Protein 4MKI (pdb70)

Organism: Caldanaerobacter subterraneus subsp. tengcongensis (strain DSM 15242 / JCM 11007 / NBRC 100824 / MB4) (NCBI:txid273068)

Sequence (568 aa):
MPIKVENVSFIYNEGTPYATVALKDINFSIDDEEFVGIIGHTGSGKSTLIQQLNGLLKPSKGKIYINGIDITDKKVSLKDIRKQVGLVFQYPEYQLFEETVFKDIAFGPSNLGLSEEEVKERVYEAMEIVGISKELADKSPFELSGGQKRRVAIAGILAMRPKILILDEPTAGLDPKGKQEILNKIKEIHDKYKMITILVSHNMEDIARIADKIIVMNRGKIELIGTPREVFREAERLEKIGLSVPQITSLARELRKRGVPIPPDVLTIEEAKEHILRYLRGTRPMPIKVENVSFIYNEGTPYATVALKDINFSIDDEEFVGIIGHTGSGKSTLIQQLNGLLKPSKGKIYINGIDITDKKVSLKDIRKQVGLVFQYPEYQLFEETVFKDIAFGPSNLGLSEEEVKERVYEAMEIVGISKELADKSPFELSGGQKRRVAIAGILAMRPKILILDEPTAGLDPKGKQEILNKIKEIHDKYKMITILVSHNMEDIARIADKIIVMNRGKIELIGTPREVFREAERLEKIGLSVPQITSLARELRKRGVPIPPDVLTIEEAKEHILRYLRGT

Secondary structure (DSSP, 8-state):
---SEEEEEEEEEETSSSTT-EEEEEEEEEEE-TT-EEEEEE-TTSSHHHHHHHHTTSS--SEEEEEETTEETTSTTS-HHHHHTTEEEE-SSGGGG--SSSHHHHHHHHHHHT---HHHHHHHHHHHHHHTT--GGGTTS-GGGS-HHHHHHHHHHHHHTT--SEEEEESTTTT--HHHHHHHHHHHHHHHHHHT-EEEEE-S-HHHHHHH-SEEEEEETTEEEEEE-HHHHHT-HHHHHHTT----HHHHHHHHHHHTT----TT--SHHHHHHHHHHHHHT-/--EEEEEEEEEET-SSTT-EEEEEEEEEEE-TT-EEEEEE-TTSSHHHHHHHHTTSS--SEEEEEETTEETTSTTS-HHHHHTTEEEE-SSGGGS---SSHHHHHHHHHHHT---HHHHHHHHHHHHHHTT--GGGTTS-GGGS-HHHHHHHHHHHHHTT--SEEEEESTTTT--HHHHHHHHHHHHHHHHHHT-EEEEE-S-HHHHHHH-SEEEEEETTEEEEEE-HHHHHT-HHHHHHTT----HHHHHHHHHHHTT----TT--SHHHHHHHHHHHHHH-

B-factor: mean 36.72, std 14.41, range [10.78, 104.77]

Foldseek 3Di:
DQKWWFQFWAWDPPPHPVIDTQAGGETDGDDFLFAEEEEFADSLRPVVVVCCQLVVDATPDTFMHGHRRTCNPPPHDSLNSLLAEFEAEPLLLPPDADFALLCRLLVSVVVVVDDVVLSNVLLVVLCVLLPHDPVRGGPGSVVDDSSVSLSSSVSSSCSSVHQEYEYEASCPPHDVVSNVVVLVSVQVCSVVSRHYYYYYDQQQLSNQVRGQKYFYGASNYGPDIDGQLVVVVPAVVQVVRRHHHDPVLVVQLVVVVVPQPGDSRDRDPVSVVVSVVCSVVVD/DPFQKWWAQFWAWPPPPDPNTHTQAGGATDGHHWLFAEEEEFADSLRPVVVVCCQLVVDATPDTFMAGVNRGCNDPVHDSLNSLLAEFEAEPLLLVVQDDQALLCSLLVNVVVSPDDPVLSNVLSVVLCVLLPHDPVRRGPGLVPDDSLVSLSSSVSSSCSSVHQEYEYEASCPPHDPVSNVVVLVSVLVCSVVSRGHYYYYDQPQLSNLVRGQKYFYGARNYGPDIDGQLVVVVPQVVQVVRRHHHDPLLVVQVVVVVVPQPGRSRDRDPVNSVVSVVVSVVVD

InterPro domains:
  IPR003439 ABC transporter-like, ATP-binding domain [PF00005] (23-172)
  IPR003439 ABC transporter-like, ATP-binding domain [PS50893] (3-244)
  IPR003593 AAA+ ATPase domain [SM00382] (32-221)
  IPR015856 ABC transporter, CbiO/EcfA subunit [cd03225] (4-221)
  IPR017871 ABC transporter-like, conserved site [PS00211] (144-158)
  IPR027417 P-loop containing nucleoside triphosphate hydrolase [G3DSA:3.40.50.300] (1-286)
  IPR027417 P-loop containing nucleoside triphosphate hydrolase [SSF52540] (3-235)
  IPR030946 Energy-coupling factor transporter ATP-binding protein EcfA2 [TIGR04521] (3-277)
  IPR030947 Energy-coupling factor transporter EcfA1 [TIGR04520] (3-276)
  IPR050095 Energy-coupling factor transporter ATP-binding [PTHR43553] (5-274)

Radius of gyration: 25.52 Å; Cα contacts (8 Å, |Δi|>4): 1125; chains: 2; bounding box: 70×67×59 Å

Solvent-accessible surface area: 25972 Å² total; per-residue (Å²): 119,10,0,81,1,57,59,0,14,24,41,87,86,104,75,64,134,176,50,75,82,18,0,87,71,0,80,19,28,1,58,92,98,36,4,0,0,1,0,0,34,92,69,0,9,21,52,8,0,0,33,1,1,10,15,81,41,114,24,41,124,26,100,0,63,4,75,57,98,27,10,32,43,103,100,25,56,87,41,75,8,94,91,65,2,6,17,6,72,76,48,9,21,176,104,166,44,73,120,25,0,36,107,24,0,8,113,9,0,57,101,48,52,58,52,115,138,54,5,89,82,32,0,74,76,3,3,128,25,13,43,8,63,134,140,32,10,107,84,20,8,161,95,13,62,43,35,60,48,9,63,0,18,18,0,15,51,23,2,17,111,5,106,3,6,0,2,14,28,8,6,12,44,31,14,9,124,16,52,99,64,24,23,96,48,14,94,88,14,10,82,127,79,118,5,6,1,0,2,5,4,26,48,6,42,27,0,3,122,18,12,75,34,0,0,0,0,21,197,4,109,41,56,34,69,9,59,9,90,86,1,0,110,79,2,102,92,0,82,155,12,6,6,38,8,0,23,0,0,32,0,0,70,56,0,117,169,135,58,7,74,0,40,38,16,1,13,20,31,83,40,0,19,73,44,5,10,146,65,43,177,64,138,134,85,52,9,0,69,2,70,59,0,20,19,37,80,99,109,73,69,152,39,48,87,74,20,0,93,78,0,80,16,26,1,68,88,94,38,0,0,0,1,0,0,28,92,70,0,11,23,53,10,0,0,35,1,0,13,3,75,34,98,20,38,121,24,97,0,62,1,58,39,92,30,11,42,41,115,99,23,55,82,40,66,3,60,84,64,1,5,13,5,70,66,50,10,29,181,112,17,171,41,122,26,0,43,96,18,0,8,114,4,0,61,94,15,41,68,65,137,124,68,10,90,95,22,0,66,74,2,2,115,21,7,44,10,73,138,145,38,9,103,83,38,0,122,150,20,62,50,36,57,49,10,64,0,14,18,0,12,36,16,2,5,117,4,106,2,9,0,1,21,27,8,6,12,45,31,15,13,124,17,49,89,80,23,10,91,54,13,60,90,16,8,91,133,75,123,7,6,2,0,1,5,4,24,47,6,43,16,0,3,102,21,11,73,40,0,0,0,0,24,182,4,102,40,57,52,56,8,61,8,81,82,0,0,99,74,5,113,91,0,99,147,12,5,3,23,8,0,20,0,0,26,1,1,71,49,0,130,156,118,62,10,93,4,38,16,14,0,14,13,15,85,51,2,54,102,47,6,9,117,61,35,152,67,112

CATH classification: 3.40.50.300

Nearest PDB structures (foldseek):
  4mki-assembly1_B  TM=1.004E+00  e=1.232E-58  Caldanaerobacter subterraneus subsp. tengcongensis MB4
  4rfs-assembly1_A  TM=9.596E-01  e=3.141E-36  Levilactobacillus brevis
  7ahd-assembly1_D  TM=8.572E-01  e=6.549E-23  Lactococcus lactis subsp. lactis
  6xgz-assembly3_E  TM=8.104E-01  e=1.650E-19  Escherichia coli LAU-EC10
  8fee-assembly1_H  TM=7.498E-01  e=2.161E-20  Mycolicibacterium smegmatis MC2 155

Structure (mmCIF, N/CA/C/O backbone):
data_4MKI
#
_entry.id   4MKI
#
_cell.length_a   110.229
_cell.length_b   115.163
_cell.length_c   54.416
_cell.angle_alpha   90.00
_cell.angle_beta   90.00
_cell.angle_gamma   90.00
#
_symmetry.space_group_name_H-M   'P 21 21 2'
#
loop_
_entity.id
_entity.type
_entity.pdbx_description
1 polymer 'Energy-coupling factor transporter ATP-binding protein EcfA2'
2 non-polymer 'SULFATE ION'
3 non-polymer DODECYL-BETA-D-MALTOSIDE
4 water water
#
loop_
_atom_site.group_PDB
_atom_site.id
_atom_site.type_symbol
_atom_site.label_atom_id
_atom_site.label_alt_id
_atom_site.label_comp_id
_atom_site.label_asym_id
_atom_site.label_entity_id
_atom_site.label_seq_id
_atom_site.pdbx_PDB_ins_code
_atom_site.Cartn_x
_atom_site.Cartn_y
_atom_site.Cartn_z
_atom_site.occupancy
_atom_site.B_iso_or_equiv
_atom_site.auth_seq_id
_atom_site.auth_comp_id
_atom_site.auth_asym_id
_atom_site.auth_atom_id
_atom_site.pdbx_PDB_model_num
ATOM 1 N N . MET A 1 5 ? 120.197 167.030 -39.665 1.00 51.21 1 MET B N 1
ATOM 2 C CA . MET A 1 5 ? 120.708 165.939 -38.763 1.00 49.46 1 MET B CA 1
ATOM 3 C C . MET A 1 5 ? 119.544 165.002 -38.270 1.00 38.92 1 MET B C 1
ATOM 4 O O . MET A 1 5 ? 118.685 165.399 -37.519 1.00 40.95 1 MET B O 1
ATOM 9 N N . PRO A 1 6 ? 119.492 163.754 -38.747 1.00 33.78 2 PRO B N 1
ATOM 10 C CA . PRO A 1 6 ? 118.303 162.946 -38.485 1.00 32.17 2 PRO B CA 1
ATOM 11 C C . PRO A 1 6 ? 118.101 162.620 -37.014 1.00 30.54 2 PRO B C 1
ATOM 12 O O . PRO A 1 6 ? 116.993 162.393 -36.609 1.00 28.04 2 PRO B O 1
ATOM 16 N N . ILE A 1 7 ? 119.179 162.528 -36.236 1.00 28.93 3 ILE B N 1
ATOM 17 C CA . ILE A 1 7 ? 119.051 162.239 -34.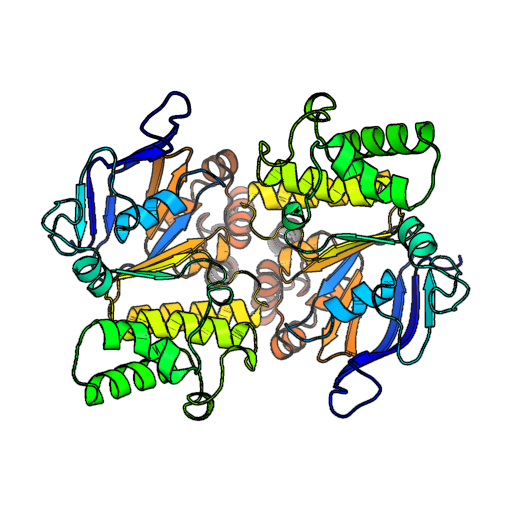824 1.00 26.55 3 ILE B CA 1
ATOM 18 C C . ILE A 1 7 ? 119.880 163.208 -34.014 1.00 26.35 3 ILE B C 1
ATOM 19 O O . ILE A 1 7 ? 121.067 163.354 -34.221 1.00 24.43 3 ILE B O 1
ATOM 24 N N . LYS A 1 8 ? 119.230 163.849 -33.060 1.00 30.61 4 LYS B N 1
ATOM 25 C CA . LYS A 1 8 ? 119.881 164.795 -32.175 1.00 33.62 4 LYS B CA 1
ATOM 26 C C . LYS A 1 8 ? 119.333 164.550 -30.784 1.00 29.51 4 LYS B C 1
ATOM 27 O O . LYS A 1 8 ? 118.128 164.629 -30.562 1.00 26.19 4 LYS B O 1
ATOM 33 N N . VAL A 1 9 ? 120.213 164.289 -29.825 1.00 27.07 5 VAL B N 1
ATOM 34 C CA . VAL A 1 9 ? 119.796 164.017 -28.469 1.00 26.59 5 VAL B CA 1
ATOM 35 C C . VAL A 1 9 ? 120.398 165.145 -27.661 1.00 29.31 5 VAL B C 1
ATOM 36 O O . VAL A 1 9 ? 121.619 165.302 -27.659 1.00 26.26 5 VAL B O 1
ATOM 40 N N . GLU A 1 10 ? 119.564 165.903 -26.943 1.00 33.26 6 GLU B N 1
ATOM 41 C CA . GLU A 1 10 ? 120.095 167.044 -26.150 1.00 32.96 6 GLU B CA 1
ATOM 42 C C . GLU A 1 10 ? 119.845 166.951 -24.684 1.00 31.46 6 GLU B C 1
ATOM 43 O O . GLU A 1 10 ? 118.709 166.885 -24.202 1.00 27.22 6 GLU B O 1
ATOM 49 N N . ASN A 1 11 ? 120.943 166.920 -23.977 1.00 29.87 7 ASN B N 1
ATOM 50 C CA . ASN A 1 11 ? 120.910 166.908 -22.541 1.00 33.11 7 ASN B CA 1
ATOM 51 C C . ASN A 1 11 ? 119.923 165.959 -21.904 1.00 31.38 7 ASN B C 1
ATOM 52 O O . ASN A 1 11 ? 119.148 166.337 -21.005 1.00 30.85 7 ASN B O 1
ATOM 57 N N . VAL A 1 12 ? 119.962 164.700 -22.326 1.00 30.76 8 VAL B N 1
ATOM 58 C CA . VAL A 1 12 ? 118.956 163.757 -21.864 1.00 27.15 8 VAL B CA 1
ATOM 59 C C . VAL A 1 12 ? 119.392 163.040 -20.621 1.00 27.22 8 VAL B C 1
ATOM 60 O O . VAL A 1 12 ? 120.531 162.608 -20.512 1.00 28.95 8 VAL B O 1
ATOM 64 N N . SER A 1 13 ? 118.482 162.925 -19.662 1.00 28.25 9 SER B N 1
ATOM 65 C CA . SER A 1 13 ? 118.674 162.070 -18.524 1.00 29.42 9 SER B CA 1
ATOM 66 C C . SER A 1 13 ? 117.446 161.188 -18.406 1.00 31.83 9 SER B C 1
ATOM 67 O O . SER A 1 13 ? 116.399 161.517 -18.954 1.00 33.06 9 SER B O 1
ATOM 70 N N . PHE A 1 14 ? 117.568 160.079 -17.680 1.00 29.95 10 PHE B N 1
ATOM 71 C CA . PHE A 1 14 ? 116.417 159.231 -17.399 1.00 25.96 10 PHE B CA 1
ATOM 72 C C . PHE A 1 14 ? 116.554 158.616 -16.031 1.00 26.03 10 PHE B C 1
ATOM 73 O O . PHE A 1 14 ? 117.659 158.280 -15.632 1.00 25.44 10 PHE B O 1
ATOM 81 N N . ILE A 1 15 ? 115.425 158.491 -15.306 1.00 30.99 11 ILE B N 1
ATOM 82 C CA . ILE A 1 15 ? 115.404 157.950 -13.946 1.00 29.25 11 ILE B CA 1
ATOM 83 C C . ILE A 1 15 ? 114.398 156.824 -13.849 1.00 31.40 11 ILE B C 1
ATOM 84 O O . ILE A 1 15 ? 113.211 157.002 -14.147 1.00 33.01 11 ILE B O 1
ATOM 89 N N . TYR A 1 16 ? 114.855 155.658 -13.412 1.00 33.08 12 TYR B N 1
ATOM 90 C CA . TYR A 1 16 ? 113.957 154.540 -13.144 1.00 31.70 12 TYR B CA 1
ATOM 91 C C . TYR A 1 16 ? 113.275 154.800 -11.787 1.00 33.84 12 TYR B C 1
ATOM 92 O O . TYR A 1 16 ? 113.847 155.401 -10.884 1.00 32.57 12 TYR B O 1
ATOM 101 N N . ASN A 1 17 ? 112.047 154.339 -11.654 1.00 37.77 13 ASN B N 1
ATOM 102 C CA . ASN A 1 17 ? 111.226 154.621 -10.483 1.00 39.02 13 ASN B CA 1
ATOM 103 C C . ASN A 1 17 ? 111.343 156.091 -10.085 1.00 37.67 13 ASN B C 1
ATOM 104 O O . ASN A 1 17 ? 111.630 156.368 -8.948 1.00 38.67 13 ASN B O 1
ATOM 109 N N . GLU A 1 18 ? 111.116 157.026 -11.017 1.00 38.69 14 GLU B N 1
ATOM 110 C CA . GLU A 1 18 ? 111.177 158.466 -10.712 1.00 44.47 14 GLU B CA 1
ATOM 111 C C . GLU A 1 18 ? 110.296 158.951 -9.510 1.00 45.71 14 GLU B C 1
ATOM 112 O O . GLU A 1 18 ? 110.615 159.956 -8.882 1.00 46.77 14 GLU B O 1
ATOM 118 N N . GLY A 1 19 ? 109.245 158.227 -9.162 1.00 42.14 15 GLY B N 1
ATOM 119 C CA . GLY A 1 19 ? 108.586 158.417 -7.829 1.00 58.77 15 GLY B CA 1
ATOM 120 C C . GLY A 1 19 ? 109.308 159.225 -6.719 1.00 56.05 15 GLY B C 1
ATOM 121 O O . GLY A 1 19 ? 109.206 160.437 -6.752 1.00 58.39 15 GLY B O 1
ATOM 122 N N . THR A 1 20 ? 110.007 158.671 -5.724 1.00 54.77 16 THR B N 1
ATOM 123 C CA . THR A 1 20 ? 110.069 157.283 -5.258 1.00 53.84 16 THR B CA 1
ATOM 124 C C . THR A 1 20 ? 111.469 157.192 -4.662 1.00 59.58 16 THR B C 1
ATOM 125 O O . THR A 1 20 ? 112.423 157.699 -5.246 1.00 53.87 16 THR B O 1
ATOM 129 N N . PRO A 1 21 ? 111.599 156.582 -3.472 1.00 63.58 17 PRO B N 1
ATOM 130 C CA . PRO A 1 21 ? 112.910 156.464 -2.829 1.00 60.95 17 PRO B CA 1
ATOM 131 C C . PRO A 1 21 ? 113.794 155.367 -3.426 1.00 57.29 17 PRO B C 1
ATOM 132 O O . PRO A 1 21 ? 114.960 155.263 -3.069 1.00 55.22 17 PRO B O 1
ATOM 136 N N . TYR A 1 22 ? 113.227 154.533 -4.296 1.00 59.96 18 TYR B N 1
ATOM 137 C CA . TYR A 1 22 ? 114.003 153.570 -5.086 1.00 59.45 18 TYR B CA 1
ATOM 138 C C . TYR A 1 22 ? 114.551 154.184 -6.416 1.00 54.23 18 TYR B C 1
ATOM 139 O O . TYR A 1 22 ? 115.094 153.464 -7.260 1.00 50.53 18 TYR B O 1
ATOM 148 N N . ALA A 1 23 ? 114.403 155.501 -6.595 1.00 47.52 19 ALA B N 1
ATOM 149 C CA . ALA A 1 23 ? 114.764 156.176 -7.849 1.00 46.63 19 ALA B CA 1
ATOM 150 C C . ALA A 1 23 ? 116.206 155.931 -8.256 1.00 46.44 19 ALA B C 1
ATOM 151 O O . ALA A 1 23 ? 117.080 155.914 -7.404 1.00 47.84 19 ALA B O 1
ATOM 153 N N . THR A 1 24 ? 116.453 155.736 -9.551 1.00 44.87 20 THR B N 1
ATOM 154 C CA . THR A 1 24 ? 117.812 155.444 -10.032 1.00 43.36 20 THR B CA 1
ATOM 155 C C . THR A 1 24 ? 118.048 156.120 -11.335 1.00 37.13 20 THR B C 1
ATOM 156 O O . THR A 1 24 ? 117.324 155.865 -12.311 1.00 36.19 20 THR B O 1
ATOM 160 N N . VAL A 1 25 ? 119.060 156.970 -11.358 1.00 31.93 21 VAL B N 1
ATOM 161 C CA . VAL A 1 25 ? 119.486 157.599 -12.581 1.00 32.32 21 VAL B CA 1
ATOM 162 C C . VAL A 1 25 ? 120.232 156.611 -13.518 1.00 32.87 21 VAL B C 1
ATOM 163 O O . VAL A 1 25 ? 121.305 156.108 -13.186 1.00 38.73 21 VAL B O 1
ATOM 167 N N . ALA A 1 26 ? 119.679 156.382 -14.702 1.00 28.07 22 ALA B N 1
ATOM 168 C CA . ALA A 1 26 ? 120.230 155.427 -15.651 1.00 29.06 22 ALA B CA 1
ATOM 169 C C . ALA A 1 26 ? 120.957 156.124 -16.793 1.00 28.39 22 ALA B C 1
ATOM 170 O O . ALA A 1 26 ? 121.800 155.521 -17.425 1.00 26.63 22 ALA B O 1
ATOM 172 N N . LEU A 1 27 ? 120.526 157.342 -17.101 1.00 28.23 23 LEU B N 1
ATOM 173 C CA . LEU A 1 27 ? 121.102 158.166 -18.147 1.00 28.19 23 LEU B CA 1
ATOM 174 C C . LEU A 1 27 ? 121.319 159.564 -17.562 1.00 31.36 23 LEU B C 1
ATOM 175 O O . LEU A 1 27 ? 120.463 160.087 -16.828 1.00 28.43 23 LEU B O 1
ATOM 180 N N . LYS A 1 28 ? 122.481 160.138 -17.835 1.00 31.71 24 LYS B N 1
ATOM 181 C CA . LYS A 1 28 ? 122.854 161.402 -17.242 1.00 35.31 24 LYS B CA 1
ATOM 182 C C . LYS A 1 28 ? 123.467 162.290 -18.321 1.00 32.54 24 LYS B C 1
ATOM 183 O O . LYS A 1 28 ? 124.538 161.979 -18.831 1.00 28.86 24 LYS B O 1
ATOM 189 N N . ASP A 1 29 ? 122.747 163.341 -18.704 1.00 31.20 25 ASP B N 1
ATOM 190 C CA . ASP A 1 29 ? 123.292 164.379 -19.579 1.00 33.62 25 ASP B CA 1
ATOM 191 C C . ASP A 1 29 ? 123.865 163.843 -20.908 1.00 30.55 25 ASP B C 1
ATOM 192 O O . ASP A 1 29 ? 124.980 164.134 -21.293 1.00 27.13 25 ASP B O 1
ATOM 197 N N . ILE A 1 30 ? 123.051 163.094 -21.626 1.00 28.38 26 ILE B N 1
ATOM 198 C CA . ILE A 1 30 ? 123.447 162.503 -22.894 1.00 24.64 26 ILE B CA 1
ATOM 199 C C . ILE A 1 30 ? 123.356 163.542 -23.972 1.00 23.83 26 ILE B C 1
ATOM 200 O O . ILE A 1 30 ? 122.333 164.176 -24.127 1.00 23.47 26 ILE B O 1
ATOM 205 N N . ASN A 1 31 ? 124.433 163.724 -24.720 1.00 25.60 27 ASN B N 1
ATOM 206 C CA . ASN A 1 31 ? 124.435 164.601 -25.896 1.00 26.36 27 ASN B CA 1
ATOM 207 C C . ASN A 1 31 ? 125.149 163.900 -27.071 1.00 27.59 27 ASN B C 1
ATOM 208 O O . ASN A 1 31 ? 126.229 163.377 -26.906 1.00 27.67 27 ASN B O 1
ATOM 213 N N . PHE A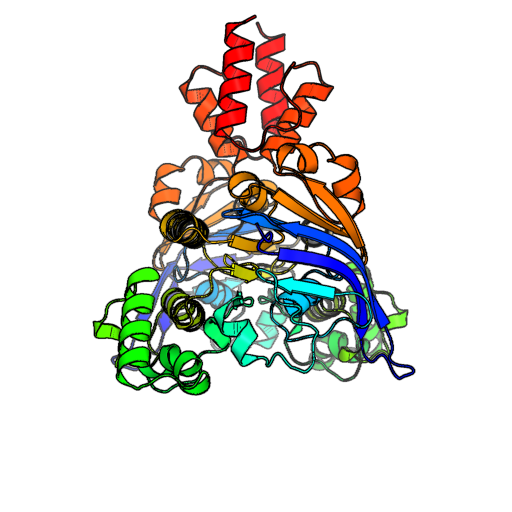 1 32 ? 124.513 163.809 -28.232 1.00 28.03 28 PHE B N 1
ATOM 214 C CA . PHE A 1 32 ? 125.200 163.350 -29.459 1.00 24.21 28 PHE B CA 1
ATOM 215 C C . PHE A 1 32 ? 124.279 163.583 -30.608 1.00 23.96 28 PHE B C 1
ATOM 216 O O . PHE A 1 32 ? 123.075 163.911 -30.423 1.00 28.59 28 PHE B O 1
ATOM 224 N N . SER A 1 33 ? 124.776 163.342 -31.795 1.00 23.51 29 SER B N 1
ATOM 225 C CA . SER A 1 33 ? 123.925 163.397 -32.959 1.00 27.79 29 SER B CA 1
ATOM 226 C C . SER A 1 33 ? 124.385 162.344 -33.928 1.00 25.98 29 SER B C 1
ATOM 227 O O . SER A 1 33 ? 125.520 161.891 -33.842 1.00 23.53 29 SER B O 1
ATOM 230 N N . ILE A 1 34 ? 123.496 161.917 -34.818 1.00 24.34 30 ILE B N 1
ATOM 231 C CA . ILE A 1 34 ? 123.852 160.946 -35.798 1.00 26.95 30 ILE B CA 1
ATOM 232 C C . ILE A 1 34 ? 123.460 161.451 -37.162 1.00 28.58 30 ILE B C 1
ATOM 233 O O . ILE A 1 34 ? 122.353 161.880 -37.349 1.00 28.96 30 ILE B O 1
ATOM 238 N N . ASP A 1 35 ? 124.379 161.376 -38.113 1.00 33.50 31 ASP B N 1
ATOM 239 C CA . ASP A 1 35 ? 124.159 161.949 -39.404 1.00 37.68 31 ASP B CA 1
ATOM 240 C C . ASP A 1 35 ? 123.469 160.950 -40.328 1.00 35.40 31 ASP B C 1
ATOM 241 O O . ASP A 1 35 ? 123.354 159.758 -40.021 1.00 31.33 31 ASP B O 1
ATOM 246 N N . ASP A 1 36 ? 123.017 161.474 -41.455 1.00 34.89 32 ASP B N 1
ATOM 247 C CA . ASP A 1 36 ? 122.460 160.662 -42.539 1.00 37.17 32 ASP B CA 1
ATOM 248 C C . ASP A 1 36 ? 123.375 159.503 -42.876 1.00 33.92 32 ASP B C 1
ATOM 249 O O . ASP A 1 36 ? 124.617 159.664 -42.946 1.00 27.47 32 ASP B O 1
ATOM 254 N N . GLU A 1 37 ? 122.765 158.328 -43.054 1.00 31.38 33 GLU B N 1
ATOM 255 C CA . GLU A 1 37 ? 123.475 157.161 -43.608 1.00 32.30 33 GLU B CA 1
ATOM 256 C C . GLU A 1 37 ? 124.605 156.581 -42.724 1.00 30.11 33 GLU B C 1
ATOM 257 O O . GLU A 1 37 ? 125.463 155.817 -43.210 1.00 26.64 33 GLU B O 1
ATOM 263 N N . GLU A 1 38 ? 124.613 156.936 -41.441 1.00 26.85 34 GLU B N 1
ATOM 264 C CA . GLU A 1 38 ? 125.683 156.443 -40.556 1.00 25.90 34 GLU B CA 1
ATOM 265 C C . GLU A 1 38 ? 125.328 155.108 -39.943 1.00 24.42 34 GLU B C 1
ATOM 266 O O . GLU A 1 38 ? 124.193 154.901 -39.505 1.00 21.32 34 GLU B O 1
ATOM 272 N N . PHE A 1 39 ? 126.303 154.205 -39.894 1.00 25.28 35 PHE B N 1
ATOM 273 C CA . PHE A 1 39 ? 126.153 152.973 -39.165 1.00 22.63 35 PHE B CA 1
ATOM 274 C C . PHE A 1 39 ? 126.778 153.234 -37.797 1.00 23.16 35 PHE B C 1
ATOM 275 O O . PHE A 1 39 ? 127.999 153.461 -37.684 1.00 21.18 35 PHE B O 1
ATOM 283 N N . VAL A 1 40 ? 125.956 153.171 -36.758 1.00 20.59 36 VAL B N 1
ATOM 284 C CA . VAL A 1 40 ? 126.430 153.428 -35.407 1.00 19.93 36 VAL B CA 1
ATOM 285 C C . VAL A 1 40 ? 126.412 152.209 -34.508 1.00 19.52 36 VAL B C 1
ATOM 286 O O . VAL A 1 40 ? 125.462 151.445 -34.465 1.00 20.74 36 VAL B O 1
ATOM 290 N N . GLY A 1 41 ? 127.498 152.034 -33.777 1.00 22.59 37 GLY B N 1
ATOM 291 C CA . GLY A 1 41 ? 127.634 150.953 -32.750 1.00 21.80 37 GLY B CA 1
ATOM 292 C C . GLY A 1 41 ? 127.545 151.569 -31.366 1.00 23.16 37 GLY B C 1
ATOM 293 O O . GLY A 1 41 ? 128.051 152.697 -31.116 1.00 24.45 37 GLY B O 1
ATOM 294 N N . ILE A 1 42 ? 126.812 150.911 -30.485 1.00 22.42 38 ILE B N 1
ATOM 295 C CA . ILE A 1 42 ? 126.712 151.358 -29.099 1.00 20.88 38 ILE B CA 1
ATOM 296 C C . ILE A 1 42 ? 127.242 150.200 -28.255 1.00 19.99 38 ILE B C 1
ATOM 297 O O . ILE A 1 42 ? 126.761 149.077 -28.387 1.00 19.23 38 ILE B O 1
ATOM 302 N N . ILE A 1 43 ? 128.283 150.486 -27.461 1.00 17.85 39 ILE B N 1
ATOM 303 C CA . ILE A 1 43 ? 128.912 149.521 -26.600 1.00 18.60 39 ILE B CA 1
ATOM 304 C C . ILE A 1 43 ? 128.998 150.072 -25.179 1.00 18.55 39 ILE B C 1
ATOM 305 O O . ILE A 1 43 ? 128.847 151.261 -24.954 1.00 20.69 39 ILE B O 1
ATOM 310 N N . GLY A 1 44 ? 129.115 149.178 -24.219 1.00 18.77 40 GLY B N 1
ATOM 311 C CA . GLY A 1 44 ? 129.252 149.589 -22.836 1.00 19.34 40 GLY B CA 1
ATOM 312 C C . GLY A 1 44 ? 128.884 148.467 -21.924 1.00 19.19 40 GLY B C 1
ATOM 313 O O . GLY A 1 44 ? 128.173 147.535 -22.317 1.00 20.12 40 GLY B O 1
ATOM 314 N N . HIS A 1 45 ? 129.380 148.532 -20.688 1.00 19.32 41 HIS B N 1
ATOM 315 C CA . HIS A 1 45 ? 129.207 147.452 -19.742 1.00 18.49 41 HIS B CA 1
ATOM 316 C C . HIS A 1 45 ? 127.767 147.216 -19.433 1.00 18.67 41 HIS B C 1
ATOM 317 O O . HIS A 1 45 ? 126.913 148.073 -19.679 1.00 19.40 41 HIS B O 1
ATOM 324 N N . THR A 1 46 ? 127.494 146.053 -18.867 1.00 18.49 42 THR B N 1
ATOM 325 C CA . THR A 1 46 ? 126.152 145.714 -18.402 1.00 20.89 42 THR B CA 1
ATOM 326 C C . THR A 1 46 ? 125.720 146.765 -17.411 1.00 21.29 42 THR B C 1
ATOM 327 O O . THR A 1 46 ? 126.465 147.049 -16.463 1.00 22.18 42 THR B O 1
ATOM 331 N N . GLY A 1 47 ? 124.549 147.373 -17.651 1.00 21.78 43 GLY B N 1
ATOM 332 C CA . GLY A 1 47 ? 124.010 148.458 -16.798 1.00 21.15 43 GLY B CA 1
ATOM 333 C C . GLY A 1 47 ? 124.535 149.870 -17.091 1.00 21.79 43 GLY B C 1
ATOM 334 O O . GLY A 1 47 ? 124.341 150.759 -16.322 1.00 24.10 43 GLY B O 1
ATOM 335 N N . SER A 1 48 ? 125.234 150.070 -18.192 1.00 20.38 44 SER B N 1
ATOM 336 C CA . SER A 1 48 ? 125.772 151.357 -18.533 1.00 18.79 44 SER B CA 1
ATOM 337 C C . SER A 1 48 ? 124.701 152.228 -19.194 1.00 19.03 44 SER B C 1
ATOM 338 O O . SER A 1 48 ? 124.952 153.395 -19.482 1.00 18.74 44 SER B O 1
ATOM 341 N N . GLY A 1 49 ? 123.534 151.661 -19.484 1.00 18.58 45 GLY B N 1
ATOM 342 C CA . GLY A 1 49 ? 122.438 152.448 -20.010 1.00 19.26 45 GLY B CA 1
ATOM 343 C C . GLY A 1 49 ? 122.138 152.351 -21.472 1.00 19.35 45 GLY B C 1
ATOM 344 O O . GLY A 1 49 ? 121.326 153.088 -22.001 1.00 18.73 45 GLY B O 1
ATOM 345 N N . LYS A 1 50 ? 122.662 151.327 -22.109 1.00 20.43 46 LYS B N 1
ATOM 346 C CA . LYS A 1 50 ? 122.417 151.143 -23.546 1.00 22.15 46 LYS B CA 1
ATOM 347 C C . LYS A 1 50 ? 120.949 150.907 -23.908 1.00 22.56 46 LYS B C 1
ATOM 348 O O . LYS A 1 50 ? 120.385 151.535 -24.804 1.00 21.82 46 LYS B O 1
ATOM 354 N N . SER A 1 51 ? 120.337 149.979 -23.203 1.00 22.56 47 SER B N 1
ATOM 355 C CA . SER A 1 51 ? 118.957 149.666 -23.444 1.00 24.77 47 SER B CA 1
ATOM 356 C C . SER A 1 51 ? 118.042 150.859 -23.117 1.00 24.69 47 SER B C 1
ATOM 357 O O . SER A 1 51 ? 117.070 151.170 -23.822 1.00 21.97 47 SER B O 1
ATOM 360 N N . THR A 1 52 ? 118.362 151.532 -22.033 1.00 23.09 48 THR B N 1
ATOM 361 C CA . THR A 1 52 ? 117.575 152.657 -21.655 1.00 24.82 48 THR B CA 1
ATOM 362 C C . THR A 1 52 ? 117.634 153.744 -22.734 1.00 25.50 48 THR B C 1
ATOM 363 O O . THR A 1 52 ? 116.625 154.291 -23.104 1.00 23.51 48 THR B O 1
ATOM 367 N N . LEU A 1 53 ? 118.836 153.994 -23.260 1.00 28.86 49 LEU B N 1
ATOM 368 C CA . LEU A 1 53 ? 119.033 154.935 -24.353 1.00 28.81 49 LEU B CA 1
ATOM 369 C C . LEU A 1 53 ? 118.204 154.625 -25.592 1.00 27.71 49 LEU B C 1
ATOM 370 O O . LEU A 1 53 ? 117.493 155.482 -26.092 1.00 28.23 49 LEU B O 1
ATOM 375 N N . ILE A 1 54 ? 118.286 153.401 -26.090 1.00 24.92 50 ILE B N 1
ATOM 376 C CA . ILE A 1 54 ? 117.594 153.118 -27.310 1.00 22.66 50 ILE B CA 1
ATOM 377 C C . ILE A 1 54 ? 116.107 153.230 -27.141 1.00 22.71 50 ILE B C 1
ATOM 378 O O . ILE A 1 54 ? 115.418 153.500 -28.077 1.00 22.40 50 ILE B O 1
ATOM 383 N N . GLN A 1 55 ? 115.595 152.952 -25.957 1.00 24.06 51 GLN B N 1
ATOM 384 C CA . GLN A 1 55 ? 114.192 153.096 -25.760 1.00 24.20 51 GLN B CA 1
ATOM 385 C C . GLN A 1 55 ? 113.780 154.567 -25.741 1.00 28.32 51 GLN B C 1
ATOM 386 O O . GLN A 1 55 ? 112.600 154.890 -26.001 1.00 24.08 51 GLN B O 1
ATOM 392 N N . GLN A 1 56 ? 114.723 155.482 -25.461 1.00 26.37 52 GLN B N 1
ATOM 393 C CA . GLN A 1 56 ? 114.381 156.894 -25.621 1.00 26.31 52 GLN B CA 1
ATOM 394 C C . GLN A 1 56 ? 114.159 157.241 -27.085 1.00 26.50 52 GLN B C 1
ATOM 395 O O . GLN A 1 56 ? 113.289 158.094 -27.440 1.00 23.36 52 GLN B O 1
ATOM 401 N N . LEU A 1 57 ? 114.982 156.631 -27.951 1.00 26.08 53 LEU B N 1
ATOM 402 C CA . LEU A 1 57 ? 114.983 156.987 -29.360 1.00 24.42 53 LEU B CA 1
ATOM 403 C C . LEU A 1 57 ? 113.700 156.577 -30.075 1.00 26.66 53 LEU B C 1
ATOM 404 O O . LEU A 1 57 ? 113.404 157.081 -31.167 1.00 25.37 53 LEU B O 1
ATOM 409 N N . ASN A 1 58 ? 112.958 155.607 -29.562 1.00 27.87 54 ASN B N 1
ATOM 410 C CA . ASN A 1 58 ? 111.708 155.225 -30.298 1.00 29.92 54 ASN B CA 1
ATOM 411 C C . ASN A 1 58 ? 110.491 155.507 -29.471 1.00 29.94 54 ASN B C 1
ATOM 412 O O . ASN A 1 58 ? 109.389 155.040 -29.768 1.00 34.72 54 ASN B O 1
ATOM 417 N N . GLY A 1 59 ? 110.708 156.240 -28.400 1.00 28.88 55 GLY B N 1
ATOM 418 C CA . GLY A 1 59 ? 109.628 156.710 -27.593 1.00 27.80 55 GLY B CA 1
ATOM 419 C C . GLY A 1 59 ? 109.050 155.708 -26.623 1.00 27.00 55 GLY B C 1
ATOM 420 O O . GLY A 1 59 ? 107.995 155.990 -26.082 1.00 27.95 55 GLY B O 1
ATOM 421 N N . LEU A 1 60 ? 109.673 154.552 -26.412 1.00 22.66 56 LEU B N 1
ATOM 422 C CA . LEU A 1 60 ? 109.154 153.608 -25.392 1.00 23.48 56 LEU B CA 1
ATOM 423 C C . LEU A 1 60 ? 109.424 154.116 -23.999 1.00 22.80 56 LEU B C 1
ATOM 424 O O . LEU A 1 60 ? 108.743 153.745 -23.032 1.00 25.88 56 LEU B O 1
ATOM 429 N N . LEU A 1 61 ? 110.412 154.969 -23.870 1.00 23.05 57 LEU B N 1
ATOM 430 C CA . LEU A 1 61 ? 110.618 155.686 -22.617 1.00 26.15 57 LEU B CA 1
ATOM 431 C C . LEU A 1 61 ? 110.639 157.147 -23.003 1.00 27.20 57 LEU B C 1
ATOM 432 O O . LEU A 1 61 ? 111.039 157.493 -24.124 1.00 33.16 57 LEU B O 1
ATOM 437 N N . LYS A 1 62 ? 110.238 158.013 -22.081 1.00 32.08 58 LYS B N 1
ATOM 438 C CA . LYS A 1 62 ? 110.376 159.460 -22.237 1.00 29.92 58 LYS B CA 1
ATOM 439 C C . LYS A 1 62 ? 111.506 159.927 -21.284 1.00 28.65 58 LYS B C 1
ATOM 440 O O . LYS A 1 62 ? 111.635 159.402 -20.202 1.00 28.66 58 LYS B O 1
ATOM 446 N N . PRO A 1 63 ? 112.381 160.850 -21.726 1.00 26.29 59 PRO B N 1
ATOM 447 C CA . PRO A 1 63 ? 113.434 161.423 -20.903 1.00 29.29 59 PRO B CA 1
ATOM 448 C C . PRO A 1 63 ? 112.887 162.155 -19.671 1.00 32.18 59 PRO B C 1
ATOM 449 O O . PRO A 1 63 ? 111.809 162.738 -19.780 1.00 32.03 59 PRO B O 1
ATOM 453 N N . SER A 1 64 ? 113.603 162.062 -18.535 1.00 31.71 60 SER B N 1
ATOM 454 C CA . SER A 1 64 ? 113.344 162.796 -17.303 1.00 33.15 60 SER B CA 1
ATOM 455 C C . SER A 1 64 ? 113.585 164.264 -17.534 1.00 37.33 60 SER B C 1
ATOM 456 O O . SER A 1 64 ? 112.955 165.114 -16.917 1.00 33.08 60 SER B O 1
ATOM 459 N N . LYS A 1 65 ? 114.529 164.522 -18.436 1.00 37.94 61 LYS B N 1
ATOM 460 C CA . LYS A 1 65 ? 114.936 165.836 -18.850 1.00 40.21 61 LYS B CA 1
ATOM 461 C C . LYS A 1 65 ? 115.581 165.718 -20.226 1.00 36.91 61 LYS B C 1
ATOM 462 O O . LYS A 1 65 ? 116.189 164.692 -20.575 1.00 32.77 61 LYS B O 1
ATOM 468 N N . GLY A 1 66 ? 115.430 166.771 -21.011 1.00 35.07 62 GLY B N 1
ATOM 469 C CA . GLY A 1 66 ? 116.184 166.917 -22.233 1.00 32.07 62 GLY B CA 1
ATOM 470 C C . GLY A 1 66 ? 115.282 166.608 -23.391 1.00 32.81 62 GLY B C 1
ATOM 471 O O . GLY A 1 66 ? 114.120 166.303 -23.216 1.00 34.12 62 GLY B O 1
ATOM 472 N N . LYS A 1 67 ? 115.839 166.642 -24.579 1.00 33.73 63 LYS B N 1
ATOM 473 C CA . LYS A 1 67 ? 115.066 166.516 -25.785 1.00 37.50 63 LYS B CA 1
ATOM 474 C C . LYS A 1 67 ? 115.748 165.561 -26.751 1.00 36.53 63 LYS B C 1
ATOM 475 O O . LYS A 1 67 ? 116.964 165.408 -26.721 1.00 38.96 63 LYS B O 1
ATOM 481 N N . ILE A 1 68 ? 114.938 164.963 -27.626 1.00 34.35 64 ILE B N 1
ATOM 482 C CA . ILE A 1 68 ? 115.372 164.106 -28.715 1.00 31.65 64 ILE B CA 1
ATOM 483 C C . ILE A 1 68 ? 114.668 164.483 -30.016 1.00 29.24 64 ILE B C 1
ATOM 484 O O . ILE A 1 68 ? 113.478 164.439 -30.061 1.00 29.79 64 ILE B O 1
ATOM 489 N N . TYR A 1 69 ? 115.432 164.848 -31.044 1.00 28.92 65 TYR B N 1
ATOM 490 C CA . TYR A 1 69 ? 114.915 165.275 -32.304 1.00 36.01 65 TYR B CA 1
ATOM 491 C C . TYR A 1 69 ? 115.140 164.188 -33.318 1.00 40.37 65 TYR B C 1
ATOM 492 O O . TYR A 1 69 ? 116.278 163.782 -33.531 1.00 40.78 65 TYR B O 1
ATOM 501 N N . ILE A 1 70 ? 114.055 163.728 -33.933 1.00 39.15 66 ILE B N 1
ATOM 502 C CA . ILE A 1 70 ? 114.130 162.799 -35.021 1.00 37.80 66 ILE B CA 1
ATOM 503 C C . ILE A 1 70 ? 113.688 163.522 -36.262 1.00 39.09 66 ILE B C 1
ATOM 504 O O . ILE A 1 70 ? 112.578 164.017 -36.305 1.00 34.67 66 ILE B O 1
ATOM 509 N N . ASN A 1 71 ? 114.575 163.577 -37.256 1.00 40.46 67 ASN B N 1
ATOM 510 C CA . ASN A 1 71 ? 114.338 164.308 -38.481 1.00 41.67 67 ASN B CA 1
ATOM 511 C C . ASN A 1 71 ? 113.747 165.660 -38.150 1.00 44.00 67 ASN B C 1
ATOM 512 O O . ASN A 1 71 ? 112.754 166.024 -38.751 1.00 37.26 67 ASN B O 1
ATOM 517 N N . GLY A 1 72 ? 114.344 166.371 -37.173 1.00 43.10 68 GLY B N 1
ATOM 518 C CA . GLY A 1 72 ? 113.935 167.720 -36.783 1.00 39.43 68 GLY B CA 1
ATOM 519 C C . GLY A 1 72 ? 112.771 167.833 -35.811 1.00 44.68 68 GLY B C 1
ATOM 520 O O . GLY A 1 72 ? 112.485 168.921 -35.336 1.00 46.49 68 GLY B O 1
ATOM 521 N N . ILE A 1 73 ? 112.085 166.724 -35.522 1.00 44.85 69 ILE B N 1
ATOM 522 C CA . ILE A 1 73 ? 110.866 166.726 -34.676 1.00 41.96 69 ILE B CA 1
ATOM 523 C C . ILE A 1 73 ? 111.194 166.299 -33.261 1.00 44.26 69 ILE B C 1
ATOM 524 O O . ILE A 1 73 ? 111.750 165.208 -33.025 1.00 48.76 69 ILE B O 1
ATOM 529 N N . ASP A 1 74 ? 110.878 167.148 -32.299 1.00 43.17 70 ASP B N 1
ATOM 530 C CA . ASP A 1 74 ? 111.071 166.800 -30.899 1.00 41.73 70 ASP B CA 1
ATOM 531 C C . ASP A 1 74 ? 110.073 165.710 -30.497 1.00 41.53 70 ASP B C 1
ATOM 532 O O . ASP A 1 74 ? 108.894 165.992 -30.222 1.00 36.33 70 ASP B O 1
ATOM 537 N N . ILE A 1 75 ? 110.541 164.452 -30.457 1.00 38.39 71 ILE B N 1
ATOM 538 C CA . ILE A 1 75 ? 109.620 163.341 -30.170 1.00 38.04 71 ILE B CA 1
ATOM 539 C C . ILE A 1 75 ? 109.200 163.311 -28.731 1.00 37.57 71 ILE B C 1
ATOM 540 O O . ILE A 1 75 ? 108.315 162.583 -28.384 1.00 41.53 71 ILE B O 1
ATOM 545 N N . THR A 1 76 ? 109.851 164.095 -27.887 1.00 42.84 72 THR B N 1
ATOM 546 C CA . THR A 1 76 ? 109.441 164.198 -26.481 1.00 50.06 72 THR B CA 1
ATOM 547 C C . THR A 1 76 ? 108.264 165.175 -26.262 1.00 51.76 72 THR B C 1
ATOM 548 O O . THR A 1 76 ? 107.758 165.252 -25.152 1.00 53.53 72 THR B O 1
ATOM 552 N N . ASP A 1 77 ? 107.828 165.908 -27.295 1.00 55.12 73 ASP B N 1
ATOM 553 C CA . ASP A 1 77 ? 106.650 166.775 -27.156 1.00 55.00 73 ASP B CA 1
ATOM 554 C C . ASP A 1 77 ? 105.429 165.892 -27.077 1.00 57.42 73 ASP B C 1
ATOM 555 O O . ASP A 1 77 ? 105.259 164.949 -27.875 1.00 55.57 73 ASP B O 1
ATOM 557 N N . LYS A 1 78 ? 104.568 166.206 -26.113 1.00 63.03 74 LYS B N 1
ATOM 558 C CA . LYS A 1 78 ? 103.288 165.518 -25.953 1.00 58.94 74 LYS B CA 1
ATOM 559 C C . LYS A 1 78 ? 102.488 165.476 -27.260 1.00 53.16 74 LYS B C 1
ATOM 560 O O . LYS A 1 78 ? 101.718 164.548 -27.464 1.00 52.57 74 LYS B O 1
ATOM 562 N N . LYS A 1 79 ? 102.681 166.452 -28.148 1.00 59.62 75 LYS B N 1
ATOM 563 C CA . LYS A 1 79 ? 101.993 166.464 -29.467 1.00 67.43 75 LYS B CA 1
ATOM 564 C C . LYS A 1 79 ? 102.378 165.314 -30.438 1.00 65.81 75 LYS B C 1
ATOM 565 O O . LYS A 1 79 ? 101.728 165.146 -31.472 1.00 71.66 75 LYS B O 1
ATOM 567 N N . VAL A 1 80 ? 103.430 164.554 -30.126 1.00 58.51 76 VAL B N 1
ATOM 568 C CA . VAL A 1 80 ? 103.926 163.489 -31.026 1.00 54.72 76 VAL B CA 1
ATOM 569 C C . VAL A 1 80 ? 103.604 162.105 -30.463 1.00 56.47 76 VAL B C 1
ATOM 570 O O . VAL A 1 80 ? 104.072 161.768 -29.376 1.00 60.15 76 VAL B O 1
ATOM 574 N N . SER A 1 81 ? 102.834 161.305 -31.218 1.00 59.57 77 SER B N 1
ATOM 575 C CA . SER A 1 81 ? 102.341 159.993 -30.762 1.00 56.51 77 SER B CA 1
ATOM 576 C C . SER A 1 81 ? 103.394 158.916 -30.908 1.00 53.99 77 SER B C 1
ATOM 577 O O . SER A 1 81 ? 104.403 159.146 -31.536 1.00 59.30 77 SER B O 1
ATOM 580 N N . LEU A 1 82 ? 103.152 157.728 -30.355 1.00 53.97 78 LEU B N 1
ATOM 581 C CA . LEU A 1 82 ? 104.020 156.572 -30.646 1.00 54.66 78 LEU B CA 1
ATOM 582 C C . LEU A 1 82 ? 103.966 156.150 -32.110 1.00 55.20 78 LEU B C 1
ATOM 583 O O . LEU A 1 82 ? 104.953 155.667 -32.679 1.00 59.15 78 LEU B O 1
ATOM 588 N N . LYS A 1 83 ? 102.820 156.351 -32.740 1.00 56.11 79 LYS B N 1
ATOM 589 C CA . LYS A 1 83 ? 102.668 155.877 -34.098 1.00 59.35 79 LYS B CA 1
ATOM 590 C C . LYS A 1 83 ? 103.588 156.722 -34.952 1.00 56.52 79 LYS B C 1
ATOM 591 O O . LYS A 1 83 ? 104.352 156.192 -35.728 1.00 52.07 79 LYS B O 1
ATOM 593 N N . ASP A 1 84 ? 103.523 158.040 -34.782 1.00 55.77 80 ASP B N 1
ATOM 594 C CA . ASP A 1 84 ? 104.386 158.934 -35.539 1.00 54.39 80 ASP B CA 1
ATOM 595 C C . ASP A 1 84 ? 105.829 158.443 -35.420 1.00 56.11 80 ASP B C 1
ATOM 596 O O . ASP A 1 84 ? 106.537 158.382 -36.424 1.00 60.96 80 ASP B O 1
ATOM 601 N N . ILE A 1 85 ? 106.252 158.077 -34.204 1.00 47.80 81 ILE B N 1
ATOM 602 C CA . ILE A 1 85 ? 107.629 157.688 -33.977 1.00 43.68 81 ILE B CA 1
ATOM 603 C C . ILE A 1 85 ? 107.972 156.372 -34.684 1.00 44.90 81 ILE B C 1
ATOM 604 O O . ILE A 1 85 ? 109.051 156.272 -35.307 1.00 45.60 81 ILE B O 1
ATOM 609 N N . ARG A 1 86 ? 107.035 155.420 -34.683 1.00 45.98 82 ARG B N 1
ATOM 610 C CA . ARG A 1 86 ? 107.255 154.097 -35.306 1.00 46.63 82 ARG B CA 1
ATOM 611 C C . ARG A 1 86 ? 107.387 154.108 -36.816 1.00 49.59 82 ARG B C 1
ATOM 612 O O . ARG A 1 86 ? 107.863 153.125 -37.422 1.00 47.29 82 ARG B O 1
ATOM 620 N N . LYS A 1 87 ? 106.967 155.210 -37.435 1.00 51.50 83 LYS B N 1
ATOM 621 C CA . LYS A 1 87 ? 107.174 155.404 -38.882 1.00 49.78 83 LYS B CA 1
ATOM 622 C C . LYS A 1 87 ? 108.601 155.789 -39.210 1.00 42.76 83 LYS B C 1
ATOM 623 O O . LYS A 1 87 ? 109.020 155.642 -40.337 1.00 38.59 83 LYS B O 1
ATOM 629 N N . GLN A 1 88 ? 109.311 156.339 -38.232 1.00 39.55 84 GLN B N 1
ATOM 630 C CA . GLN A 1 88 ? 110.674 156.807 -38.423 1.00 37.63 84 GLN B CA 1
ATOM 631 C C . GLN A 1 88 ? 111.709 155.838 -37.822 1.00 33.99 84 GLN B C 1
ATOM 632 O O . GLN A 1 88 ? 112.795 155.686 -38.371 1.00 35.09 84 GLN B O 1
ATOM 638 N N . VAL A 1 89 ? 111.399 155.238 -36.675 1.00 28.27 85 VAL B N 1
ATOM 639 C CA . VAL A 1 89 ? 112.368 154.403 -35.942 1.00 25.92 85 VAL B CA 1
ATOM 640 C C . VAL A 1 89 ? 111.827 152.984 -35.770 1.00 23.48 85 VAL B C 1
ATOM 641 O O . VAL A 1 89 ? 110.805 152.781 -35.151 1.00 25.61 85 VAL B O 1
ATOM 645 N N . GLY A 1 90 ? 112.514 151.987 -36.295 1.00 22.38 86 GLY B N 1
ATOM 646 C CA . GLY A 1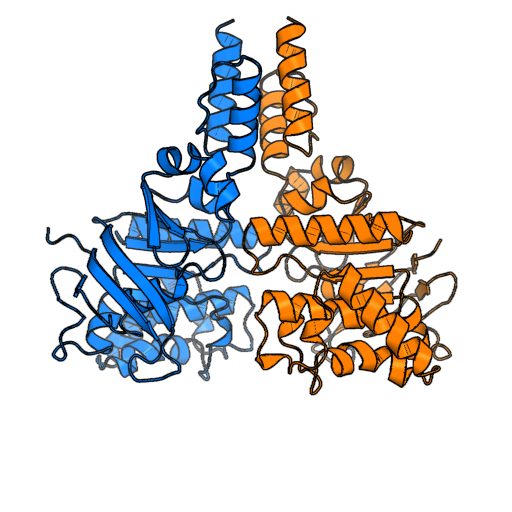 90 ? 112.230 150.613 -35.901 1.00 23.05 86 GLY B CA 1
ATOM 647 C C . GLY A 1 90 ? 113.200 150.108 -34.830 1.00 23.97 86 GLY B C 1
ATOM 648 O O . GLY A 1 90 ? 114.393 150.425 -34.859 1.00 25.74 86 GLY B O 1
ATOM 649 N N . LEU A 1 91 ? 112.726 149.286 -33.900 1.00 24.50 87 LEU B N 1
ATOM 650 C CA . LEU A 1 91 ? 113.598 148.791 -32.833 1.00 25.59 87 LEU B CA 1
ATOM 651 C C . LEU A 1 91 ? 113.420 147.298 -32.765 1.00 26.17 87 LEU B C 1
ATOM 652 O O . LEU A 1 91 ? 112.301 146.821 -32.556 1.00 25.40 87 LEU B O 1
ATOM 657 N N . VAL A 1 92 ? 114.524 146.566 -32.981 1.00 27.45 88 VAL B N 1
ATOM 658 C CA . VAL A 1 92 ? 114.542 145.113 -32.866 1.00 26.30 88 VAL B CA 1
ATOM 659 C C . VAL A 1 92 ? 115.269 144.701 -31.601 1.00 25.55 88 VAL B C 1
ATOM 660 O O . VAL A 1 92 ? 116.475 144.902 -31.472 1.00 24.74 88 VAL B O 1
ATOM 664 N N . PHE A 1 93 ? 114.530 144.142 -30.662 1.00 25.65 89 PHE B N 1
ATOM 665 C CA . PHE A 1 93 ? 115.084 143.674 -29.380 1.00 27.44 89 PHE B CA 1
ATOM 666 C C . PHE A 1 93 ? 115.779 142.355 -29.534 1.00 25.89 89 PHE B C 1
ATOM 667 O O . PHE A 1 93 ? 115.618 141.681 -30.535 1.00 27.82 89 PHE B O 1
ATOM 675 N N . GLN A 1 94 ? 116.530 141.981 -28.516 1.00 23.53 90 GLN B N 1
ATOM 676 C CA . GLN A 1 94 ? 117.173 140.696 -28.455 1.00 24.93 90 GLN B CA 1
ATOM 677 C C . GLN A 1 94 ? 116.205 139.567 -28.525 1.00 21.50 90 GLN B C 1
ATOM 678 O O . GLN A 1 94 ? 115.193 139.589 -27.864 1.00 19.00 90 GLN B O 1
ATOM 684 N N . TYR A 1 95 ? 116.596 138.522 -29.222 1.00 20.91 91 TYR B N 1
ATOM 685 C CA . TYR A 1 95 ? 115.751 137.324 -29.313 1.00 21.06 91 TYR B CA 1
ATOM 686 C C . TYR A 1 95 ? 114.296 137.697 -29.648 1.00 22.55 91 TYR B C 1
ATOM 687 O O . TYR A 1 95 ? 113.376 137.340 -28.906 1.00 26.48 91 TYR B O 1
ATOM 696 N N . PRO A 1 96 ? 114.084 138.406 -30.765 1.00 22.51 92 PRO B N 1
ATOM 697 C CA . PRO A 1 96 ? 112.753 138.911 -31.083 1.00 23.63 92 PRO B CA 1
ATOM 698 C C . PRO A 1 96 ? 111.829 137.787 -31.459 1.00 27.24 92 PRO B C 1
ATOM 699 O O . PRO A 1 96 ? 110.625 137.958 -31.437 1.00 31.27 92 PRO B O 1
ATOM 703 N N . GLU A 1 97 ? 112.385 136.619 -31.758 1.00 28.37 93 GLU B N 1
ATOM 704 C CA . GLU A 1 97 ? 111.576 135.453 -31.990 1.00 29.76 93 GLU B CA 1
ATOM 705 C C . GLU A 1 97 ? 110.687 135.010 -30.796 1.00 38.63 93 GLU B C 1
ATOM 706 O O . GLU A 1 97 ? 109.621 134.413 -31.036 1.00 37.02 93 GLU B O 1
ATOM 712 N N . TYR A 1 98 ? 111.090 135.297 -29.546 1.00 39.51 94 TYR B N 1
ATOM 713 C CA . TYR A 1 98 ? 110.263 134.935 -28.367 1.00 41.22 94 TYR B CA 1
ATOM 714 C C . TYR A 1 98 ? 109.129 135.921 -28.124 1.00 42.93 94 TYR B C 1
ATOM 715 O O . TYR A 1 98 ? 108.356 135.786 -27.203 1.00 51.91 94 TYR B O 1
ATOM 724 N N . GLN A 1 99 ? 108.975 136.914 -28.964 1.00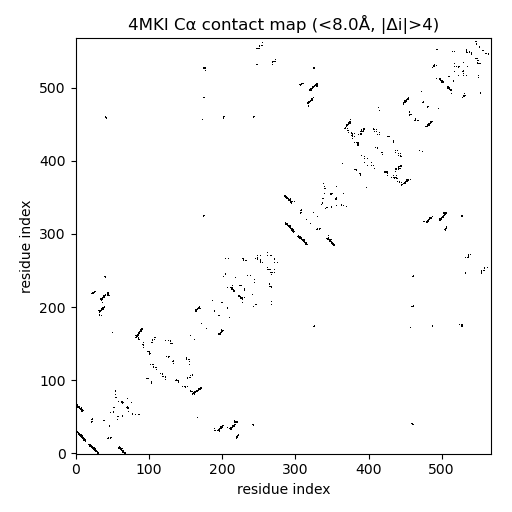 52.64 95 GLN B N 1
ATOM 725 C CA . GLN A 1 99 ? 107.730 137.639 -28.899 1.00 52.04 95 GLN B CA 1
ATOM 726 C C . GLN A 1 99 ? 106.626 136.662 -29.343 1.00 53.33 95 GLN B C 1
ATOM 727 O O . GLN A 1 99 ? 106.902 135.621 -29.950 1.00 48.08 95 GLN B O 1
ATOM 733 N N . LEU A 1 100 ? 105.387 136.944 -28.956 1.00 59.05 96 LEU B N 1
ATOM 734 C CA . LEU A 1 100 ? 104.244 136.233 -29.544 1.00 65.49 96 LEU B CA 1
ATOM 735 C C . LEU A 1 100 ? 104.028 136.670 -31.005 1.00 53.47 96 LEU B C 1
ATOM 736 O O . LEU A 1 100 ? 104.495 137.711 -31.468 1.00 55.70 96 LEU B O 1
ATOM 741 N N . PHE A 1 101 ? 103.335 135.821 -31.712 1.00 47.54 97 PHE B N 1
ATOM 742 C CA . PHE A 1 101 ? 103.156 135.964 -33.113 1.00 49.55 97 PHE B CA 1
ATOM 743 C C . PHE A 1 101 ? 101.664 135.848 -33.401 1.00 45.55 97 PHE B C 1
ATOM 744 O O . PHE A 1 101 ? 100.888 135.354 -32.579 1.00 47.16 97 PHE B O 1
ATOM 752 N N . GLU A 1 102 ? 101.283 136.370 -34.558 1.00 40.45 98 GLU B N 1
ATOM 753 C CA . GLU A 1 102 ? 99.955 136.215 -35.108 1.00 37.11 98 GLU B CA 1
ATOM 754 C C . GLU A 1 102 ? 99.894 134.818 -35.686 1.00 34.74 98 GLU B C 1
ATOM 755 O O . GLU A 1 102 ? 100.854 134.040 -35.620 1.00 34.77 98 GLU B O 1
ATOM 761 N N . GLU A 1 103 ? 98.770 134.520 -36.315 1.00 35.71 99 GLU B N 1
ATOM 762 C CA . GLU A 1 103 ? 98.382 133.165 -36.679 1.00 35.53 99 GLU B CA 1
ATOM 763 C C . GLU A 1 103 ? 99.235 132.616 -37.812 1.00 32.14 99 GLU B C 1
ATOM 764 O O . GLU A 1 103 ? 99.464 131.393 -37.896 1.00 26.92 99 GLU B O 1
ATOM 770 N N . THR A 1 104 ? 99.632 133.502 -38.735 1.00 29.84 100 THR B N 1
ATOM 771 C CA . THR A 1 104 ? 100.429 133.118 -39.913 1.00 29.49 100 THR B CA 1
ATOM 772 C C . THR A 1 104 ? 101.582 134.100 -40.060 1.00 28.76 100 THR B C 1
ATOM 773 O O . THR A 1 104 ? 101.531 135.213 -39.537 1.00 26.11 100 THR B O 1
ATOM 777 N N . VAL A 1 105 ? 102.594 133.695 -40.820 1.00 27.87 101 VAL B N 1
ATOM 778 C CA . VAL A 1 105 ? 103.714 134.562 -41.127 1.00 24.92 101 VAL B CA 1
ATOM 779 C C . VAL A 1 105 ? 103.208 135.832 -41.788 1.00 25.75 101 VAL B C 1
ATOM 780 O O . VAL A 1 105 ? 103.602 136.953 -41.388 1.00 26.73 101 VAL B O 1
ATOM 784 N N . PHE A 1 106 ? 102.329 135.694 -42.791 1.00 29.11 102 PHE B N 1
ATOM 785 C CA . PHE A 1 106 ? 101.803 136.888 -43.518 1.00 28.41 102 PHE B CA 1
ATOM 786 C C . PHE A 1 106 ? 101.096 137.812 -42.550 1.00 28.98 102 PHE B C 1
ATOM 787 O O . PHE A 1 106 ? 101.377 139.022 -42.525 1.00 30.31 102 PHE B O 1
ATOM 795 N N . LYS A 1 107 ? 100.238 137.252 -41.694 1.00 27.64 103 LYS B N 1
ATOM 796 C CA . LYS A 1 107 ? 99.536 138.109 -40.738 1.00 30.15 103 LYS B CA 1
ATOM 797 C C . LYS A 1 107 ? 100.447 138.787 -39.751 1.00 30.09 103 LYS B C 1
ATOM 798 O O . LYS A 1 107 ? 100.259 139.963 -39.447 1.00 30.09 103 LYS B O 1
ATOM 804 N N . ASP A 1 108 ? 101.470 138.073 -39.260 1.00 31.06 104 ASP B N 1
ATOM 805 C CA . ASP A 1 108 ? 102.368 138.688 -38.333 1.00 26.58 104 ASP B CA 1
ATOM 806 C C . ASP A 1 108 ? 103.124 139.851 -38.962 1.00 26.51 104 ASP B C 1
ATOM 807 O O . ASP A 1 108 ? 103.135 140.949 -38.405 1.00 28.62 104 ASP B O 1
ATOM 812 N N . ILE A 1 109 ? 103.686 139.655 -40.156 1.00 24.67 105 ILE B N 1
ATOM 813 C CA . ILE A 1 109 ? 104.385 140.760 -40.886 1.00 24.92 105 ILE B CA 1
ATOM 814 C C . ILE A 1 109 ? 103.431 141.899 -41.246 1.00 28.59 105 ILE B C 1
ATOM 815 O O . ILE A 1 109 ? 103.809 143.066 -41.179 1.00 28.76 105 ILE B O 1
ATOM 820 N N . ALA A 1 110 ? 102.159 141.572 -41.471 1.00 36.67 106 ALA B N 1
ATOM 821 C CA . ALA A 1 110 ? 101.158 142.557 -41.909 1.00 40.38 106 ALA B CA 1
ATOM 822 C C . ALA A 1 110 ? 100.613 143.392 -40.775 1.00 43.95 106 ALA B C 1
ATOM 823 O O . ALA A 1 110 ? 99.988 144.437 -41.007 1.00 40.19 106 ALA B O 1
ATOM 825 N N . PHE A 1 111 ? 100.853 142.947 -39.546 1.00 45.27 107 PHE B N 1
ATOM 826 C CA . PHE A 1 111 ? 100.231 143.577 -38.393 1.00 44.12 107 PHE B CA 1
ATOM 827 C C . PHE A 1 111 ? 100.475 145.054 -38.361 1.00 43.27 107 PHE B C 1
ATOM 828 O O . PHE A 1 111 ? 99.550 145.837 -38.344 1.00 54.19 107 PHE B O 1
ATOM 836 N N . GLY A 1 112 ? 101.730 145.433 -38.358 1.00 42.48 108 GLY B N 1
ATOM 837 C CA . GLY A 1 112 ? 102.100 146.826 -38.260 1.00 44.62 108 GLY B CA 1
ATOM 838 C C . GLY A 1 112 ? 101.518 147.667 -39.372 1.00 44.48 108 GLY B C 1
ATOM 839 O O . GLY A 1 112 ? 100.862 148.642 -39.119 1.00 43.31 108 GLY B O 1
ATOM 840 N N . PRO A 1 113 ? 101.779 147.297 -40.622 1.00 52.24 109 PRO B N 1
ATOM 841 C CA . PRO A 1 113 ? 101.213 148.103 -41.718 1.00 57.82 109 PRO B CA 1
ATOM 842 C C . PRO A 1 113 ? 99.663 148.123 -41.786 1.00 58.51 109 PRO B C 1
ATOM 843 O O . PRO A 1 113 ? 99.106 149.098 -42.240 1.00 62.72 109 PRO B O 1
ATOM 847 N N . SER A 1 114 ? 98.988 147.084 -41.320 1.00 60.43 110 SER B N 1
ATOM 848 C CA . SER A 1 114 ? 97.524 147.107 -41.249 1.00 64.08 110 SER B CA 1
ATOM 849 C C . SER A 1 114 ? 97.011 148.038 -40.163 1.00 71.01 110 SER B C 1
ATOM 850 O O . SER A 1 114 ? 95.984 148.692 -40.338 1.00 69.74 110 SER B O 1
ATOM 853 N N . ASN A 1 115 ? 97.704 148.064 -39.029 1.00 77.51 111 ASN B N 1
ATOM 854 C CA . ASN A 1 115 ? 97.403 149.024 -37.979 1.00 83.12 111 ASN B CA 1
ATOM 855 C C . ASN A 1 115 ? 97.557 150.445 -38.502 1.00 79.95 111 ASN B C 1
ATOM 856 O O . ASN A 1 115 ? 96.959 151.370 -37.966 1.00 86.81 111 ASN B O 1
ATOM 861 N N . LEU A 1 116 ? 98.349 150.612 -39.556 1.00 80.03 112 LEU B N 1
ATOM 862 C CA . LEU A 1 116 ? 98.478 151.899 -40.252 1.00 77.50 112 LEU B CA 1
ATOM 863 C C . LEU A 1 116 ? 97.316 152.187 -41.220 1.00 76.42 112 LEU B C 1
ATOM 864 O O . LEU A 1 116 ? 97.427 153.058 -42.087 1.00 75.71 112 LEU B O 1
ATOM 869 N N . GLY A 1 117 ? 96.189 151.493 -41.053 1.00 85.03 113 GLY B N 1
ATOM 870 C CA . GLY A 1 117 ? 95.056 151.644 -41.972 1.00 86.05 113 GLY B CA 1
ATOM 871 C C . GLY A 1 117 ? 95.508 151.061 -43.296 1.00 91.10 113 GLY B C 1
ATOM 872 O O . GLY A 1 117 ? 95.593 149.839 -43.449 1.00 86.87 113 GLY B O 1
ATOM 873 N N . LEU A 1 118 ? 95.788 151.948 -44.252 1.00 91.00 114 LEU B N 1
ATOM 874 C CA . LEU A 1 118 ? 96.657 151.660 -45.404 1.00 86.72 114 LEU B CA 1
ATOM 875 C C . LEU A 1 118 ? 96.082 150.614 -46.354 1.00 80.23 114 LEU B C 1
ATOM 876 O O . LEU A 1 118 ? 95.656 149.535 -45.934 1.00 73.79 114 LEU B O 1
ATOM 881 N N . SER A 1 119 ? 96.086 150.939 -47.640 1.00 75.10 115 SER B N 1
ATOM 882 C CA . SER A 1 119 ? 95.518 150.052 -48.643 1.00 76.46 115 SER B CA 1
ATOM 883 C C . SER A 1 119 ? 96.067 148.664 -48.463 1.00 73.89 115 SER B C 1
ATOM 884 O O . SER A 1 119 ? 97.281 148.470 -48.376 1.00 71.05 115 SER B O 1
ATOM 887 N N . GLU A 1 120 ? 95.159 147.709 -48.371 1.00 71.73 116 GLU B N 1
ATOM 888 C CA . GLU A 1 120 ? 95.530 146.337 -48.088 1.00 71.16 116 GLU B CA 1
ATOM 889 C C . GLU A 1 120 ? 96.238 145.672 -49.281 1.00 68.10 116 GLU B C 1
ATOM 890 O O . GLU A 1 120 ? 97.006 144.735 -49.113 1.00 63.87 116 GLU B O 1
ATOM 896 N N . GLU A 1 121 ? 95.994 146.169 -50.482 1.00 71.53 117 GLU B N 1
ATOM 897 C CA . GLU A 1 121 ? 96.882 145.899 -51.622 1.00 71.25 117 GLU B CA 1
ATOM 898 C C . GLU A 1 121 ? 98.348 146.316 -51.297 1.00 61.72 117 GLU B C 1
ATOM 899 O O . GLU A 1 121 ? 99.299 145.595 -51.606 1.00 57.52 117 GLU B O 1
ATOM 905 N N . GLU A 1 122 ? 98.531 147.455 -50.635 1.00 60.31 118 GLU B N 1
ATOM 906 C CA . GLU A 1 122 ? 99.883 147.916 -50.269 1.00 64.31 118 GLU B CA 1
ATOM 907 C C . GLU A 1 122 ? 100.487 147.234 -49.041 1.00 59.59 118 GLU B C 1
ATOM 908 O O . GLU A 1 122 ? 101.696 147.121 -48.950 1.00 58.79 118 GLU B O 1
ATOM 914 N N . VAL A 1 123 ? 99.663 146.798 -48.095 1.00 58.09 119 VAL B N 1
ATOM 915 C CA . VAL A 1 123 ? 100.120 145.906 -47.040 1.00 58.77 119 VAL B CA 1
ATOM 916 C C . VAL A 1 123 ? 100.786 144.686 -47.684 1.00 55.93 119 VAL B C 1
ATOM 917 O O . VAL A 1 123 ? 101.928 144.354 -47.361 1.00 58.50 119 VAL B O 1
ATOM 921 N N . LYS A 1 124 ? 100.100 144.075 -48.640 1.00 54.87 120 LYS B N 1
ATOM 922 C CA . LYS A 1 124 ? 100.631 142.879 -49.296 1.00 55.72 120 LYS B CA 1
ATOM 923 C C . LYS A 1 124 ? 101.987 143.119 -49.933 1.00 54.16 120 LYS B C 1
ATOM 924 O O . LYS A 1 124 ? 102.833 142.254 -49.865 1.00 48.41 120 LYS B O 1
ATOM 930 N N . GLU A 1 125 ? 102.179 144.290 -50.538 1.00 54.13 121 GLU B N 1
ATOM 931 C CA . GLU A 1 125 ? 103.458 144.623 -51.157 1.00 52.33 121 GLU B CA 1
ATOM 932 C C . GLU A 1 125 ? 104.524 144.768 -50.090 1.00 46.63 121 GLU B C 1
ATOM 933 O O . GLU A 1 125 ? 105.641 144.303 -50.280 1.00 45.01 121 GLU B O 1
ATOM 939 N N . ARG A 1 126 ? 104.193 145.458 -49.001 1.00 40.53 122 ARG B N 1
ATOM 940 C CA . ARG A 1 126 ? 105.142 145.673 -47.912 1.00 39.90 122 ARG B CA 1
ATOM 941 C C . ARG A 1 126 ? 105.558 144.332 -47.273 1.00 36.45 122 ARG B C 1
ATOM 942 O O . ARG A 1 126 ? 106.709 144.126 -46.977 1.00 36.44 122 ARG B O 1
ATOM 950 N N . VAL A 1 127 ? 104.607 143.424 -47.121 1.00 33.83 123 VAL B N 1
ATOM 951 C CA . VAL A 1 127 ? 104.841 142.115 -46.535 1.00 34.52 123 VAL B CA 1
ATOM 952 C C . VAL A 1 127 ? 105.779 141.304 -47.402 1.00 34.08 123 VAL B C 1
ATOM 953 O O . VAL A 1 127 ? 106.763 140.790 -46.903 1.00 33.67 123 VAL B O 1
ATOM 957 N N . TYR A 1 128 ? 105.474 141.213 -48.692 1.00 34.36 124 TYR B N 1
ATOM 958 C CA . TYR A 1 128 ? 106.265 140.406 -49.611 1.00 36.36 124 TYR B CA 1
ATOM 959 C C . TYR A 1 128 ? 107.632 141.016 -49.884 1.00 33.84 124 TYR B C 1
ATOM 960 O O . TYR A 1 128 ? 108.630 140.292 -50.009 1.00 30.21 124 TYR B O 1
ATOM 969 N N . GLU A 1 129 ? 107.705 142.338 -49.902 1.00 35.21 125 GLU B N 1
ATOM 970 C CA . GLU A 1 129 ? 109.014 142.986 -49.986 1.00 40.64 125 GLU B CA 1
ATOM 971 C C . GLU A 1 129 ? 109.864 142.622 -48.750 1.00 39.96 125 GLU B C 1
ATOM 972 O O . GLU A 1 129 ? 111.054 142.289 -48.894 1.00 34.62 125 GLU B O 1
ATOM 978 N N . ALA A 1 130 ? 109.246 142.709 -47.557 1.00 30.64 126 ALA B N 1
ATOM 979 C CA . ALA A 1 130 ? 109.950 142.468 -46.319 1.00 28.25 126 ALA B CA 1
ATOM 980 C C . ALA A 1 130 ? 110.415 141.021 -46.281 1.00 26.53 126 ALA B C 1
ATOM 981 O O . ALA A 1 130 ? 111.577 140.765 -45.949 1.00 25.06 126 ALA B O 1
ATOM 983 N N . MET A 1 131 ? 109.548 140.098 -46.692 1.00 25.13 127 MET B N 1
ATOM 984 C CA . MET A 1 131 ? 109.919 138.702 -46.719 1.00 29.39 127 MET B CA 1
ATOM 985 C C . MET A 1 131 ? 111.148 138.446 -47.580 1.00 28.64 127 MET B C 1
ATOM 986 O O . MET A 1 131 ? 112.037 137.677 -47.189 1.00 28.58 127 MET B O 1
ATOM 991 N N . GLU A 1 132 ? 111.203 139.084 -48.744 1.00 29.74 128 GLU B N 1
ATOM 992 C CA . GLU A 1 132 ? 112.323 138.895 -49.668 1.00 33.17 128 GLU B CA 1
ATOM 993 C C . GLU A 1 132 ? 113.598 139.405 -49.009 1.00 33.71 128 GLU B C 1
ATOM 994 O O . GLU A 1 132 ? 114.636 138.745 -48.999 1.00 32.11 128 GLU B O 1
ATOM 1000 N N . ILE A 1 133 ? 113.516 140.594 -48.440 1.00 32.29 129 ILE B N 1
ATOM 1001 C CA . ILE A 1 133 ? 114.685 141.198 -47.850 1.00 31.64 129 ILE B CA 1
ATOM 1002 C C . ILE A 1 133 ? 115.321 140.336 -46.769 1.00 27.61 129 ILE B C 1
ATOM 1003 O O . ILE A 1 133 ? 116.526 140.206 -46.729 1.00 29.51 129 ILE B O 1
ATOM 1008 N N . VAL A 1 134 ? 114.518 139.770 -45.871 1.00 29.29 130 VAL B N 1
ATOM 1009 C CA . VAL A 1 134 ? 115.050 138.957 -44.770 1.00 26.09 130 VAL B CA 1
ATOM 1010 C C . VAL A 1 134 ? 115.260 137.505 -45.167 1.00 27.18 130 VAL B C 1
ATOM 1011 O O . VAL A 1 134 ? 115.666 136.706 -44.355 1.00 30.20 130 VAL B O 1
ATOM 1015 N N . GLY A 1 135 ? 114.995 137.162 -46.414 1.00 28.63 131 GLY B N 1
ATOM 1016 C CA . GLY A 1 135 ? 115.303 135.853 -46.925 1.00 29.38 131 GLY B CA 1
ATOM 1017 C C . GLY A 1 135 ? 114.356 134.754 -46.454 1.00 32.34 131 GLY B C 1
ATOM 1018 O O . GLY A 1 135 ? 114.806 133.686 -46.101 1.00 33.59 131 GLY B O 1
ATOM 1019 N N . ILE A 1 136 ? 113.054 134.998 -46.458 1.00 33.59 132 ILE B N 1
ATOM 1020 C CA . ILE A 1 136 ? 112.127 133.910 -46.263 1.00 38.40 132 ILE B CA 1
ATOM 1021 C C . ILE A 1 136 ? 111.193 133.760 -47.440 1.00 33.56 132 ILE B C 1
ATOM 1022 O O . ILE A 1 136 ? 110.558 134.711 -47.852 1.00 29.59 132 ILE B O 1
ATOM 1027 N N . SER A 1 137 ? 111.090 132.532 -47.915 1.00 31.06 133 SER B N 1
ATOM 1028 C CA . SER A 1 137 ? 110.256 132.193 -49.051 1.00 33.28 133 SER B CA 1
ATOM 1029 C C . SER A 1 137 ? 108.817 132.626 -48.909 1.00 34.59 133 SER B C 1
ATOM 1030 O O . SER A 1 137 ? 108.188 132.532 -47.846 1.00 33.50 133 SER B O 1
ATOM 1033 N N . LYS A 1 138 ? 108.298 133.083 -50.033 1.00 37.30 134 LYS B N 1
ATOM 1034 C CA . LYS A 1 138 ? 106.891 133.439 -50.180 1.00 43.20 134 LYS B CA 1
ATOM 1035 C C . LYS A 1 138 ? 105.925 132.282 -49.818 1.00 40.06 134 LYS B C 1
ATOM 1036 O O . LYS A 1 138 ? 104.803 132.519 -49.426 1.00 40.39 134 LYS B O 1
ATOM 1042 N N . GLU A 1 139 ? 106.409 131.057 -49.901 1.00 38.83 135 GLU B N 1
ATOM 1043 C CA . GLU A 1 139 ? 105.655 129.874 -49.577 1.00 43.37 135 GLU B CA 1
ATOM 1044 C C . GLU A 1 139 ? 105.488 129.624 -48.075 1.00 42.47 135 GLU B C 1
ATOM 1045 O O . GLU A 1 139 ? 104.780 128.708 -47.676 1.00 38.75 135 GLU B O 1
ATOM 1051 N N . LEU A 1 140 ? 106.163 130.400 -47.245 1.00 40.63 136 LEU B N 1
ATOM 1052 C CA . LEU A 1 140 ? 105.964 130.318 -45.803 1.00 37.13 136 LEU B CA 1
ATOM 1053 C C . LEU A 1 140 ? 104.860 131.266 -45.323 1.00 33.17 136 LEU B C 1
ATOM 1054 O O . LEU A 1 140 ? 104.483 131.229 -44.164 1.00 35.11 136 LEU B O 1
ATOM 1059 N N . ALA A 1 141 ? 104.283 132.053 -46.222 1.00 30.21 137 ALA B N 1
ATOM 1060 C CA . ALA A 1 141 ? 103.364 133.120 -45.832 1.00 33.01 137 ALA B CA 1
ATOM 1061 C C . ALA A 1 141 ? 102.117 132.627 -45.045 1.00 35.69 137 ALA B C 1
ATOM 1062 O O . ALA A 1 141 ? 101.618 133.314 -44.175 1.00 32.03 137 ALA B O 1
ATOM 1064 N N . ASP A 1 142 ? 101.655 131.431 -45.369 1.00 36.65 138 ASP B N 1
ATOM 1065 C CA . ASP A 1 142 ? 100.487 130.856 -44.756 1.00 43.19 138 ASP B CA 1
ATOM 1066 C C . ASP A 1 142 ? 100.821 130.006 -43.542 1.00 42.47 138 ASP B C 1
ATOM 1067 O O . ASP A 1 142 ? 99.911 129.545 -42.846 1.00 44.16 138 ASP B O 1
ATOM 1072 N N . LYS A 1 143 ? 102.107 129.777 -43.281 1.00 38.11 139 LYS B N 1
ATOM 1073 C CA . LYS A 1 143 ? 102.481 128.929 -42.183 1.00 36.67 139 LYS B CA 1
ATOM 1074 C C . LYS A 1 143 ? 102.272 129.649 -40.857 1.00 32.73 139 LYS B C 1
ATOM 1075 O O . LYS A 1 143 ? 102.336 130.867 -40.771 1.00 32.00 139 LYS B O 1
ATOM 1081 N N . SER A 1 144 ? 101.989 128.870 -39.826 1.00 32.01 140 SER B N 1
ATOM 1082 C CA . SER A 1 144 ? 101.955 129.384 -38.494 1.00 34.90 140 SER B CA 1
ATOM 1083 C C . SER A 1 144 ? 103.402 129.459 -38.012 1.00 33.03 140 SER B C 1
ATOM 1084 O O . SER A 1 144 ? 104.188 128.589 -38.299 1.00 34.78 140 SER B O 1
ATOM 1087 N N . PRO A 1 145 ? 103.775 130.549 -37.347 1.00 33.57 141 PRO B N 1
ATOM 1088 C CA . PRO A 1 145 ? 105.140 130.752 -36.886 1.00 34.59 141 PRO B CA 1
ATOM 1089 C C . PRO A 1 145 ? 105.768 129.651 -35.998 1.00 36.01 141 PRO B C 1
ATOM 1090 O O . PRO A 1 145 ? 106.991 129.537 -35.935 1.00 30.81 141 PRO B O 1
ATOM 1094 N N . PHE A 1 146 ? 104.937 128.850 -35.334 1.00 34.57 142 PHE B N 1
ATOM 1095 C CA . PHE A 1 146 ? 105.410 127.826 -34.441 1.00 37.23 142 PHE B CA 1
ATOM 1096 C C . PHE A 1 146 ? 105.957 126.622 -35.201 1.00 34.79 142 PHE B C 1
ATOM 1097 O O . PHE A 1 146 ? 106.578 125.729 -34.645 1.00 38.18 142 PHE B O 1
ATOM 1105 N N . GLU A 1 147 ? 105.756 126.620 -36.486 1.00 33.39 143 GLU B N 1
ATOM 1106 C CA . GLU A 1 147 ? 106.209 125.537 -37.325 1.00 38.37 143 GLU B CA 1
ATOM 1107 C C . GLU A 1 147 ? 107.517 125.922 -37.932 1.00 39.55 143 GLU B C 1
ATOM 1108 O O . GLU A 1 147 ? 108.045 125.179 -38.724 1.00 47.03 143 GLU B O 1
ATOM 1114 N N . LEU A 1 148 ? 108.045 127.090 -37.572 1.00 39.58 144 LEU B N 1
ATOM 1115 C CA . LEU A 1 148 ? 109.302 127.592 -38.148 1.00 34.74 144 LEU B CA 1
ATOM 1116 C C . LEU A 1 148 ? 110.468 127.348 -37.201 1.00 32.35 144 LEU B C 1
ATOM 1117 O O . LEU A 1 148 ? 110.304 127.254 -35.998 1.00 30.58 144 LEU B O 1
ATOM 1122 N N . SER A 1 149 ? 111.668 127.286 -37.756 1.00 29.65 145 SER B N 1
ATOM 1123 C CA . SER A 1 149 ? 112.858 127.269 -36.966 1.00 29.78 145 SER B CA 1
ATOM 1124 C C . SER A 1 149 ? 113.069 128.612 -36.196 1.00 26.74 145 SER B C 1
ATOM 1125 O O . SER A 1 149 ? 112.502 129.667 -36.516 1.00 25.42 145 SER B O 1
ATOM 1128 N N . GLY A 1 150 ? 113.870 128.553 -35.147 1.00 24.28 146 GLY B N 1
ATOM 1129 C CA . GLY A 1 150 ? 114.236 129.762 -34.384 1.00 24.18 146 GLY B CA 1
ATOM 1130 C C . GLY A 1 150 ? 114.794 130.866 -35.249 1.00 22.38 146 GLY B C 1
ATOM 1131 O O . GLY A 1 150 ? 114.398 132.012 -35.130 1.00 21.69 146 GLY B O 1
ATOM 1132 N N . GLY A 1 151 ? 115.666 130.500 -36.189 1.00 21.79 147 GLY B N 1
ATOM 1133 C CA . GLY A 1 151 ? 116.225 131.449 -37.130 1.00 22.02 147 GLY B CA 1
ATOM 1134 C C . GLY A 1 151 ? 115.211 132.051 -38.107 1.00 22.62 147 GLY B C 1
ATOM 1135 O O . GLY A 1 151 ? 115.227 133.266 -38.427 1.00 20.91 147 GLY B O 1
ATOM 1136 N N . GLN A 1 152 ? 114.283 131.220 -38.517 1.00 22.45 148 GLN B N 1
ATOM 1137 C CA . GLN A 1 152 ? 113.192 131.669 -39.364 1.00 25.27 148 GLN B CA 1
ATOM 1138 C C . GLN A 1 152 ? 112.236 132.596 -38.616 1.00 24.84 148 GLN B C 1
ATOM 1139 O O . GLN A 1 152 ? 111.804 133.624 -39.172 1.00 23.62 148 GLN B O 1
ATOM 1145 N N . LYS A 1 153 ? 111.965 132.264 -37.364 1.00 22.59 149 LYS B N 1
ATOM 1146 C CA . LYS A 1 153 ? 111.158 133.121 -36.553 1.00 24.04 149 LYS B CA 1
ATOM 1147 C C . LYS A 1 153 ? 111.836 134.466 -36.399 1.00 22.85 149 LYS B C 1
ATOM 1148 O O . LYS A 1 153 ? 111.167 135.464 -36.344 1.00 18.75 149 LYS B O 1
ATOM 1154 N N . ARG A 1 154 ? 113.158 134.478 -36.252 1.00 23.36 150 ARG B N 1
ATOM 1155 C CA . ARG A 1 154 ? 113.877 135.753 -36.060 1.00 24.95 150 ARG B CA 1
ATOM 1156 C C . ARG A 1 154 ? 113.776 136.618 -37.314 1.00 22.89 150 ARG B C 1
ATOM 1157 O O . ARG A 1 154 ? 113.638 137.828 -37.224 1.00 22.84 150 ARG B O 1
ATOM 1165 N N . ARG A 1 155 ? 113.871 135.976 -38.467 1.00 26.02 151 ARG B N 1
ATOM 1166 C CA . ARG A 1 155 ? 113.639 136.643 -39.780 1.00 25.35 151 ARG B CA 1
ATOM 1167 C C . ARG A 1 155 ? 112.246 137.273 -39.890 1.00 24.63 151 ARG B C 1
ATOM 1168 O O . ARG A 1 155 ? 112.092 138.423 -40.309 1.00 22.31 151 ARG B O 1
ATOM 1176 N N . VAL A 1 156 ? 111.221 136.520 -39.486 1.00 22.17 152 VAL B N 1
ATOM 1177 C CA . VAL A 1 156 ? 109.879 137.022 -39.542 1.00 22.77 152 VAL B CA 1
ATOM 1178 C C . VAL A 1 156 ? 109.690 138.206 -38.626 1.00 22.59 152 VAL B C 1
ATOM 1179 O O . VAL A 1 156 ? 109.070 139.215 -39.046 1.00 20.96 152 VAL B O 1
ATOM 1183 N N . ALA A 1 157 ? 110.178 138.086 -37.379 1.00 21.20 153 ALA B N 1
ATOM 1184 C CA . ALA A 1 157 ? 110.085 139.177 -36.427 1.00 20.58 153 ALA B CA 1
ATOM 1185 C C . ALA A 1 157 ? 110.704 140.419 -37.019 1.00 22.62 153 ALA B C 1
ATOM 1186 O O . ALA A 1 157 ? 110.150 141.498 -36.916 1.00 24.35 153 ALA B O 1
ATOM 1188 N N . ILE A 1 158 ? 111.847 140.294 -37.676 1.00 24.58 154 ILE B N 1
ATOM 1189 C CA . ILE A 1 158 ? 112.521 141.478 -38.213 1.00 22.67 154 ILE B CA 1
ATOM 1190 C C . ILE A 1 158 ? 111.788 142.054 -39.439 1.00 21.63 154 ILE B C 1
ATOM 1191 O O . ILE A 1 158 ? 111.729 143.284 -39.633 1.00 20.86 154 ILE B O 1
ATOM 1196 N N . ALA A 1 159 ? 111.201 141.185 -40.234 1.00 20.11 155 ALA B N 1
ATOM 1197 C CA . ALA A 1 159 ? 110.413 141.622 -41.397 1.00 20.32 155 ALA B CA 1
ATOM 1198 C C . ALA A 1 159 ? 109.191 142.452 -40.966 1.00 22.71 155 ALA B C 1
ATOM 1199 O O . ALA A 1 159 ? 108.853 143.389 -41.626 1.00 22.22 155 ALA B O 1
ATOM 1201 N N . GLY A 1 160 ? 108.578 142.114 -39.834 1.00 24.19 156 GLY B N 1
ATOM 1202 C CA . GLY A 1 160 ? 107.513 142.900 -39.282 1.00 24.24 156 GLY B CA 1
ATOM 1203 C C . GLY A 1 160 ? 107.907 144.358 -39.042 1.00 28.03 156 GLY B C 1
ATOM 1204 O O . GLY A 1 160 ? 107.074 145.245 -39.183 1.00 31.04 156 GLY B O 1
ATOM 1205 N N . ILE A 1 161 ? 109.154 144.599 -38.643 1.00 27.54 157 ILE B N 1
ATOM 1206 C CA . ILE A 1 161 ? 109.640 145.920 -38.358 1.00 26.89 157 ILE B CA 1
ATOM 1207 C C . ILE A 1 161 ? 109.976 146.625 -39.656 1.00 28.67 157 ILE B C 1
ATOM 1208 O O . ILE A 1 161 ? 109.650 147.785 -39.809 1.00 31.99 157 ILE B O 1
ATOM 1213 N N . LEU A 1 162 ? 110.680 145.947 -40.566 1.00 27.38 158 LEU B N 1
ATOM 1214 C CA . LEU A 1 162 ? 111.020 146.511 -41.863 1.00 27.64 158 LEU B CA 1
ATOM 1215 C C . LEU A 1 162 ? 109.803 146.793 -42.767 1.00 29.75 158 LEU B C 1
ATOM 1216 O O . LEU A 1 162 ? 109.842 147.718 -43.597 1.00 30.26 158 LEU B O 1
ATOM 1221 N N . ALA A 1 163 ? 108.743 146.016 -42.626 1.00 29.85 159 ALA B N 1
ATOM 1222 C CA . ALA A 1 163 ? 107.513 146.256 -43.379 1.00 31.78 159 ALA B CA 1
ATOM 1223 C C . ALA A 1 163 ? 106.969 147.669 -43.128 1.00 32.93 159 ALA B C 1
ATOM 1224 O O . ALA A 1 163 ? 106.131 148.151 -43.884 1.00 34.74 159 ALA B O 1
ATOM 1226 N N . MET A 1 164 ? 107.438 148.329 -42.067 1.00 35.25 160 MET B N 1
ATOM 1227 C CA . MET A 1 164 ? 107.061 149.717 -41.771 1.00 34.19 160 MET B CA 1
ATOM 1228 C C . MET A 1 164 ? 107.983 150.691 -42.489 1.00 32.70 160 MET B C 1
ATOM 1229 O O . MET A 1 164 ? 107.755 151.880 -42.446 1.00 30.49 160 MET B O 1
ATOM 1234 N N . ARG A 1 165 ? 109.017 150.200 -43.161 1.00 32.80 161 ARG B N 1
ATOM 1235 C CA . ARG A 1 165 ? 109.944 151.072 -43.864 1.00 33.36 161 ARG B CA 1
ATOM 1236 C C . ARG A 1 165 ? 110.511 152.237 -43.016 1.00 33.84 161 ARG B C 1
ATOM 1237 O O . ARG A 1 165 ? 110.516 153.386 -43.446 1.00 33.19 161 ARG B O 1
ATOM 1245 N N . PRO A 1 166 ? 111.042 151.954 -41.828 1.00 32.64 162 PRO B N 1
ATOM 1246 C CA . PRO A 1 166 ? 111.642 153.035 -41.091 1.00 31.72 162 PRO B CA 1
ATOM 1247 C C . PRO A 1 166 ? 112.953 153.399 -41.725 1.00 31.08 162 PRO B C 1
ATOM 1248 O O . PRO A 1 166 ? 113.535 152.570 -42.401 1.00 31.58 162 PRO B O 1
ATOM 1252 N N . LYS A 1 167 ? 113.440 154.596 -41.462 1.00 30.30 163 LYS B N 1
ATOM 1253 C CA . LYS A 1 167 ? 114.705 155.037 -42.016 1.00 32.92 163 LYS B CA 1
ATOM 1254 C C . LYS A 1 167 ? 115.803 154.999 -40.939 1.00 29.18 163 LYS B C 1
ATOM 1255 O O . LYS A 1 167 ? 116.986 155.150 -41.244 1.00 27.45 163 LYS B O 1
ATOM 1261 N N . ILE A 1 168 ? 115.403 154.778 -39.688 1.00 25.79 164 ILE B N 1
ATOM 1262 C CA . ILE A 1 168 ? 116.323 154.537 -38.592 1.00 22.47 164 ILE B CA 1
ATOM 1263 C C . ILE A 1 168 ? 116.023 153.132 -38.078 1.00 25.18 164 ILE B C 1
ATOM 1264 O O . ILE A 1 168 ? 114.894 152.833 -37.692 1.00 34.00 164 ILE B O 1
ATOM 1269 N N . LEU A 1 169 ? 117.018 152.264 -38.006 1.00 23.22 165 LEU B N 1
ATOM 1270 C CA . LEU A 1 169 ? 116.776 150.934 -37.544 1.00 22.84 165 LEU B CA 1
ATOM 1271 C C . LEU A 1 169 ? 117.731 150.616 -36.405 1.00 22.46 165 LEU B C 1
ATOM 1272 O O . LEU A 1 169 ? 118.957 150.696 -36.547 1.00 23.85 165 LEU B O 1
ATOM 1277 N N . ILE A 1 170 ? 117.165 150.188 -35.282 1.00 21.80 166 ILE B N 1
ATOM 1278 C CA . ILE A 1 170 ? 117.952 149.923 -34.083 1.00 21.63 166 ILE B CA 1
ATOM 1279 C C . ILE A 1 170 ? 117.907 148.424 -33.783 1.00 20.78 166 ILE B C 1
ATOM 1280 O O . ILE A 1 170 ? 116.833 147.871 -33.766 1.00 18.74 166 ILE B O 1
ATOM 1285 N N . LEU A 1 171 ? 119.068 147.776 -33.647 1.00 21.26 167 LEU B N 1
ATOM 1286 C CA . LEU A 1 171 ? 119.088 146.353 -33.337 1.00 22.94 167 LEU B CA 1
ATOM 1287 C C . LEU A 1 171 ? 119.903 146.099 -32.082 1.00 24.56 167 LEU B C 1
ATOM 1288 O O . LEU A 1 171 ? 121.071 146.446 -32.023 1.00 22.98 167 LEU B O 1
ATOM 1293 N N . ASP A 1 172 ? 119.275 145.489 -31.097 1.00 22.84 168 ASP B N 1
ATOM 1294 C CA . ASP A 1 172 ? 119.950 145.024 -29.940 1.00 24.02 168 ASP B CA 1
ATOM 1295 C C . ASP A 1 172 ? 120.476 143.582 -30.090 1.00 22.13 168 ASP B C 1
ATOM 1296 O O . ASP A 1 172 ? 119.707 142.658 -30.185 1.00 21.62 168 ASP B O 1
ATOM 1301 N N . GLU A 1 173 ? 121.807 143.427 -30.073 1.00 22.55 169 GLU B N 1
ATOM 1302 C CA . GLU A 1 173 ? 122.510 142.156 -30.204 1.00 24.82 169 GLU B CA 1
ATOM 1303 C C . GLU A 1 173 ? 121.833 141.137 -31.156 1.00 23.25 169 GLU B C 1
ATOM 1304 O O . GLU A 1 173 ? 121.482 140.063 -30.740 1.00 21.48 169 GLU B O 1
ATOM 1310 N N . PRO A 1 174 ? 121.678 141.503 -32.430 1.00 21.31 170 PRO B N 1
ATOM 1311 C CA . PRO A 1 174 ? 121.033 140.653 -33.428 1.00 21.88 170 PRO B CA 1
ATOM 1312 C C . PRO A 1 174 ? 121.710 139.327 -33.713 1.00 21.17 170 PRO B C 1
ATOM 1313 O O . PRO A 1 174 ? 121.064 138.458 -34.282 1.00 20.85 170 PRO B O 1
ATOM 1317 N N . THR A 1 175 ? 122.985 139.161 -33.353 1.00 20.59 171 THR B N 1
ATOM 1318 C CA . THR A 1 175 ? 123.629 137.885 -33.598 1.00 22.67 171 THR B CA 1
ATOM 1319 C C . THR A 1 175 ? 123.470 136.921 -32.437 1.00 22.30 171 THR B C 1
ATOM 1320 O O . THR A 1 175 ? 123.947 135.785 -32.521 1.00 21.60 171 THR B O 1
ATOM 1324 N N . ALA A 1 176 ? 122.792 137.356 -31.374 1.00 20.49 172 ALA B N 1
ATOM 1325 C CA . ALA A 1 176 ? 122.683 136.547 -30.157 1.00 20.19 172 ALA B CA 1
ATOM 1326 C C . ALA A 1 176 ? 122.130 135.129 -30.411 1.00 19.39 172 ALA B C 1
ATOM 1327 O O . ALA A 1 176 ? 121.056 134.973 -30.949 1.00 17.94 172 ALA B O 1
ATOM 1329 N N . GLY A 1 177 ? 122.875 134.107 -30.010 1.00 18.67 173 GLY B N 1
ATOM 1330 C CA . GLY A 1 177 ? 122.378 132.748 -30.011 1.00 18.49 173 GLY B CA 1
ATOM 1331 C C . GLY A 1 177 ? 122.670 132.044 -31.315 1.00 20.29 173 GLY B C 1
ATOM 1332 O O . GLY A 1 177 ? 122.461 130.855 -31.462 1.00 23.57 173 GLY B O 1
ATOM 1333 N N . LEU A 1 178 ? 123.193 132.766 -32.278 1.00 19.55 174 LEU B N 1
ATOM 1334 C CA . LEU A 1 178 ? 123.406 132.194 -33.569 1.00 17.82 174 LEU B CA 1
ATOM 1335 C C . LEU A 1 178 ? 124.737 131.498 -33.724 1.00 17.01 174 LEU B C 1
ATOM 1336 O O . LEU A 1 178 ? 125.699 131.795 -33.025 1.00 17.17 174 LEU B O 1
ATOM 1341 N N . ASP A 1 179 ? 124.789 130.538 -34.640 1.00 18.13 175 ASP B N 1
ATOM 1342 C CA . ASP A 1 179 ? 126.044 129.856 -34.935 1.00 19.83 175 ASP B CA 1
ATOM 1343 C C . ASP A 1 179 ? 126.937 130.780 -35.737 1.00 19.09 175 ASP B C 1
ATOM 1344 O O . ASP A 1 179 ? 126.476 131.830 -36.182 1.00 20.00 175 ASP B O 1
ATOM 1349 N N . PRO A 1 180 ? 128.216 130.446 -35.874 1.00 19.54 176 PRO B N 1
ATOM 1350 C CA . PRO A 1 180 ? 129.071 131.404 -36.549 1.00 21.95 176 PRO B CA 1
ATOM 1351 C C . PRO A 1 180 ? 128.702 131.791 -37.949 1.00 23.33 176 PRO B C 1
ATOM 1352 O O . PRO A 1 180 ? 128.887 132.944 -38.349 1.00 26.38 176 PRO B O 1
ATOM 1356 N N . LYS A 1 181 ? 128.145 130.884 -38.717 1.00 27.08 177 LYS B N 1
ATOM 1357 C CA . LYS A 1 181 ? 127.670 131.267 -40.046 1.00 25.78 177 LYS B CA 1
ATOM 1358 C C . LYS A 1 181 ? 126.444 132.178 -39.906 1.00 21.65 177 LYS B C 1
ATOM 1359 O O . LYS A 1 181 ? 126.286 133.108 -40.667 1.00 20.56 177 LYS B O 1
ATOM 1365 N N . GLY A 1 182 ? 125.566 131.882 -38.949 1.00 19.18 178 GLY B N 1
ATOM 1366 C CA . GLY A 1 182 ? 124.405 132.662 -38.699 1.00 18.31 178 GLY B CA 1
ATOM 1367 C C . GLY A 1 182 ? 124.786 134.096 -38.394 1.00 20.70 178 GLY B C 1
ATOM 1368 O O . GLY A 1 182 ? 124.126 135.048 -38.844 1.00 19.85 178 GLY B O 1
ATOM 1369 N N . LYS A 1 183 ? 125.814 134.248 -37.579 1.00 21.88 179 LYS B N 1
ATOM 1370 C CA . LYS A 1 183 ? 126.206 135.552 -37.117 1.00 25.38 179 LYS B CA 1
ATOM 1371 C C . LYS A 1 183 ? 126.649 136.376 -38.308 1.00 24.06 179 LYS B C 1
ATOM 1372 O O . LYS A 1 183 ? 126.168 137.507 -38.469 1.00 21.37 179 LYS B O 1
ATOM 1378 N N . GLN A 1 184 ? 127.512 135.801 -39.152 1.00 25.03 180 GLN B N 1
ATOM 1379 C CA . GLN A 1 184 ? 128.002 136.534 -40.355 1.00 29.72 180 GLN B CA 1
ATOM 1380 C C . GLN A 1 184 ? 126.829 136.833 -41.297 1.00 25.83 180 GLN B C 1
ATOM 1381 O O . GLN A 1 184 ? 126.723 137.903 -41.849 1.00 23.65 180 GLN B O 1
ATOM 1387 N N . GLU A 1 185 ? 125.920 135.897 -41.447 1.00 25.05 181 GLU B N 1
ATOM 1388 C CA . GLU A 1 185 ? 124.814 136.144 -42.361 1.00 26.18 181 GLU B CA 1
ATOM 1389 C C . GLU A 1 185 ? 123.909 137.292 -41.884 1.00 23.52 181 GLU B C 1
ATOM 1390 O O . GLU A 1 185 ? 123.509 138.124 -42.689 1.00 21.82 181 GLU B O 1
ATOM 1396 N N . ILE A 1 186 ? 123.557 137.339 -40.598 1.00 20.39 182 ILE B N 1
ATOM 1397 C CA . ILE A 1 186 ? 122.685 138.417 -40.174 1.00 20.09 182 ILE B CA 1
ATOM 1398 C C . ILE A 1 186 ? 123.434 139.773 -40.304 1.00 20.11 182 ILE B C 1
ATOM 1399 O O . ILE A 1 186 ? 122.858 140.744 -40.741 1.00 18.78 182 ILE B O 1
ATOM 1404 N N . LEU A 1 187 ? 124.719 139.815 -39.990 1.00 19.64 183 LEU B N 1
ATOM 1405 C CA . LEU A 1 187 ? 125.460 141.063 -40.116 1.00 21.35 183 LEU B CA 1
ATOM 1406 C C . LEU A 1 187 ? 125.623 141.516 -41.544 1.00 21.29 183 LEU B C 1
ATOM 1407 O O . LEU A 1 187 ? 125.532 142.743 -41.830 1.00 21.45 183 LEU B O 1
ATOM 1412 N N . ASN A 1 188 ? 125.844 140.567 -42.450 1.00 19.73 184 ASN B N 1
ATOM 1413 C CA . ASN A 1 188 ? 125.908 140.915 -43.885 1.00 22.38 184 ASN B CA 1
ATOM 1414 C C . ASN A 1 188 ? 124.610 141.498 -44.371 1.00 22.72 184 ASN B C 1
ATOM 1415 O O . ASN A 1 188 ? 124.612 142.514 -45.051 1.00 25.12 184 ASN B O 1
ATOM 1420 N N . LYS A 1 189 ? 123.484 140.877 -44.028 1.00 23.94 185 LYS B N 1
ATOM 1421 C CA . LYS A 1 189 ? 122.186 141.400 -44.461 1.00 24.30 185 LYS B CA 1
ATOM 1422 C C . LYS A 1 189 ? 121.862 142.741 -43.833 1.00 24.55 185 LYS B C 1
ATOM 1423 O O . LYS A 1 189 ? 121.228 143.571 -44.447 1.00 24.03 185 LYS B O 1
ATOM 1429 N N . ILE A 1 190 ? 122.250 142.942 -42.576 1.00 22.86 186 ILE B N 1
ATOM 1430 C CA . ILE A 1 190 ? 122.004 144.224 -41.924 1.00 22.58 186 ILE B CA 1
ATOM 1431 C C . ILE A 1 190 ? 122.740 145.334 -42.666 1.00 22.86 186 ILE B C 1
ATOM 1432 O O . ILE A 1 190 ? 122.179 146.375 -42.943 1.00 24.18 186 ILE B O 1
ATOM 1437 N N . LYS A 1 191 ? 123.990 145.084 -43.008 1.00 25.21 187 LYS B N 1
ATOM 1438 C CA . LYS A 1 191 ? 124.776 146.042 -43.724 1.00 28.77 187 LYS B CA 1
ATOM 1439 C C . LYS A 1 191 ? 124.295 146.270 -45.123 1.00 27.38 187 LYS B C 1
ATOM 1440 O O . LYS A 1 191 ? 124.345 147.370 -45.653 1.00 29.98 187 LYS B O 1
ATOM 1446 N N . GLU A 1 192 ? 123.853 145.216 -45.746 1.00 27.36 188 GLU B N 1
ATOM 1447 C CA . GLU A 1 192 ? 123.346 145.304 -47.104 1.00 30.16 188 GLU B CA 1
ATOM 1448 C C . GLU A 1 192 ? 122.068 146.145 -47.165 1.00 27.92 188 GLU B C 1
ATOM 1449 O O . GLU A 1 192 ? 121.889 146.933 -48.078 1.00 28.04 188 GLU B O 1
ATOM 1455 N N . ILE A 1 193 ? 121.166 145.933 -46.233 1.00 28.44 189 ILE B N 1
ATOM 1456 C CA . ILE A 1 193 ? 119.931 146.726 -46.147 1.00 30.54 189 ILE B CA 1
ATOM 1457 C C . ILE A 1 193 ? 120.253 148.176 -45.796 1.00 31.05 189 ILE B C 1
ATOM 1458 O O . ILE A 1 193 ? 119.623 149.104 -46.321 1.00 29.46 189 ILE B O 1
ATOM 1463 N N . HIS A 1 194 ? 121.220 148.369 -44.891 1.00 28.59 190 HIS B N 1
ATOM 1464 C CA . HIS A 1 194 ? 121.683 149.717 -44.534 1.00 27.09 190 HIS B CA 1
ATOM 1465 C C . HIS A 1 194 ? 122.124 150.547 -45.776 1.00 29.66 190 HIS B C 1
ATOM 1466 O O . HIS A 1 194 ? 121.631 151.671 -46.009 1.00 26.80 190 HIS B O 1
ATOM 1473 N N . ASP A 1 195 ? 123.057 149.996 -46.553 1.00 30.07 191 ASP B N 1
ATOM 1474 C CA . ASP A 1 195 ? 123.598 150.685 -47.740 1.00 30.90 191 ASP B CA 1
ATOM 1475 C C . ASP A 1 195 ? 122.522 150.891 -48.799 1.00 31.45 191 ASP B C 1
ATOM 1476 O O . ASP A 1 195 ? 122.420 151.973 -49.370 1.00 34.77 191 ASP B O 1
ATOM 1481 N N . LYS A 1 196 ? 121.666 149.897 -48.987 1.00 28.73 192 LYS B N 1
ATOM 1482 C CA . LYS A 1 196 ? 120.699 149.943 -50.060 1.00 33.05 192 LYS B CA 1
ATOM 1483 C C . LYS A 1 196 ? 119.580 150.962 -49.833 1.00 37.08 192 LYS B C 1
ATOM 1484 O O . LYS A 1 196 ? 119.175 151.643 -50.761 1.00 38.18 192 LYS B O 1
ATOM 1490 N N . TYR A 1 197 ? 119.045 151.005 -48.619 1.00 37.97 193 TYR B N 1
ATOM 1491 C CA . TYR A 1 197 ? 117.938 151.882 -48.294 1.00 37.60 193 TYR B CA 1
ATOM 1492 C C . TYR A 1 197 ? 118.365 153.203 -47.641 1.00 37.01 193 TYR B C 1
ATOM 1493 O O . TYR A 1 197 ? 117.501 154.005 -47.326 1.00 40.37 193 TYR B O 1
ATOM 1502 N N . LYS A 1 198 ? 119.668 153.455 -47.535 1.00 35.93 194 LYS B N 1
ATOM 1503 C CA . LYS A 1 198 ? 120.189 154.752 -47.055 1.00 42.30 194 LYS B CA 1
ATOM 1504 C C . LYS A 1 198 ? 119.718 155.057 -45.637 1.00 35.76 194 LYS B C 1
ATOM 1505 O O . LYS A 1 198 ? 119.258 156.145 -45.305 1.00 34.66 194 LYS B O 1
ATOM 1511 N N . MET A 1 199 ? 119.856 154.050 -44.807 1.00 36.61 195 MET B N 1
ATOM 1512 C CA . MET A 1 199 ? 119.335 154.071 -43.468 1.00 33.27 195 MET B CA 1
ATOM 1513 C C . MET A 1 199 ? 120.339 154.696 -42.560 1.00 30.27 195 MET B C 1
ATOM 1514 O O . MET A 1 199 ? 121.521 154.799 -42.908 1.00 23.48 195 MET B O 1
ATOM 1519 N N . ILE A 1 200 ? 119.858 155.047 -41.363 1.00 27.72 196 ILE B N 1
ATOM 1520 C CA . ILE A 1 200 ? 120.702 154.988 -40.169 1.00 24.93 196 ILE B CA 1
ATOM 1521 C C . ILE A 1 200 ? 120.455 153.656 -39.490 1.00 22.93 196 ILE B C 1
ATOM 1522 O O . ILE A 1 200 ? 119.327 153.232 -39.332 1.00 22.82 196 ILE B O 1
ATOM 1527 N N . THR A 1 201 ? 121.504 152.974 -39.100 1.00 23.11 197 THR B N 1
ATOM 1528 C CA . THR A 1 201 ? 121.357 151.735 -38.350 1.00 23.72 197 THR B CA 1
ATOM 1529 C C . THR A 1 201 ? 122.135 151.915 -37.059 1.00 23.15 197 THR B C 1
ATOM 1530 O O . THR A 1 201 ? 123.239 152.481 -37.065 1.00 22.31 197 THR B O 1
ATOM 1534 N N . ILE A 1 202 ? 121.545 151.432 -35.972 1.00 20.36 198 ILE B N 1
ATOM 1535 C CA . ILE A 1 202 ? 122.155 151.483 -34.665 1.00 19.96 198 ILE B CA 1
ATOM 1536 C C . ILE A 1 202 ? 122.206 150.038 -34.128 1.00 20.58 198 ILE B C 1
ATOM 1537 O O . ILE A 1 202 ? 121.178 149.374 -33.982 1.00 23.00 198 ILE B O 1
ATOM 1542 N N . LEU A 1 203 ? 123.415 149.566 -33.811 1.00 20.57 199 LEU B N 1
ATOM 1543 C CA . LEU A 1 203 ? 123.643 148.173 -33.362 1.00 20.51 199 LEU B CA 1
ATOM 1544 C C . LEU A 1 203 ? 124.220 148.219 -31.969 1.00 17.63 199 LEU B C 1
ATOM 1545 O O . LEU A 1 203 ? 125.279 148.794 -31.766 1.00 19.91 199 LEU B O 1
ATOM 1550 N N . VAL A 1 204 ? 123.514 147.662 -31.017 1.00 16.13 200 VAL B N 1
ATOM 1551 C CA . VAL A 1 204 ? 123.986 147.531 -29.646 1.00 17.89 200 VAL B CA 1
ATOM 1552 C C . VAL A 1 204 ? 124.557 146.107 -29.509 1.00 18.40 200 VAL B C 1
ATOM 1553 O O . VAL A 1 204 ? 123.865 145.103 -29.833 1.00 16.14 200 VAL B O 1
ATOM 1557 N N . SER A 1 205 ? 125.783 146.022 -29.027 1.00 18.49 201 SER B N 1
ATOM 1558 C CA . SER A 1 205 ? 126.483 144.754 -28.998 1.00 19.56 201 SER B CA 1
ATOM 1559 C C . SER A 1 205 ? 127.664 144.714 -28.022 1.00 19.98 201 SER B C 1
ATOM 1560 O O . SER A 1 205 ? 128.400 145.682 -27.850 1.00 23.67 201 SER B O 1
ATOM 1563 N N . HIS A 1 206 ? 127.854 143.565 -27.426 1.00 20.22 202 HIS B N 1
ATOM 1564 C CA . HIS A 1 206 ? 129.046 143.226 -26.661 1.00 21.32 202 HIS B CA 1
ATOM 1565 C C . HIS A 1 206 ? 130.157 142.604 -27.535 1.00 21.08 202 HIS B C 1
ATOM 1566 O O . HIS A 1 206 ? 131.196 142.255 -27.041 1.00 20.01 202 HIS B O 1
ATOM 1573 N N . ASN A 1 207 ? 129.959 142.468 -28.821 1.00 21.01 203 ASN B N 1
ATOM 1574 C CA . ASN A 1 207 ? 131.017 141.833 -29.639 1.00 21.14 203 ASN B CA 1
ATOM 1575 C C . ASN A 1 207 ? 131.835 142.912 -30.319 1.00 21.79 203 ASN B C 1
ATOM 1576 O O . ASN A 1 207 ? 131.368 143.540 -31.247 1.00 18.79 203 ASN B O 1
ATOM 1581 N N . MET A 1 208 ? 133.062 143.103 -29.832 1.00 22.37 204 MET B N 1
ATOM 1582 C CA . MET A 1 208 ? 133.880 144.197 -30.194 1.00 23.54 204 MET B CA 1
ATOM 1583 C C . MET A 1 208 ? 134.355 144.030 -31.642 1.00 24.95 204 MET B C 1
ATOM 1584 O O . MET A 1 208 ? 134.416 144.999 -32.385 1.00 25.16 204 MET B O 1
ATOM 1589 N N . GLU A 1 209 ? 134.681 142.801 -32.022 1.00 26.54 205 GLU B N 1
ATOM 1590 C CA . GLU A 1 209 ? 135.123 142.433 -33.385 1.00 27.19 205 GLU B CA 1
ATOM 1591 C C . GLU A 1 209 ? 134.093 142.773 -34.427 1.00 28.33 205 GLU B C 1
ATOM 1592 O O . GLU A 1 209 ? 134.425 143.382 -35.432 1.00 30.23 205 GLU B O 1
ATOM 1598 N N . ASP A 1 210 ? 132.831 142.412 -34.200 1.00 27.22 206 ASP B N 1
ATOM 1599 C CA . ASP A 1 210 ? 131.779 142.779 -35.161 1.00 26.42 206 ASP B CA 1
ATOM 1600 C C . ASP A 1 210 ? 131.622 144.290 -35.235 1.00 25.03 206 ASP B C 1
ATOM 1601 O O . ASP A 1 210 ? 131.531 144.874 -36.304 1.00 25.14 206 ASP B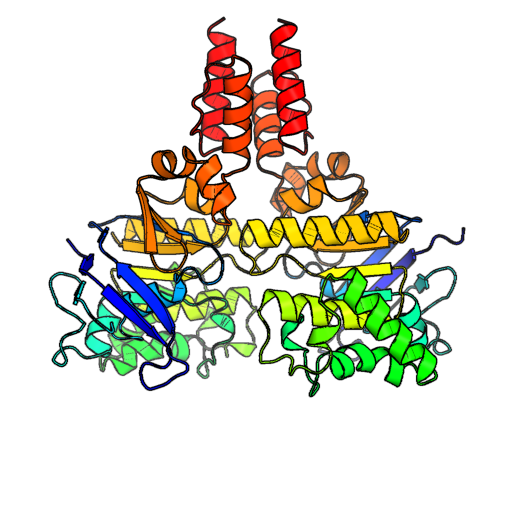 O 1
ATOM 1606 N N . ILE A 1 211 ? 131.552 144.930 -34.083 1.00 23.93 207 ILE B N 1
ATOM 1607 C CA . ILE A 1 211 ? 131.248 146.383 -34.039 1.00 25.56 207 ILE B CA 1
ATOM 1608 C C . ILE A 1 211 ? 132.321 147.133 -34.812 1.00 26.98 207 ILE B C 1
ATOM 1609 O O . ILE A 1 211 ? 132.032 148.031 -35.587 1.00 26.25 207 ILE B O 1
ATOM 1614 N N . ALA A 1 212 ? 133.557 146.689 -34.649 1.00 27.78 208 ALA B N 1
ATOM 1615 C CA . ALA A 1 212 ? 134.697 147.283 -35.330 1.00 30.49 208 ALA B CA 1
ATOM 1616 C C . ALA A 1 212 ? 134.708 147.202 -36.840 1.00 28.46 208 ALA B C 1
ATOM 1617 O O . ALA A 1 212 ? 135.213 148.105 -37.481 1.00 27.36 208 ALA B O 1
ATOM 1619 N N . ARG A 1 213 ? 134.226 146.101 -37.393 1.00 28.29 209 ARG B N 1
ATOM 1620 C CA . ARG A 1 213 ? 134.217 145.906 -38.850 1.00 32.83 209 ARG B CA 1
ATOM 1621 C C . ARG A 1 213 ? 133.121 146.737 -39.515 1.00 28.98 209 ARG B C 1
ATOM 1622 O O . ARG A 1 213 ? 133.304 147.216 -40.582 1.00 23.44 209 ARG B O 1
ATOM 1630 N N . ILE A 1 214 ? 131.978 146.868 -38.855 1.00 28.79 210 ILE B N 1
ATOM 1631 C CA . ILE A 1 214 ? 130.749 147.312 -39.483 1.00 28.35 210 ILE B CA 1
ATOM 1632 C C . ILE A 1 214 ? 130.382 148.777 -39.232 1.00 27.22 210 ILE B C 1
ATOM 1633 O O . ILE A 1 214 ? 129.615 149.326 -39.986 1.00 36.38 210 ILE B O 1
ATOM 1638 N N . ALA A 1 215 ? 130.901 149.396 -38.178 1.00 25.64 211 ALA B N 1
ATOM 1639 C CA . ALA A 1 215 ? 130.430 150.733 -37.749 1.00 25.19 211 ALA B CA 1
ATOM 1640 C C . ALA A 1 215 ? 131.243 151.841 -38.344 1.00 25.57 211 ALA B C 1
ATOM 1641 O O . ALA A 1 215 ? 132.418 151.686 -38.546 1.00 26.43 211 ALA B O 1
ATOM 1643 N N . ASP A 1 216 ? 130.584 152.942 -38.675 1.00 27.60 212 ASP B N 1
ATOM 1644 C CA . ASP A 1 216 ? 131.239 154.216 -39.012 1.00 28.29 212 ASP B CA 1
ATOM 1645 C C . ASP A 1 216 ? 131.567 154.960 -37.714 1.00 29.39 212 ASP B C 1
ATOM 1646 O O . ASP A 1 216 ? 132.537 155.666 -37.660 1.00 28.17 212 ASP B O 1
ATOM 1651 N N . LYS A 1 217 ? 130.707 154.832 -36.689 1.00 30.91 213 LYS B N 1
ATOM 1652 C CA . LYS A 1 217 ? 130.799 155.598 -35.439 1.00 29.35 213 LYS B CA 1
ATOM 1653 C C . LYS A 1 217 ? 130.367 154.756 -34.237 1.00 26.48 213 LYS B C 1
ATOM 1654 O O . LYS A 1 217 ? 129.453 153.951 -34.347 1.00 26.93 213 LYS B O 1
ATOM 1660 N N . ILE A 1 218 ? 131.033 154.931 -33.090 1.00 23.11 214 ILE B N 1
ATOM 1661 C CA . ILE A 1 218 ? 130.720 154.200 -31.937 1.00 23.18 214 ILE B CA 1
ATOM 1662 C C . ILE A 1 218 ? 130.472 155.119 -30.759 1.00 23.75 214 ILE B C 1
ATOM 1663 O O . ILE A 1 218 ? 131.218 156.063 -30.565 1.00 27.53 214 ILE B O 1
ATOM 1668 N N . ILE A 1 219 ? 129.406 154.827 -30.009 1.00 21.71 215 ILE B N 1
ATOM 1669 C CA . ILE A 1 219 ? 129.063 155.494 -28.778 1.00 21.54 215 ILE B CA 1
ATOM 1670 C C . ILE A 1 219 ? 129.371 154.547 -27.653 1.00 22.08 215 ILE B C 1
ATOM 1671 O O . ILE A 1 219 ? 128.835 153.444 -27.579 1.00 22.32 215 ILE B O 1
ATOM 1676 N N . VAL A 1 220 ? 130.272 154.975 -26.765 1.00 24.00 216 VAL B N 1
ATOM 1677 C CA . VAL A 1 220 ? 130.718 154.134 -25.660 1.00 23.56 216 VAL B CA 1
ATOM 1678 C C . VAL A 1 220 ? 130.073 154.688 -24.405 1.00 23.77 216 VAL B C 1
ATOM 1679 O O . VAL A 1 220 ? 130.213 155.862 -24.127 1.00 24.07 216 VAL B O 1
ATOM 1683 N N . MET A 1 221 ? 129.298 153.832 -23.708 1.00 24.92 217 MET B N 1
ATOM 1684 C CA . MET A 1 221 ? 128.566 154.204 -22.513 1.00 25.53 217 MET B CA 1
ATOM 1685 C C . MET A 1 221 ? 129.385 153.770 -21.297 1.00 25.69 217 MET B C 1
ATOM 1686 O O . MET A 1 221 ? 130.124 152.790 -21.349 1.00 23.57 217 MET B O 1
ATOM 1691 N N . ASN A 1 222 ? 129.187 154.455 -20.181 1.00 24.44 218 ASN B N 1
ATOM 1692 C CA . ASN A 1 222 ? 129.848 154.084 -18.927 1.00 24.74 218 ASN B CA 1
ATOM 1693 C C . ASN A 1 222 ? 129.046 154.709 -17.785 1.00 24.64 218 ASN B C 1
ATOM 1694 O O . ASN A 1 222 ? 128.861 155.927 -17.748 1.00 26.80 218 ASN B O 1
ATOM 1699 N N . ARG A 1 223 ? 128.478 153.849 -16.955 1.00 25.30 219 ARG B N 1
ATOM 1700 C CA . ARG A 1 223 ? 127.681 154.215 -15.806 1.00 28.41 219 ARG B CA 1
ATOM 1701 C C . ARG A 1 223 ? 126.671 155.293 -16.119 1.00 27.58 219 ARG B C 1
ATOM 1702 O O . ARG A 1 223 ? 126.587 156.282 -15.418 1.00 26.11 219 ARG B O 1
ATOM 1710 N N . GLY A 1 224 ? 125.946 155.138 -17.227 1.00 25.88 220 GLY B N 1
ATOM 1711 C CA . GLY A 1 224 ? 124.912 156.090 -17.572 1.00 24.81 220 GLY B CA 1
ATOM 1712 C C . GLY A 1 224 ? 125.388 157.333 -18.292 1.00 25.48 220 GLY B C 1
ATOM 1713 O O . GLY A 1 224 ? 124.564 158.137 -18.703 1.00 26.50 220 GLY B O 1
ATOM 1714 N N . LYS A 1 225 ? 126.679 157.459 -18.548 1.00 23.01 221 LYS B N 1
ATOM 1715 C CA . LYS A 1 225 ? 127.161 158.585 -19.357 1.00 26.91 221 LYS B CA 1
ATOM 1716 C C . LYS A 1 225 ? 127.754 158.107 -20.701 1.00 25.22 221 LYS B C 1
ATOM 1717 O O . LYS A 1 225 ? 128.066 156.912 -20.900 1.00 24.76 221 LYS B O 1
ATOM 1723 N N . ILE A 1 226 ? 127.859 159.038 -21.626 1.00 24.03 222 ILE B N 1
ATOM 1724 C CA . ILE A 1 226 ? 128.706 158.867 -22.770 1.00 26.48 222 ILE B CA 1
ATOM 1725 C C . ILE A 1 226 ? 130.124 158.983 -22.291 1.00 29.20 222 ILE B C 1
ATOM 1726 O O . ILE A 1 226 ? 130.536 160.017 -21.800 1.00 36.53 222 ILE B O 1
ATOM 1731 N N . GLU A 1 227 ? 130.911 157.962 -22.497 1.00 27.81 223 GLU B N 1
ATOM 1732 C CA . GLU A 1 227 ? 132.310 158.060 -22.200 1.00 27.95 223 GLU B CA 1
ATOM 1733 C C . GLU A 1 227 ? 133.087 158.610 -23.374 1.00 29.75 223 GLU B C 1
ATOM 1734 O O . GLU A 1 227 ? 134.016 159.389 -23.195 1.00 29.03 223 GLU B O 1
ATOM 1740 N N . LEU A 1 228 ? 132.755 158.132 -24.575 1.00 31.62 224 LEU B N 1
ATOM 1741 C CA . LEU A 1 228 ? 133.377 158.604 -25.803 1.00 30.41 224 LEU B CA 1
ATOM 1742 C C . LEU A 1 228 ? 132.503 158.380 -27.024 1.00 26.41 224 LEU B C 1
ATOM 1743 O O . LEU A 1 228 ? 131.677 157.474 -27.066 1.00 26.43 224 LEU B O 1
ATOM 1748 N N . ILE A 1 229 ? 132.810 159.148 -28.044 1.00 22.55 225 ILE B N 1
ATOM 1749 C CA . ILE A 1 229 ? 132.245 159.010 -29.331 1.00 24.09 225 ILE B CA 1
ATOM 1750 C C . ILE A 1 229 ? 133.330 159.129 -30.345 1.00 22.06 225 ILE B C 1
ATOM 1751 O O . ILE A 1 229 ? 134.115 160.049 -30.309 1.00 22.99 225 ILE B O 1
ATOM 1756 N N . GLY A 1 230 ? 133.349 158.223 -31.300 1.00 22.13 226 GLY B N 1
ATOM 1757 C CA . GLY A 1 230 ? 134.307 158.349 -32.383 1.00 22.18 226 GLY B CA 1
ATOM 1758 C C . GLY A 1 230 ? 134.222 157.198 -33.351 1.00 25.26 226 GLY B C 1
ATOM 1759 O O . GLY A 1 230 ? 133.366 156.299 -33.205 1.00 27.62 226 GLY B O 1
ATOM 1760 N N . THR A 1 231 ? 135.095 157.211 -34.339 1.00 22.32 227 THR B N 1
ATOM 1761 C CA . THR A 1 231 ? 135.197 156.083 -35.253 1.00 21.61 227 THR B CA 1
ATOM 1762 C C . THR A 1 231 ? 135.720 154.871 -34.548 1.00 22.59 227 THR B C 1
ATOM 1763 O O . THR A 1 231 ? 136.307 154.966 -33.460 1.00 23.06 227 THR B O 1
ATOM 1767 N N . PRO A 1 232 ? 135.559 153.711 -35.158 1.00 23.26 228 PRO B N 1
ATOM 1768 C CA . PRO A 1 232 ? 136.100 152.521 -34.495 1.00 25.04 228 PRO B CA 1
ATOM 1769 C C . PRO A 1 232 ? 137.592 152.620 -34.198 1.00 26.15 228 PRO B C 1
ATOM 1770 O O . PRO A 1 232 ? 138.037 152.192 -33.130 1.00 24.57 228 PRO B O 1
ATOM 1774 N N . ARG A 1 233 ? 138.370 153.196 -35.121 1.00 25.44 229 ARG B N 1
ATOM 1775 C CA . ARG A 1 233 ? 139.799 153.360 -34.866 1.00 30.40 229 ARG B CA 1
ATOM 1776 C C . ARG A 1 233 ? 140.031 154.272 -33.648 1.00 30.52 229 ARG B C 1
ATOM 1777 O O . ARG A 1 233 ? 140.829 153.964 -32.764 1.00 31.11 229 ARG B O 1
ATOM 1785 N N . GLU A 1 234 ? 139.298 155.372 -33.604 1.00 27.03 230 GLU B N 1
ATOM 1786 C CA . GLU A 1 234 ? 139.429 156.303 -32.513 1.00 26.59 230 GLU B CA 1
ATOM 1787 C C . GLU A 1 234 ? 139.051 155.648 -31.211 1.00 25.26 230 GLU B C 1
ATOM 1788 O O . GLU A 1 234 ? 139.718 155.826 -30.214 1.00 26.02 230 GLU B O 1
ATOM 1794 N N . VAL A 1 235 ? 137.983 154.861 -31.212 1.00 25.01 231 VAL B N 1
ATOM 1795 C CA . VAL A 1 235 ? 137.532 154.244 -29.979 1.00 23.02 231 VAL B CA 1
ATOM 1796 C C . VAL A 1 235 ? 138.477 153.144 -29.519 1.00 23.27 231 VAL B C 1
ATOM 1797 O O . VAL A 1 235 ? 138.905 153.102 -28.356 1.00 22.89 231 VAL B O 1
ATOM 1801 N N . PHE A 1 236 ? 138.862 152.272 -30.436 1.00 26.53 232 PHE B N 1
ATOM 1802 C CA . PHE A 1 236 ? 139.669 151.106 -30.044 1.00 25.64 232 PHE B CA 1
ATOM 1803 C C . PHE A 1 236 ? 141.134 151.404 -29.889 1.00 26.57 232 PHE B C 1
ATOM 1804 O O . PHE A 1 236 ? 141.883 150.554 -29.408 1.00 34.50 232 PHE B O 1
ATOM 1812 N N . ARG A 1 237 ? 141.545 152.628 -30.185 1.00 29.49 233 ARG B N 1
ATOM 1813 C CA . ARG A 1 237 ? 142.864 153.087 -29.726 1.00 28.82 233 ARG B CA 1
ATOM 1814 C C . ARG A 1 237 ? 142.919 153.296 -28.223 1.00 29.76 233 ARG B C 1
ATOM 1815 O O . ARG A 1 237 ? 144.001 153.217 -27.653 1.00 30.60 233 ARG B O 1
ATOM 1823 N N . GLU A 1 238 ? 141.790 153.577 -27.570 1.00 30.60 234 GLU B N 1
ATOM 1824 C CA . GLU A 1 238 ? 141.733 153.723 -26.118 1.00 28.91 234 GLU B CA 1
ATOM 1825 C C . GLU A 1 238 ? 141.647 152.347 -25.369 1.00 31.47 234 GLU B C 1
ATOM 1826 O O . GLU A 1 238 ? 140.820 152.142 -24.458 1.00 28.60 234 GLU B O 1
ATOM 1832 N N . ALA A 1 239 ? 142.543 151.423 -25.711 1.00 33.39 235 ALA B N 1
ATOM 1833 C CA . ALA A 1 239 ? 142.514 150.074 -25.159 1.00 33.24 235 ALA B CA 1
ATOM 1834 C C . ALA A 1 239 ? 142.436 150.023 -23.645 1.00 32.70 235 ALA B C 1
ATOM 1835 O O . ALA A 1 239 ? 141.578 149.302 -23.090 1.00 28.64 235 ALA B O 1
ATOM 1837 N N . GLU A 1 240 ? 143.301 150.772 -22.978 1.00 32.16 236 GLU B N 1
ATOM 1838 C CA . GLU A 1 240 ? 143.375 150.721 -21.484 1.00 33.36 236 GLU B CA 1
ATOM 1839 C C . GLU A 1 240 ? 142.110 151.264 -20.766 1.00 33.00 236 GLU B C 1
ATOM 1840 O O . GLU A 1 240 ? 141.593 150.660 -19.801 1.00 29.22 236 GLU B O 1
ATOM 1846 N N . ARG A 1 241 ? 141.575 152.360 -21.299 1.00 27.53 237 ARG B N 1
ATOM 1847 C CA . ARG A 1 241 ? 140.319 152.856 -20.842 1.00 28.06 237 ARG B CA 1
ATOM 1848 C C . ARG A 1 241 ? 139.156 151.827 -21.084 1.00 24.62 237 ARG B C 1
ATOM 1849 O O . ARG A 1 241 ? 138.377 151.588 -20.169 1.00 21.44 237 ARG B O 1
ATOM 1857 N N . LEU A 1 242 ? 139.049 151.234 -22.270 1.00 23.41 238 LEU B N 1
ATOM 1858 C CA . LEU A 1 242 ? 137.984 150.259 -22.545 1.00 24.42 238 LEU B CA 1
ATOM 1859 C C . LEU A 1 242 ? 138.059 149.103 -21.565 1.00 25.96 238 LEU B C 1
ATOM 1860 O O . LEU A 1 242 ? 137.053 148.757 -20.908 1.00 25.15 238 LEU B O 1
ATOM 1865 N N . GLU A 1 243 ? 139.266 148.576 -21.372 1.00 27.39 239 GLU B N 1
ATOM 1866 C CA . GLU A 1 243 ? 139.485 147.543 -20.348 1.00 32.24 239 GLU B CA 1
ATOM 1867 C C . GLU A 1 243 ? 138.938 147.974 -18.986 1.00 29.24 239 GLU B C 1
ATOM 1868 O O . GLU A 1 243 ? 138.279 147.215 -18.352 1.00 28.89 239 GLU B O 1
ATOM 1874 N N . LYS A 1 244 ? 139.151 149.218 -18.574 1.00 29.78 240 LYS B N 1
ATOM 1875 C CA . LYS A 1 244 ? 138.740 149.655 -17.241 1.00 29.41 240 LYS B CA 1
ATOM 1876 C C . LYS A 1 244 ? 137.251 149.710 -17.074 1.00 27.22 240 LYS B C 1
ATOM 1877 O O . LYS A 1 244 ? 136.773 149.591 -15.958 1.00 24.87 240 LYS B O 1
ATOM 1883 N N . ILE A 1 245 ? 136.531 150.041 -18.147 1.00 24.44 241 ILE B N 1
ATOM 1884 C CA . ILE A 1 245 ? 135.099 150.209 -18.068 1.00 25.00 241 ILE B CA 1
ATOM 1885 C C . ILE A 1 245 ? 134.274 148.988 -18.545 1.00 26.89 241 ILE B C 1
ATOM 1886 O O . ILE A 1 245 ? 133.093 149.127 -18.860 1.00 28.64 241 ILE B O 1
ATOM 1891 N N . GLY A 1 246 ? 134.877 147.800 -18.536 1.00 24.47 242 GLY B N 1
ATOM 1892 C CA . GLY A 1 246 ? 134.129 146.560 -18.745 1.00 23.03 242 GLY B CA 1
ATOM 1893 C C . GLY A 1 246 ? 134.191 146.029 -20.162 1.00 23.02 242 GLY B C 1
ATOM 1894 O O . GLY A 1 246 ? 133.591 145.024 -20.448 1.00 24.76 242 GLY B O 1
ATOM 1895 N N . LEU A 1 247 ? 134.918 146.704 -21.038 1.00 21.21 243 LEU B N 1
ATOM 1896 C CA . LEU A 1 247 ? 134.965 146.381 -22.436 1.00 22.85 243 LEU B CA 1
ATOM 1897 C C . LEU A 1 247 ? 136.324 145.826 -22.867 1.00 22.58 243 LEU B C 1
ATOM 1898 O O . LEU A 1 247 ? 137.089 145.342 -22.061 1.00 25.33 243 LEU B O 1
ATOM 1903 N N . SER A 1 248 ? 136.637 145.924 -24.142 1.00 23.76 244 SER B N 1
ATOM 1904 C CA . SER A 1 248 ? 137.760 145.197 -24.710 1.00 27.52 244 SER B CA 1
ATOM 1905 C C . SER A 1 248 ? 138.004 145.751 -26.097 1.00 27.55 244 SER B C 1
ATOM 1906 O O . SER A 1 248 ? 137.157 146.464 -26.600 1.00 27.40 244 SER B O 1
ATOM 1909 N N . VAL A 1 249 ? 139.129 145.392 -26.721 1.00 28.57 245 VAL B N 1
ATOM 1910 C CA . VAL A 1 249 ? 139.368 145.665 -28.137 1.00 26.11 245 VAL B CA 1
ATOM 1911 C C . VAL A 1 249 ? 139.324 144.353 -28.917 1.00 24.72 245 VAL B C 1
ATOM 1912 O O . VAL A 1 249 ? 139.354 143.299 -28.333 1.00 26.72 245 VAL B O 1
ATOM 1916 N N . PRO A 1 250 ? 139.185 144.411 -30.230 1.00 22.00 246 PRO B N 1
ATOM 1917 C CA . PRO A 1 250 ? 139.182 143.176 -30.991 1.00 23.27 246 PRO B CA 1
ATOM 1918 C C . PRO A 1 250 ? 140.497 142.437 -30.867 1.00 23.28 246 PRO B C 1
ATOM 1919 O O . PRO A 1 250 ? 141.516 143.094 -30.743 1.00 20.11 246 PRO B O 1
ATOM 1923 N N . GLN A 1 251 ? 140.482 141.099 -30.931 1.00 24.94 247 GLN B N 1
ATOM 1924 C CA . GLN A 1 251 ? 141.709 140.311 -30.853 1.00 26.36 247 GLN B CA 1
ATOM 1925 C C . GLN A 1 251 ? 142.789 140.869 -31.783 1.00 24.45 247 GLN B C 1
ATOM 1926 O O . GLN A 1 251 ? 143.952 141.000 -31.407 1.00 21.63 247 GLN B O 1
ATOM 1932 N N . ILE A 1 252 ? 142.419 141.138 -33.014 1.00 23.77 248 ILE B N 1
ATOM 1933 C CA . ILE A 1 252 ? 143.396 141.532 -34.016 1.00 27.37 248 ILE B CA 1
ATOM 1934 C C . ILE A 1 252 ? 144.021 142.887 -33.649 1.00 27.28 248 ILE B C 1
ATOM 1935 O O . ILE A 1 252 ? 145.206 143.103 -33.939 1.00 28.26 248 ILE B O 1
ATOM 1940 N N . THR A 1 253 ? 143.235 143.763 -33.032 1.00 21.76 249 THR B N 1
ATOM 1941 C CA . THR A 1 253 ? 143.747 145.010 -32.563 1.00 23.83 249 THR B CA 1
ATOM 1942 C C . THR A 1 253 ? 144.760 144.800 -31.464 1.00 26.15 249 THR B C 1
ATOM 1943 O O . THR A 1 253 ? 145.766 145.457 -31.471 1.00 22.76 249 THR B O 1
ATOM 1947 N N . SER A 1 254 ? 144.485 143.902 -30.512 1.00 30.24 250 SER B N 1
ATOM 1948 C CA . SER A 1 254 ? 145.440 143.586 -29.451 1.00 29.79 250 SER B CA 1
ATOM 1949 C C . SER A 1 254 ? 146.722 143.110 -30.031 1.00 31.04 250 SER B C 1
ATOM 1950 O O . SER A 1 254 ? 147.796 143.466 -29.558 1.00 35.62 250 SER B O 1
ATOM 1953 N N . LEU A 1 255 ? 146.635 142.256 -31.040 1.00 30.90 251 LEU B N 1
ATOM 1954 C CA . LEU A 1 255 ? 147.836 141.721 -31.650 1.00 30.10 251 LEU B CA 1
ATOM 1955 C C . LEU A 1 255 ? 148.638 142.860 -32.270 1.00 29.17 251 LEU B C 1
ATOM 1956 O O . LEU A 1 255 ? 149.810 142.981 -31.990 1.00 27.49 251 LEU B O 1
ATOM 1961 N N . ALA A 1 256 ? 147.995 143.703 -33.066 1.00 28.63 252 ALA B N 1
ATOM 1962 C CA . ALA A 1 256 ? 148.694 144.800 -33.693 1.00 33.88 252 ALA B CA 1
ATOM 1963 C C . ALA A 1 256 ? 149.414 145.642 -32.652 1.00 35.97 252 ALA B C 1
ATOM 1964 O O . ALA A 1 256 ? 150.530 146.089 -32.895 1.00 37.12 252 ALA B O 1
ATOM 1966 N N . ARG A 1 257 ? 148.730 145.892 -31.540 1.00 35.43 253 ARG B N 1
ATOM 1967 C CA . ARG A 1 257 ? 149.254 146.684 -30.450 1.00 41.78 253 ARG B CA 1
ATOM 1968 C C . ARG A 1 257 ? 150.516 146.037 -29.934 1.00 42.16 253 ARG B C 1
ATOM 1969 O O . ARG A 1 257 ? 151.507 146.714 -29.711 1.00 49.59 253 ARG B O 1
ATOM 1977 N N . GLU A 1 258 ? 150.438 144.736 -29.689 1.00 40.74 254 GLU B N 1
ATOM 1978 C CA . GLU A 1 258 ? 151.541 144.016 -29.114 1.00 40.23 254 GLU B CA 1
ATOM 1979 C C . GLU A 1 258 ? 152.734 143.937 -30.038 1.00 35.80 254 GLU B C 1
ATOM 1980 O O . GLU A 1 258 ? 153.880 143.962 -29.565 1.00 38.51 254 GLU B O 1
ATOM 1986 N N . LEU A 1 259 ? 152.486 143.896 -31.338 1.00 34.57 255 LE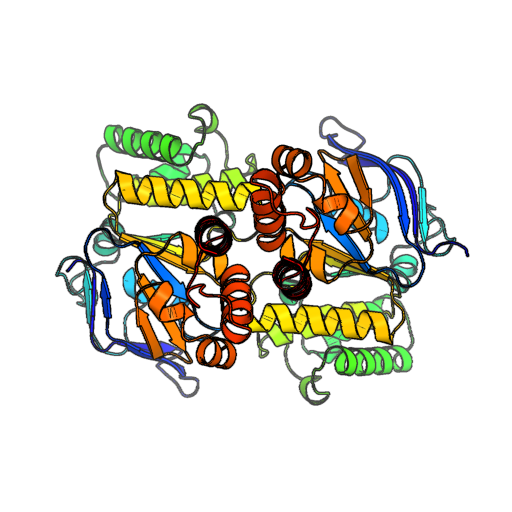U B N 1
ATOM 1987 C CA . LEU A 1 259 ? 153.558 143.904 -32.332 1.00 33.67 255 LEU B CA 1
ATOM 1988 C C . LEU A 1 259 ? 154.191 145.292 -32.459 1.00 36.59 255 LEU B C 1
ATOM 1989 O O . LEU A 1 259 ? 155.397 145.395 -32.610 1.00 38.79 255 LEU B O 1
ATOM 1994 N N . ARG A 1 260 ? 153.391 146.349 -32.429 1.00 36.32 256 ARG B N 1
ATOM 1995 C CA . ARG A 1 260 ? 153.942 147.716 -32.427 1.00 41.42 256 ARG B CA 1
ATOM 1996 C C . ARG A 1 260 ? 154.863 147.940 -31.241 1.00 37.35 256 ARG B C 1
ATOM 1997 O O . ARG A 1 260 ? 155.955 148.412 -31.427 1.00 37.73 256 ARG B O 1
ATOM 2005 N N . LYS A 1 261 ? 154.451 147.568 -30.041 1.00 38.29 257 LYS B N 1
ATOM 2006 C CA . LYS A 1 261 ? 155.333 147.692 -28.881 1.00 40.78 257 LYS B CA 1
ATOM 2007 C C . LYS A 1 261 ? 156.695 147.070 -29.135 1.00 44.32 257 LYS B C 1
ATOM 2008 O O . LYS A 1 261 ? 157.714 147.632 -28.780 1.00 44.54 257 LYS B O 1
ATOM 2014 N N . ARG A 1 262 ? 156.718 145.923 -29.790 1.00 46.25 258 ARG B N 1
ATOM 2015 C CA . ARG A 1 262 ? 157.986 145.248 -30.060 1.00 43.88 258 ARG B CA 1
ATOM 2016 C C . ARG A 1 262 ? 158.716 145.717 -31.319 1.00 39.82 258 ARG B C 1
ATOM 2017 O O . ARG A 1 262 ? 159.626 145.068 -31.750 1.00 39.41 258 ARG B O 1
ATOM 2025 N N . GLY A 1 263 ? 158.336 146.828 -31.928 1.00 38.21 259 GLY B N 1
ATOM 2026 C CA . GLY A 1 263 ? 159.106 147.310 -33.078 1.00 37.01 259 GLY B CA 1
ATOM 2027 C C . GLY A 1 263 ? 158.503 147.194 -34.475 1.00 40.55 259 GLY B C 1
ATOM 2028 O O . GLY A 1 263 ? 159.022 147.794 -35.427 1.00 37.86 259 GLY B O 1
ATOM 2029 N N . VAL A 1 264 ? 157.410 146.461 -34.631 1.00 37.15 260 VAL B N 1
ATOM 2030 C CA . VAL A 1 264 ? 156.825 146.327 -35.962 1.00 38.85 260 VAL B CA 1
ATOM 2031 C C . VAL A 1 264 ? 156.080 147.621 -36.350 1.00 42.89 260 VAL B C 1
ATOM 2032 O O . VAL A 1 264 ? 155.281 148.142 -35.550 1.00 41.24 260 VAL B O 1
ATOM 2036 N N . PRO A 1 265 ? 156.329 148.134 -37.573 1.00 41.03 261 PRO B N 1
ATOM 2037 C CA . PRO A 1 265 ? 155.569 149.263 -38.120 1.00 48.54 261 PRO B CA 1
ATOM 2038 C C . PRO A 1 265 ? 154.161 148.860 -38.562 1.00 48.07 261 PRO B C 1
ATOM 2039 O O . PRO A 1 265 ? 153.868 148.808 -39.771 1.00 46.95 261 PRO B O 1
ATOM 2043 N N . ILE A 1 266 ? 153.315 148.584 -37.569 1.00 43.35 262 ILE B N 1
ATOM 2044 C CA . ILE A 1 266 ? 151.897 148.291 -37.758 1.00 39.61 262 ILE B CA 1
ATOM 2045 C C . ILE A 1 266 ? 151.056 149.277 -36.907 1.00 35.85 262 ILE B C 1
ATOM 2046 O O . ILE A 1 266 ? 151.363 149.536 -35.724 1.00 35.54 262 ILE B O 1
ATOM 2051 N N . PRO A 1 267 ? 150.048 149.897 -37.515 1.00 30.64 263 PRO B N 1
ATOM 2052 C CA . PRO A 1 267 ? 149.210 150.808 -36.716 1.00 35.36 263 PRO B CA 1
ATOM 2053 C C . PRO A 1 267 ? 148.567 150.059 -35.526 1.00 37.41 263 PRO B C 1
ATOM 2054 O O . PRO A 1 267 ? 148.147 148.923 -35.676 1.00 35.89 263 PRO B O 1
ATOM 2058 N N . PRO A 1 268 ? 148.494 150.687 -34.365 1.00 37.43 264 PRO B N 1
ATOM 2059 C CA . PRO A 1 268 ? 147.893 150.080 -33.188 1.00 36.16 264 PRO B CA 1
ATOM 2060 C C . PRO A 1 268 ? 146.355 150.031 -33.232 1.00 34.40 264 PRO B C 1
ATOM 2061 O O . PRO A 1 268 ? 145.709 149.528 -32.293 1.00 35.67 264 PRO B O 1
ATOM 2065 N N . ASP A 1 269 ? 145.779 150.535 -34.311 1.00 33.17 265 ASP B N 1
ATOM 2066 C CA . ASP A 1 269 ? 144.340 150.592 -34.464 1.00 33.57 265 ASP B CA 1
ATOM 2067 C C . ASP A 1 269 ? 143.864 149.867 -35.727 1.00 31.19 265 ASP B C 1
ATOM 2068 O O . ASP A 1 269 ? 142.911 150.265 -36.393 1.00 30.28 265 ASP B O 1
ATOM 2073 N N . VAL A 1 270 ? 144.571 148.810 -36.061 1.00 34.54 266 VAL B N 1
ATOM 2074 C CA . VAL A 1 270 ? 144.149 147.842 -37.084 1.00 33.08 266 VAL B CA 1
ATOM 2075 C C . VAL A 1 270 ? 142.898 147.195 -36.560 1.00 31.10 266 VAL B C 1
ATOM 2076 O O . VAL A 1 270 ? 142.827 146.848 -35.371 1.00 31.78 266 VAL B O 1
ATOM 2080 N N . LEU A 1 271 ? 141.894 147.095 -37.410 1.00 33.06 267 LEU B N 1
ATOM 2081 C CA . LEU A 1 271 ? 140.560 146.639 -36.995 1.00 39.14 267 LEU B CA 1
ATOM 2082 C C . LEU A 1 271 ? 140.157 145.284 -37.594 1.00 40.02 267 LEU B C 1
ATOM 2083 O O . LEU A 1 271 ? 139.228 144.654 -37.062 1.00 41.18 267 LEU B O 1
ATOM 2088 N N . THR A 1 272 ? 140.807 144.887 -38.693 1.00 36.60 268 THR B N 1
ATOM 2089 C CA . THR A 1 272 ? 140.488 143.662 -39.427 1.00 36.87 268 THR B CA 1
ATOM 2090 C C . THR A 1 272 ? 141.712 142.789 -39.777 1.00 36.24 268 THR B C 1
ATOM 2091 O O . THR A 1 272 ? 142.825 143.283 -39.957 1.00 28.80 268 THR B O 1
ATOM 2095 N N . ILE A 1 273 ? 141.505 141.481 -39.912 1.00 37.84 269 ILE B N 1
ATOM 2096 C CA . ILE A 1 273 ? 142.619 140.612 -40.343 1.00 42.83 269 ILE B CA 1
ATOM 2097 C C . ILE A 1 273 ? 143.198 141.063 -41.685 1.00 38.17 269 ILE B C 1
ATOM 2098 O O . ILE A 1 273 ? 144.404 141.118 -41.861 1.00 34.82 269 ILE B O 1
ATOM 2103 N N . GLU A 1 274 ? 142.331 141.445 -42.595 1.00 41.55 270 GLU B N 1
ATOM 2104 C CA . GLU A 1 274 ? 142.784 141.955 -43.867 1.00 46.59 270 GLU B CA 1
ATOM 2105 C C . GLU A 1 274 ? 143.775 143.126 -43.727 1.00 43.13 270 GLU B C 1
ATOM 2106 O O . GLU A 1 274 ? 144.839 143.132 -44.345 1.00 43.01 270 GLU B O 1
ATOM 2112 N N . GLU A 1 275 ? 143.460 144.120 -42.904 1.00 42.53 271 GLU B N 1
ATOM 2113 C CA . GLU A 1 275 ? 144.405 145.245 -42.734 1.00 37.13 271 GLU B CA 1
ATOM 2114 C C . GLU A 1 275 ? 145.709 144.774 -42.110 1.00 35.07 271 GLU B C 1
ATOM 2115 O O . GLU A 1 275 ? 146.778 145.237 -42.474 1.00 31.77 271 GLU B O 1
ATOM 2121 N N . ALA A 1 276 ? 145.613 143.885 -41.126 1.00 32.17 272 ALA B N 1
ATOM 2122 C CA . ALA A 1 276 ? 146.785 143.443 -40.434 1.00 32.10 272 ALA B CA 1
ATOM 2123 C C . ALA A 1 276 ? 147.699 142.676 -41.409 1.00 37.46 272 ALA B C 1
ATOM 2124 O O . ALA A 1 276 ? 148.922 142.775 -41.361 1.00 37.17 272 ALA B O 1
ATOM 2126 N N . LYS A 1 277 ? 147.092 141.873 -42.273 1.00 42.11 273 LYS B N 1
ATOM 2127 C CA . LYS A 1 277 ? 147.828 141.118 -43.303 1.00 45.78 273 LYS B CA 1
ATOM 2128 C C . LYS A 1 277 ? 148.613 142.072 -44.217 1.00 42.80 273 LYS B C 1
ATOM 2129 O O . LYS A 1 277 ? 149.813 141.907 -44.402 1.00 37.71 273 LYS B O 1
ATOM 2135 N N . GLU A 1 278 ? 147.940 143.093 -44.740 1.00 41.44 274 GLU B N 1
ATOM 2136 C CA . GLU A 1 278 ? 148.592 144.073 -45.615 1.00 42.63 274 GLU B CA 1
ATOM 2137 C C . GLU A 1 278 ? 149.766 144.786 -44.959 1.00 49.31 274 GLU B C 1
ATOM 2138 O O . GLU A 1 278 ? 150.796 144.962 -45.599 1.00 57.13 274 GLU B O 1
ATOM 2144 N N . HIS A 1 279 ? 149.616 145.223 -43.707 1.00 44.59 275 HIS B N 1
ATOM 2145 C CA . HIS A 1 279 ? 150.695 145.918 -43.016 1.00 45.43 275 HIS B CA 1
ATOM 2146 C C . HIS A 1 279 ? 151.871 145.007 -42.781 1.00 48.82 275 HIS B C 1
ATOM 2147 O O . HIS A 1 279 ? 153.031 145.425 -42.850 1.00 52.80 275 HIS B O 1
ATOM 2154 N N . ILE A 1 280 ? 151.584 143.771 -42.413 1.00 47.75 276 ILE B N 1
ATOM 2155 C CA . ILE A 1 280 ? 152.648 142.858 -42.072 1.00 46.81 276 ILE B CA 1
ATOM 2156 C C . ILE A 1 280 ? 153.443 142.527 -43.337 1.00 50.28 276 ILE B C 1
ATOM 2157 O O . ILE A 1 280 ? 154.677 142.475 -43.313 1.00 47.01 276 ILE B O 1
ATOM 2162 N N . LEU A 1 281 ? 152.735 142.305 -44.441 1.00 49.33 277 LEU B N 1
ATOM 2163 C CA . LEU A 1 281 ? 153.403 141.976 -45.708 1.00 51.27 277 LEU B CA 1
ATOM 2164 C C . LEU A 1 281 ? 154.212 143.157 -46.210 1.00 55.99 277 LEU B C 1
ATOM 2165 O O . LEU A 1 281 ? 155.266 142.974 -46.773 1.00 55.89 277 LEU B O 1
ATOM 2170 N N . ARG A 1 282 ? 153.706 144.365 -46.008 1.00 61.39 278 ARG B N 1
ATOM 2171 C CA . ARG A 1 282 ? 154.434 145.555 -46.388 1.00 61.07 278 ARG B CA 1
ATOM 2172 C C . ARG A 1 282 ? 155.764 145.653 -45.660 1.00 59.19 278 ARG B C 1
ATOM 2173 O O . ARG A 1 282 ? 156.746 146.060 -46.257 1.00 59.37 278 ARG B O 1
ATOM 2181 N N . TYR A 1 283 ? 155.803 145.326 -44.376 1.00 55.27 279 TYR B N 1
ATOM 2182 C CA . TYR A 1 283 ? 157.074 145.402 -43.636 1.00 57.07 279 TYR B CA 1
ATOM 2183 C C . TYR A 1 283 ? 158.093 144.386 -44.163 1.00 63.88 279 TYR B C 1
ATOM 2184 O O . TYR A 1 283 ? 159.295 144.636 -44.169 1.00 66.39 279 TYR B O 1
ATOM 2193 N N . LEU A 1 284 ? 157.600 143.248 -44.626 1.00 65.16 280 LEU B N 1
ATOM 2194 C CA . LEU A 1 284 ? 158.455 142.210 -45.194 1.00 70.46 280 LEU B CA 1
ATOM 2195 C C . LEU A 1 284 ? 158.964 142.574 -46.586 1.00 71.38 280 LEU B C 1
ATOM 2196 O O . LEU A 1 284 ? 160.142 142.460 -46.840 1.00 79.73 280 LEU B O 1
ATOM 2201 N N . ARG A 1 285 ? 158.087 143.036 -47.469 1.00 75.07 281 ARG B N 1
ATOM 2202 C CA . ARG A 1 285 ? 158.523 143.573 -48.771 1.00 78.06 281 ARG B CA 1
ATOM 2203 C C . ARG A 1 285 ? 159.303 144.908 -48.647 1.00 77.88 281 ARG B C 1
ATOM 2204 O O . ARG A 1 285 ? 159.966 145.306 -49.591 1.00 75.58 281 ARG B O 1
ATOM 2212 N N . GLY A 1 286 ? 159.267 145.554 -47.476 1.00 82.37 282 GLY B N 1
ATOM 2213 C CA . GLY A 1 286 ? 159.861 146.878 -47.264 1.00 88.14 282 GLY B CA 1
ATOM 2214 C C . GLY A 1 286 ? 161.322 146.774 -46.835 1.00 91.95 282 GLY B C 1
ATOM 2215 O O . GLY A 1 286 ? 162.181 147.514 -47.330 1.00 93.50 282 GLY B O 1
ATOM 2216 N N . THR A 1 287 ? 161.603 145.874 -45.890 1.00 92.08 283 THR B N 1
ATOM 2217 C CA . THR A 1 287 ? 162.966 145.374 -45.686 1.00 89.56 283 THR B CA 1
ATOM 2218 C C . THR A 1 287 ? 163.030 144.025 -46.434 1.00 87.76 283 THR B C 1
ATOM 2219 O O . THR A 1 287 ? 164.039 143.308 -46.411 1.00 91.43 283 THR B O 1
ATOM 2223 N N . ARG B 1 3 ? 142.093 103.884 -15.022 1.00 47.56 -1 ARG A N 1
ATOM 2224 C CA . ARG B 1 3 ? 140.737 103.867 -15.642 1.00 45.91 -1 ARG A CA 1
ATOM 2225 C C . ARG B 1 3 ? 139.824 103.073 -14.741 1.00 40.12 -1 ARG A C 1
ATOM 2226 O O . ARG B 1 3 ? 140.271 102.568 -13.691 1.00 51.57 -1 ARG A O 1
ATOM 2228 N N . PRO B 1 4 ? 138.535 102.982 -15.073 1.00 35.06 0 PRO A N 1
ATOM 2229 C CA . PRO B 1 4 ? 137.752 103.364 -16.249 1.00 36.29 0 PRO A CA 1
ATOM 2230 C C . PRO B 1 4 ? 137.835 104.837 -16.612 1.00 35.92 0 PRO A C 1
ATOM 2231 O O . PRO B 1 4 ? 137.930 105.722 -15.761 1.00 38.19 0 PRO A O 1
ATOM 2235 N N . MET B 1 5 ? 137.874 105.064 -17.902 1.00 32.36 1 MET A N 1
ATOM 2236 C CA . MET B 1 5 ? 137.810 106.390 -18.446 1.00 34.49 1 MET A CA 1
ATOM 2237 C C . MET B 1 5 ? 136.541 107.047 -17.893 1.00 29.99 1 MET A C 1
ATOM 2238 O O . MET B 1 5 ? 135.485 106.416 -17.823 1.00 27.13 1 MET A O 1
ATOM 2243 N N . PRO B 1 6 ? 136.624 108.298 -17.470 1.00 26.57 2 PRO A N 1
ATOM 2244 C CA . PRO B 1 6 ? 135.402 108.822 -16.896 1.00 26.41 2 PRO A CA 1
ATOM 2245 C C . PRO B 1 6 ? 134.184 108.919 -17.831 1.00 23.77 2 PRO A C 1
ATOM 2246 O O . PRO B 1 6 ? 133.066 108.731 -17.386 1.00 24.83 2 PRO A O 1
ATOM 2250 N N . ILE B 1 7 ? 134.377 109.160 -19.103 1.00 20.57 3 ILE A N 1
ATOM 2251 C CA . ILE B 1 7 ? 133.249 109.201 -20.031 1.00 21.05 3 ILE A CA 1
ATOM 2252 C C . ILE B 1 7 ? 133.507 108.370 -21.288 1.00 20.03 3 ILE A C 1
ATOM 2253 O O . ILE B 1 7 ? 134.475 108.610 -22.011 1.00 21.11 3 ILE A O 1
ATOM 2258 N N . LYS B 1 8 ? 132.628 107.421 -21.562 1.00 20.24 4 LYS A N 1
ATOM 2259 C CA . LYS B 1 8 ? 132.673 106.691 -22.826 1.00 22.69 4 LYS A CA 1
ATOM 2260 C C . LYS B 1 8 ? 131.268 106.658 -23.414 1.00 21.56 4 LYS A C 1
ATOM 2261 O O . LYS B 1 8 ? 130.336 106.167 -22.749 1.00 21.90 4 LYS A O 1
ATOM 2267 N N . VAL B 1 9 ? 131.142 107.092 -24.656 1.00 19.72 5 VAL A N 1
ATOM 2268 C CA . VAL B 1 9 ? 129.881 107.056 -25.349 1.00 20.64 5 VAL A CA 1
ATOM 2269 C C . VAL B 1 9 ? 130.040 106.039 -26.466 1.00 20.59 5 VAL A C 1
ATOM 2270 O O . VAL B 1 9 ? 130.918 106.201 -27.328 1.00 19.15 5 VAL A O 1
ATOM 2274 N N . GLU B 1 10 ? 129.305 104.937 -26.383 1.00 21.18 6 GLU A N 1
ATOM 2275 C CA . GLU B 1 10 ? 129.594 103.799 -27.285 1.00 23.21 6 GLU A CA 1
ATOM 2276 C C . GLU B 1 10 ? 128.473 103.580 -28.282 1.00 22.05 6 GLU A C 1
ATOM 2277 O O . GLU B 1 10 ? 127.402 103.087 -27.942 1.00 20.98 6 GLU A O 1
ATOM 2283 N N . ASN B 1 11 ? 128.736 103.959 -29.516 1.00 24.64 7 ASN A N 1
ATOM 2284 C CA . ASN B 1 11 ? 127.754 103.803 -30.604 1.00 32.68 7 ASN A CA 1
ATOM 2285 C C . ASN B 1 11 ? 126.324 104.305 -30.320 1.00 30.10 7 ASN A C 1
ATOM 2286 O O . ASN B 1 11 ? 125.367 103.605 -30.508 1.00 26.35 7 ASN A O 1
ATOM 2291 N N . VAL B 1 12 ? 126.204 105.554 -29.899 1.00 30.84 8 VAL A N 1
ATOM 2292 C CA . VAL B 1 12 ? 124.917 106.091 -29.482 1.00 27.62 8 VAL A CA 1
ATOM 2293 C C . VAL B 1 12 ? 124.193 106.729 -30.657 1.00 26.56 8 VAL A C 1
ATOM 2294 O O . VAL B 1 12 ? 124.755 107.481 -31.412 1.00 25.17 8 VAL A O 1
ATOM 2298 N N . SER B 1 13 ? 122.909 106.402 -30.778 1.00 25.99 9 SER A N 1
ATOM 2299 C CA . SER B 1 13 ? 122.015 107.145 -31.646 1.00 25.40 9 SER A CA 1
ATOM 2300 C C . SER B 1 13 ? 120.832 107.533 -30.789 1.00 24.13 9 SER A C 1
ATOM 2301 O O . SER B 1 13 ? 120.559 106.943 -29.743 1.00 24.36 9 SER A O 1
ATOM 2304 N N . PHE B 1 14 ? 120.185 108.603 -31.193 1.00 26.56 10 PHE A N 1
ATOM 2305 C CA . PHE B 1 14 ? 118.958 109.077 -30.536 1.00 27.79 10 PHE A CA 1
ATOM 2306 C C . PHE B 1 14 ? 117.983 109.538 -31.624 1.00 27.72 10 PHE A C 1
ATOM 2307 O O . PHE B 1 14 ? 118.367 110.234 -32.579 1.00 27.22 10 PHE A O 1
ATOM 2315 N N . ILE B 1 15 ? 116.711 109.227 -31.429 1.00 28.15 11 ILE A N 1
ATOM 2316 C CA . ILE B 1 15 ? 115.676 109.664 -32.327 1.00 30.49 11 ILE A CA 1
ATOM 2317 C C . ILE B 1 15 ? 114.662 110.225 -31.395 1.00 26.17 11 ILE A C 1
ATOM 2318 O O . ILE B 1 15 ? 114.289 109.548 -30.465 1.00 25.92 11 ILE A O 1
ATOM 2323 N N . TYR B 1 16 ? 114.159 111.438 -31.645 1.00 27.47 12 TYR A N 1
ATOM 2324 C CA . TYR B 1 16 ? 113.049 111.920 -30.792 1.00 27.56 12 TYR A CA 1
ATOM 2325 C C . TYR B 1 16 ? 111.801 111.089 -31.139 1.00 31.47 12 TYR A C 1
ATOM 2326 O O . TYR B 1 16 ? 111.688 110.569 -32.251 1.00 31.75 12 TYR A O 1
ATOM 2335 N N . ASN B 1 17 ? 110.912 110.899 -30.177 1.00 33.08 13 ASN A N 1
ATOM 2336 C CA . ASN B 1 17 ? 109.660 110.196 -30.420 1.00 34.79 13 ASN A CA 1
ATOM 2337 C C . ASN B 1 17 ? 109.843 108.957 -31.252 1.00 36.93 13 ASN A C 1
ATOM 2338 O O . ASN B 1 17 ? 109.242 108.822 -32.308 1.00 43.24 13 ASN A O 1
ATOM 2343 N N . GLU B 1 18 ? 110.655 108.039 -30.748 1.00 34.67 14 GLU A N 1
ATOM 2344 C CA . GLU B 1 18 ? 110.971 106.830 -31.454 1.00 37.05 14 GLU A CA 1
ATOM 2345 C C . GLU B 1 18 ? 109.729 106.063 -31.978 1.00 44.95 14 GLU A C 1
ATOM 2346 O O . GLU B 1 18 ? 109.799 105.440 -33.029 1.00 44.49 14 GLU A O 1
ATOM 2352 N N . GLY B 1 19 ? 108.598 106.130 -31.288 1.00 50.70 15 GLY A N 1
ATOM 2353 C CA . GLY B 1 19 ? 107.302 105.606 -31.857 1.00 56.90 15 GLY A CA 1
ATOM 2354 C C . GLY B 1 19 ? 107.219 105.303 -33.369 1.00 45.64 15 GLY A C 1
ATOM 2355 O O . GLY B 1 19 ? 107.685 104.259 -33.721 1.00 51.91 15 GLY A O 1
ATOM 2356 N N . THR B 1 20 ? 106.636 106.094 -34.289 1.00 40.07 16 THR A N 1
ATOM 2357 C CA . THR B 1 20 ? 105.837 107.342 -34.138 1.00 38.40 16 THR A CA 1
ATOM 2358 C C . THR B 1 20 ? 106.144 108.176 -35.391 1.00 41.42 16 THR A C 1
ATOM 2359 O O . THR B 1 20 ? 107.291 108.301 -35.781 1.00 39.13 16 THR A O 1
ATOM 2363 N N . PRO B 1 21 ? 105.129 108.756 -36.027 1.00 43.66 17 PRO A N 1
ATOM 2364 C CA . PRO B 1 21 ? 105.362 109.545 -37.249 1.00 42.24 17 PRO A CA 1
ATOM 2365 C C . PRO B 1 21 ? 106.010 110.908 -36.968 1.00 43.90 17 PRO A C 1
ATOM 2366 O O . PRO B 1 21 ? 106.342 111.651 -37.896 1.00 41.23 17 PRO A O 1
ATOM 2370 N N . TYR B 1 22 ? 106.145 111.245 -35.694 1.00 40.86 18 TYR A N 1
ATOM 2371 C CA . TYR B 1 22 ? 106.981 112.341 -35.270 1.00 42.39 18 TYR A CA 1
ATOM 2372 C C . TYR B 1 22 ? 108.453 112.006 -35.145 1.00 38.55 18 TYR A C 1
ATOM 2373 O O . TYR B 1 22 ? 109.238 112.876 -34.760 1.00 44.18 18 TYR A O 1
ATOM 2374 N N . ALA B 1 23 ? 108.835 110.774 -35.443 1.00 36.54 19 ALA A N 1
ATOM 2375 C CA . ALA B 1 23 ? 110.240 110.355 -35.231 1.00 41.80 19 ALA A CA 1
ATOM 2376 C C . ALA B 1 23 ? 111.238 111.175 -36.074 1.00 42.16 19 ALA A C 1
ATOM 2377 O O . ALA B 1 23 ? 111.042 111.384 -37.262 1.00 43.01 19 ALA A O 1
ATOM 2379 N N . THR B 1 24 ? 112.283 111.678 -35.435 1.00 40.20 20 THR A N 1
ATOM 2380 C CA . THR B 1 24 ? 113.221 112.577 -36.081 1.00 36.79 20 THR A CA 1
ATOM 2381 C C . THR B 1 24 ? 114.598 112.309 -35.484 1.00 40.54 20 THR A C 1
ATOM 2382 O O . THR B 1 24 ? 114.821 112.550 -34.293 1.00 35.43 20 THR A O 1
ATOM 2386 N N . VAL B 1 25 ? 115.517 111.826 -36.328 1.00 40.96 21 VAL A N 1
ATOM 2387 C CA . VAL B 1 25 ? 116.822 111.369 -35.886 1.00 38.93 21 VAL A CA 1
ATOM 2388 C C . VAL B 1 25 ? 117.578 112.605 -35.500 1.00 33.70 21 VAL A C 1
ATOM 2389 O O . VAL B 1 25 ? 117.573 113.570 -36.233 1.00 38.53 21 VAL A O 1
ATOM 2393 N N . ALA B 1 26 ? 118.204 112.584 -34.344 1.00 29.59 22 ALA A N 1
ATOM 2394 C CA . ALA B 1 26 ? 119.056 113.677 -33.932 1.00 25.71 22 ALA A CA 1
ATOM 2395 C C . ALA B 1 26 ? 120.522 113.330 -33.683 1.00 23.43 22 ALA A C 1
ATOM 2396 O O . ALA B 1 26 ? 121.388 114.200 -33.781 1.00 22.75 22 ALA A O 1
ATOM 2398 N N . LEU B 1 27 ? 120.795 112.090 -33.333 1.00 22.49 23 LEU A N 1
ATOM 2399 C CA . LEU B 1 27 ? 122.176 111.610 -33.112 1.00 24.23 23 LEU A CA 1
ATOM 2400 C C . LEU B 1 27 ? 122.360 110.250 -33.858 1.00 24.43 23 LEU A C 1
ATOM 2401 O O . LEU B 1 27 ? 121.513 109.396 -33.786 1.00 24.15 23 LEU A O 1
ATOM 2406 N N . LYS B 1 28 ? 123.456 110.104 -34.573 1.00 29.37 24 LYS A N 1
ATOM 2407 C CA . LYS B 1 28 ? 123.749 108.895 -35.375 1.00 34.46 24 LYS A CA 1
ATOM 2408 C C . LYS B 1 28 ? 125.158 108.406 -35.035 1.00 30.21 24 LYS A C 1
ATOM 2409 O O . LYS B 1 28 ? 126.139 109.105 -35.311 1.00 26.17 24 LYS A O 1
ATOM 2415 N N . ASP B 1 29 ? 125.249 107.251 -34.375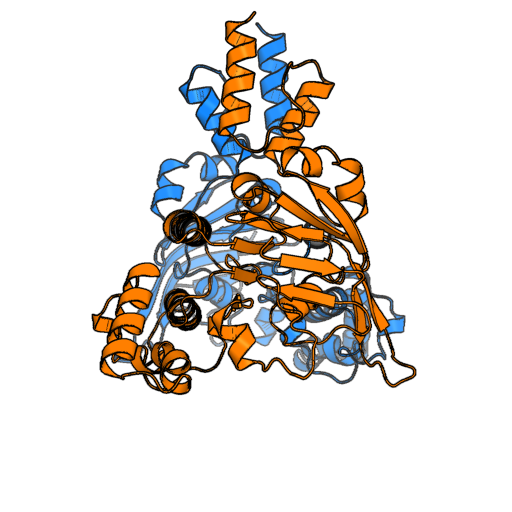 1.00 30.62 25 ASP A N 1
ATOM 2416 C CA . ASP B 1 29 ? 126.522 106.519 -34.202 1.00 30.59 25 ASP A CA 1
ATOM 2417 C C . ASP B 1 29 ? 127.626 107.324 -33.534 1.00 27.23 25 ASP A C 1
ATOM 2418 O O . ASP B 1 29 ? 128.722 107.422 -34.020 1.00 22.08 25 ASP A O 1
ATOM 2423 N N . ILE B 1 30 ? 127.326 107.870 -32.372 1.00 27.47 26 ILE A N 1
ATOM 2424 C CA . ILE B 1 30 ? 128.264 108.734 -31.672 1.00 25.06 26 ILE A CA 1
ATOM 2425 C C . ILE B 1 30 ? 129.244 107.861 -30.921 1.00 24.09 26 ILE A C 1
ATOM 2426 O O . ILE B 1 30 ? 128.838 107.002 -30.177 1.00 20.90 26 ILE A O 1
ATOM 2431 N N . ASN B 1 31 ? 130.532 108.078 -31.147 1.00 25.56 27 ASN A N 1
ATOM 2432 C CA . ASN B 1 31 ? 131.580 107.439 -30.354 1.00 27.03 27 ASN A CA 1
ATOM 2433 C C . ASN B 1 31 ? 132.629 108.390 -29.883 1.00 26.04 27 ASN A C 1
ATOM 2434 O O . ASN B 1 31 ? 133.233 109.032 -30.698 1.00 25.99 27 ASN A O 1
ATOM 2439 N N . PHE B 1 32 ? 132.856 108.486 -28.572 1.00 23.82 28 PHE A N 1
ATOM 2440 C CA . PHE B 1 32 ? 134.042 109.174 -28.111 1.00 20.93 28 PHE A CA 1
ATOM 2441 C C . PHE B 1 32 ? 134.280 108.842 -26.686 1.00 19.60 28 PHE A C 1
ATOM 2442 O O . PHE B 1 32 ? 133.456 108.248 -26.037 1.00 19.57 28 PHE A O 1
ATOM 2450 N N . SER B 1 33 ? 135.379 109.299 -26.178 1.00 21.03 29 SER A N 1
ATOM 2451 C CA . SER B 1 33 ? 135.628 109.121 -24.804 1.00 25.35 29 SER A CA 1
ATOM 2452 C C . SER B 1 33 ? 136.345 110.376 -24.294 1.00 23.56 29 SER A C 1
ATOM 2453 O O . SER B 1 33 ? 136.956 111.087 -25.051 1.00 21.85 29 SER A O 1
ATOM 2456 N N . ILE B 1 34 ? 136.181 110.676 -23.027 1.00 23.04 30 ILE A N 1
ATOM 2457 C CA . ILE B 1 34 ? 136.831 111.823 -22.457 1.00 24.63 30 ILE A CA 1
ATOM 2458 C C . ILE B 1 34 ? 137.622 111.380 -21.235 1.00 24.58 30 ILE A C 1
ATOM 2459 O O . ILE B 1 34 ? 137.092 110.679 -20.400 1.00 22.69 30 ILE A O 1
ATOM 2464 N N . ASP B 1 35 ? 138.888 111.769 -21.151 1.00 25.99 31 ASP A N 1
ATOM 2465 C CA . ASP B 1 35 ? 139.764 111.284 -20.086 1.00 28.52 31 ASP A CA 1
ATOM 2466 C C . ASP B 1 35 ? 139.669 112.188 -18.867 1.00 29.80 31 ASP A C 1
ATOM 2467 O O . ASP B 1 35 ? 139.028 113.262 -18.896 1.00 29.28 31 ASP A O 1
ATOM 2472 N N . ASP B 1 36 ? 140.349 111.754 -17.809 1.00 29.59 32 ASP A N 1
ATOM 2473 C CA . ASP B 1 36 ? 140.497 112.511 -16.579 1.00 28.72 32 ASP A CA 1
ATOM 2474 C C . ASP B 1 36 ? 141.013 113.922 -16.826 1.00 27.24 32 ASP A C 1
ATOM 2475 O O . ASP B 1 36 ? 141.954 114.130 -17.598 1.00 22.04 32 ASP A O 1
ATOM 2480 N N . GLU B 1 37 ? 140.375 114.890 -16.151 1.00 29.67 33 GLU A N 1
ATOM 2481 C CA . GLU B 1 37 ? 140.864 116.272 -16.081 1.00 31.81 33 GLU A CA 1
ATOM 2482 C C . GLU B 1 37 ? 140.889 116.980 -17.431 1.00 30.34 33 GLU A C 1
ATOM 2483 O O . GLU B 1 37 ? 141.561 118.029 -17.557 1.00 26.35 33 GLU A O 1
ATOM 2489 N N . GLU B 1 38 ? 140.153 116.445 -18.417 1.00 25.11 34 GLU A N 1
ATOM 2490 C CA . GLU B 1 38 ? 140.133 117.101 -19.732 1.00 29.03 34 GLU A CA 1
ATOM 2491 C C . GLU B 1 38 ? 139.122 118.245 -19.812 1.00 26.09 34 GLU A C 1
ATOM 2492 O O . GLU B 1 38 ? 138.003 118.117 -19.331 1.00 24.61 34 GLU A O 1
ATOM 2498 N N . PHE B 1 39 ? 139.530 119.358 -20.407 1.00 24.64 35 PHE A N 1
ATOM 2499 C CA . PHE B 1 39 ? 138.600 120.425 -20.723 1.00 24.15 35 PHE A CA 1
ATOM 2500 C C . PHE B 1 39 ? 138.143 120.203 -22.170 1.00 21.17 35 PHE A C 1
ATOM 2501 O O . PHE B 1 39 ? 138.936 120.244 -23.110 1.00 21.17 35 PHE A O 1
ATOM 2509 N N . VAL B 1 40 ? 136.860 119.963 -22.354 1.00 20.26 36 VAL A N 1
ATOM 2510 C CA . VAL B 1 40 ? 136.348 119.658 -23.709 1.00 21.52 36 VAL A CA 1
ATOM 2511 C C . VAL B 1 40 ? 135.398 120.718 -24.248 1.00 21.72 36 VAL A C 1
ATOM 2512 O O . VAL B 1 40 ? 134.527 121.210 -23.532 1.00 21.70 36 VAL A O 1
ATOM 2516 N N . GLY B 1 41 ? 135.611 121.071 -25.500 1.00 20.18 37 GLY A N 1
ATOM 2517 C CA . GLY B 1 41 ? 134.744 121.974 -26.231 1.00 21.90 37 GLY A CA 1
ATOM 2518 C C . GLY B 1 41 ? 133.878 121.192 -27.229 1.00 21.59 37 GLY A C 1
ATOM 2519 O O . GLY B 1 41 ? 134.342 120.252 -27.862 1.00 23.51 37 GLY A O 1
ATOM 2520 N N . ILE B 1 42 ? 132.602 121.556 -27.309 1.00 23.03 38 ILE A N 1
ATOM 2521 C CA . ILE B 1 42 ? 131.693 120.995 -28.316 1.00 22.82 38 ILE A CA 1
ATOM 2522 C C . ILE B 1 42 ? 131.236 122.154 -29.150 1.00 22.50 38 ILE A C 1
ATOM 2523 O O . ILE B 1 42 ? 130.646 123.105 -28.628 1.00 23.37 38 ILE A O 1
ATOM 2528 N N . ILE B 1 43 ? 131.492 122.069 -30.442 1.00 21.38 39 ILE A N 1
ATOM 2529 C CA . ILE B 1 43 ? 131.031 123.061 -31.356 1.00 19.57 39 ILE A CA 1
ATOM 2530 C C . ILE B 1 43 ? 130.248 122.399 -32.458 1.00 19.86 39 ILE A C 1
ATOM 2531 O O . ILE B 1 43 ? 130.288 121.174 -32.666 1.00 21.13 39 ILE A O 1
ATOM 2536 N N . GLY B 1 44 ? 129.466 123.188 -33.157 1.00 20.40 40 GLY A N 1
ATOM 2537 C CA . GLY B 1 44 ? 128.725 122.695 -34.311 1.00 20.67 40 GLY A CA 1
ATOM 2538 C C . GLY B 1 44 ? 127.591 123.629 -34.661 1.00 21.12 40 GLY A C 1
ATOM 2539 O O . GLY B 1 44 ? 127.122 124.394 -33.814 1.00 22.88 40 GLY A O 1
ATOM 2540 N N . HIS B 1 45 ? 127.079 123.504 -35.873 1.00 19.72 41 HIS A N 1
ATOM 2541 C CA . HIS B 1 45 ? 126.011 124.381 -36.317 1.00 19.55 41 HIS A CA 1
ATOM 2542 C C . HIS B 1 45 ? 124.743 124.212 -35.495 1.00 18.89 41 HIS A C 1
ATOM 2543 O O . HIS B 1 45 ? 124.514 123.199 -34.878 1.00 21.33 41 HIS A O 1
ATOM 2550 N N . THR B 1 46 ? 123.891 125.213 -35.539 1.00 18.55 42 THR A N 1
ATOM 2551 C CA . THR B 1 46 ? 122.575 125.123 -34.973 1.00 19.86 42 THR A CA 1
ATOM 2552 C C . THR B 1 46 ? 121.824 123.936 -35.560 1.00 21.41 42 THR A C 1
ATOM 2553 O O . THR B 1 46 ? 121.773 123.774 -36.776 1.00 21.42 42 THR A O 1
ATOM 2557 N N . GLY B 1 47 ? 121.255 123.101 -34.701 1.00 22.94 43 GLY A N 1
ATOM 2558 C CA . GLY B 1 47 ? 120.625 121.851 -35.144 1.00 20.76 43 GLY A CA 1
ATOM 2559 C C . GLY B 1 47 ? 121.587 120.737 -35.555 1.00 19.48 43 GLY A C 1
ATOM 2560 O O . GLY B 1 47 ? 121.188 119.853 -36.247 1.00 19.60 43 GLY A O 1
ATOM 2561 N N . SER B 1 48 ? 122.830 120.728 -35.044 1.00 20.19 44 SER A N 1
ATOM 2562 C CA . SER B 1 48 ? 123.793 119.636 -35.226 1.00 16.80 44 SER A CA 1
ATOM 2563 C C . SER B 1 48 ? 123.728 118.557 -34.162 1.00 17.81 44 SER A C 1
ATOM 2564 O O . SER B 1 48 ? 124.457 117.559 -34.240 1.00 20.34 44 SER A O 1
ATOM 2567 N N . GLY B 1 49 ? 122.963 118.789 -33.102 1.00 17.41 45 GLY A N 1
ATOM 2568 C CA . GLY B 1 49 ? 122.817 117.802 -32.070 1.00 16.50 45 GLY A CA 1
ATOM 2569 C C . GLY B 1 49 ? 123.514 118.000 -30.756 1.00 17.26 45 GLY A C 1
ATOM 2570 O O . GLY B 1 49 ? 123.498 117.086 -29.913 1.00 17.75 45 GLY A O 1
ATOM 2571 N N . LYS B 1 50 ? 124.081 119.182 -30.532 1.00 17.42 46 LYS A N 1
ATOM 2572 C CA . LYS B 1 50 ? 124.888 119.448 -29.342 1.00 17.17 46 LYS A CA 1
ATOM 2573 C C . LYS B 1 50 ? 124.086 119.345 -28.067 1.00 19.36 46 LYS A C 1
ATOM 2574 O O . LYS B 1 50 ? 124.452 118.639 -27.151 1.00 21.60 46 LYS A O 1
ATOM 2580 N N . SER B 1 51 ? 122.927 119.987 -28.050 1.00 20.83 47 SER A N 1
ATOM 2581 C CA . SER B 1 51 ? 122.031 119.913 -26.953 1.00 21.28 47 SER A CA 1
ATOM 2582 C C . SER B 1 51 ? 121.493 118.486 -26.725 1.00 22.34 47 SER A C 1
ATOM 2583 O O . SER B 1 51 ? 121.443 117.972 -25.607 1.00 24.56 47 SER A O 1
ATOM 2586 N N . THR B 1 52 ? 121.100 117.812 -27.777 1.00 20.57 48 THR A N 1
ATOM 2587 C CA . THR B 1 52 ? 120.661 116.450 -27.582 1.00 20.69 48 THR A CA 1
ATOM 2588 C C . THR B 1 52 ? 121.754 115.593 -26.940 1.00 19.28 48 THR A C 1
ATOM 2589 O O . THR B 1 52 ? 121.469 114.765 -26.061 1.00 17.61 48 THR A O 1
ATOM 2593 N N . LEU B 1 53 ? 122.998 115.741 -27.416 1.00 19.80 49 LEU A N 1
ATOM 2594 C CA . LEU B 1 53 ? 124.129 114.985 -26.895 1.00 20.11 49 LEU A CA 1
ATOM 2595 C C . LEU B 1 53 ? 124.328 115.205 -25.400 1.00 21.46 49 LEU A C 1
ATOM 2596 O O . LEU B 1 53 ? 124.401 114.249 -24.623 1.00 21.65 49 LEU A O 1
ATOM 2601 N N . ILE B 1 54 ? 124.398 116.462 -24.986 1.00 20.95 50 ILE A N 1
ATOM 2602 C CA . ILE B 1 54 ? 124.697 116.722 -23.581 1.00 21.57 50 ILE A CA 1
ATOM 2603 C C . ILE B 1 54 ? 123.583 116.283 -22.692 1.00 21.01 50 ILE A C 1
ATOM 2604 O O . ILE B 1 54 ? 123.824 115.875 -21.580 1.00 21.12 50 ILE A O 1
ATOM 2609 N N . GLN B 1 55 ? 122.377 116.262 -23.196 1.00 23.10 51 GLN A N 1
ATOM 2610 C CA . GLN B 1 55 ? 121.286 115.666 -22.427 1.00 26.81 51 GLN A CA 1
ATOM 2611 C C . GLN B 1 55 ? 121.424 114.107 -22.280 1.00 25.21 51 GLN A C 1
ATOM 2612 O O . GLN B 1 55 ? 120.849 113.536 -21.340 1.00 27.45 51 GLN A O 1
ATOM 2618 N N . GLN B 1 56 ? 122.112 113.433 -23.209 1.00 21.80 52 GLN A N 1
ATOM 2619 C CA . GLN B 1 56 ? 122.358 111.997 -23.015 1.00 23.63 52 GLN A CA 1
ATOM 2620 C C . GLN B 1 56 ? 123.322 111.808 -21.834 1.00 23.19 52 GLN A C 1
ATOM 2621 O O . GLN B 1 56 ? 123.173 110.871 -21.046 1.00 26.38 52 GLN A O 1
ATOM 2627 N N . LEU B 1 57 ? 124.277 112.716 -21.684 1.00 20.97 53 LEU A N 1
ATOM 2628 C CA . LEU B 1 57 ? 125.298 112.536 -20.684 1.00 22.54 53 LEU A CA 1
ATOM 2629 C C . LEU B 1 57 ? 124.781 112.738 -19.284 1.00 24.57 53 LEU A C 1
ATOM 2630 O O . LEU B 1 57 ? 125.400 112.262 -18.357 1.00 26.30 53 LEU A O 1
ATOM 2635 N N . ASN B 1 58 ? 123.684 113.461 -19.072 1.00 26.19 54 ASN A N 1
ATOM 2636 C CA . ASN B 1 58 ? 123.197 113.594 -17.678 1.00 28.95 54 ASN A CA 1
ATOM 2637 C C . ASN B 1 58 ? 121.861 112.922 -17.476 1.00 26.61 54 ASN A C 1
ATOM 2638 O O . ASN B 1 58 ? 121.211 113.115 -16.483 1.00 26.18 54 ASN A O 1
ATOM 2643 N N . GLY B 1 59 ? 121.483 112.116 -18.443 1.00 27.62 55 GLY A N 1
ATOM 2644 C CA . GLY B 1 59 ? 120.307 111.297 -18.326 1.00 30.21 55 GLY A CA 1
ATOM 2645 C C . GLY B 1 59 ? 118.977 111.953 -18.603 1.00 29.01 55 GLY A C 1
ATOM 2646 O O . GLY B 1 59 ? 117.976 111.298 -18.453 1.00 33.40 55 GLY A O 1
ATOM 2647 N N . LEU B 1 60 ? 118.932 113.193 -19.072 1.00 26.97 56 LEU A N 1
ATOM 2648 C CA . LEU B 1 60 ? 117.622 113.779 -19.462 1.00 26.76 56 LEU A CA 1
ATOM 2649 C C . LEU B 1 60 ? 117.037 113.056 -20.689 1.00 25.18 56 LEU A C 1
ATOM 2650 O O . LEU B 1 60 ? 115.848 113.042 -20.903 1.00 25.22 56 LEU A O 1
ATOM 2655 N N . LEU B 1 61 ? 117.890 112.488 -21.517 1.00 28.07 57 LEU A N 1
ATOM 2656 C CA . LEU B 1 61 ? 117.447 111.698 -22.656 1.00 27.16 57 LEU A CA 1
ATOM 2657 C C . LEU B 1 61 ? 118.173 110.360 -22.570 1.00 29.66 57 LEU A C 1
ATOM 2658 O O . LEU B 1 61 ? 119.299 110.313 -22.054 1.00 30.04 57 LEU A O 1
ATOM 2663 N N . LYS B 1 62 ? 117.512 109.280 -22.996 1.00 31.66 58 LYS A N 1
ATOM 2664 C CA . LYS B 1 62 ? 118.122 107.933 -23.034 1.00 33.18 58 LYS A CA 1
ATOM 2665 C C . LYS B 1 62 ? 118.398 107.655 -24.472 1.00 31.80 58 LYS A C 1
ATOM 2666 O O . LYS B 1 62 ? 117.625 108.070 -25.353 1.00 33.03 58 LYS A O 1
ATOM 2672 N N . PRO B 1 63 ? 119.560 107.081 -24.767 1.00 29.71 59 PRO A N 1
ATOM 2673 C CA . PRO B 1 63 ? 119.845 106.689 -26.153 1.00 27.12 59 PRO A CA 1
ATOM 2674 C C . PRO B 1 63 ? 118.808 105.727 -26.727 1.00 26.53 59 PRO A C 1
ATOM 2675 O O . PRO B 1 63 ? 118.336 104.856 -26.021 1.00 26.08 59 PRO A O 1
ATOM 2679 N N . SER B 1 64 ? 118.471 105.894 -27.995 1.00 25.91 60 SER A N 1
ATOM 2680 C CA . SER B 1 64 ? 117.641 104.954 -28.677 1.00 28.18 60 SER A CA 1
ATOM 2681 C C . SER B 1 64 ? 118.439 103.660 -28.960 1.00 32.82 60 SER A C 1
ATOM 2682 O O . SER B 1 64 ? 117.847 102.595 -29.142 1.00 29.25 60 SER A O 1
ATOM 2685 N N . LYS B 1 65 ? 119.772 103.797 -29.063 1.00 33.34 61 LYS A N 1
ATOM 2686 C CA . LYS B 1 65 ? 120.719 102.694 -29.282 1.00 37.31 61 LYS A CA 1
ATOM 2687 C C . LYS B 1 65 ? 122.102 103.071 -28.732 1.00 32.47 61 LYS A C 1
ATOM 2688 O O . LYS B 1 65 ? 122.498 104.241 -28.791 1.00 30.08 61 LYS A O 1
ATOM 2694 N N . GLY B 1 66 ? 122.832 102.096 -28.194 1.00 27.66 62 GLY A N 1
ATOM 2695 C CA . GLY B 1 66 ? 124.189 102.338 -27.770 1.00 27.58 62 GLY A CA 1
ATOM 2696 C C . GLY B 1 66 ? 124.193 102.594 -26.294 1.00 26.60 62 GLY A C 1
ATOM 2697 O O . GLY B 1 66 ? 123.177 102.488 -25.650 1.00 25.59 62 GLY A O 1
ATOM 2698 N N . LYS B 1 67 ? 125.365 102.895 -25.742 1.00 26.08 63 LYS A N 1
ATOM 2699 C CA . LYS B 1 67 ? 125.525 102.957 -24.296 1.00 26.01 63 LYS A CA 1
ATOM 2700 C C . LYS B 1 67 ? 126.360 104.137 -23.879 1.00 23.67 63 LYS A C 1
ATOM 2701 O O . LYS B 1 67 ? 127.113 104.642 -24.660 1.00 25.33 63 LYS A O 1
ATOM 2707 N N . ILE B 1 68 ? 126.203 104.588 -22.650 1.00 25.11 64 ILE A N 1
ATOM 2708 C CA . ILE B 1 68 ? 127.019 105.639 -22.101 1.00 22.51 64 ILE A CA 1
ATOM 2709 C C . ILE B 1 68 ? 127.500 105.193 -20.733 1.00 24.17 64 ILE A C 1
ATOM 2710 O O . ILE B 1 68 ? 126.706 104.941 -19.837 1.00 24.29 64 ILE A O 1
ATOM 2715 N N . TYR B 1 69 ? 128.822 105.175 -20.543 1.00 23.91 65 TYR A N 1
ATOM 2716 C CA . TYR B 1 69 ? 129.398 104.784 -19.273 1.00 23.51 65 TYR A CA 1
ATOM 2717 C C . TYR B 1 69 ? 129.998 105.998 -18.642 1.00 23.14 65 TYR A C 1
ATOM 2718 O O . TYR B 1 69 ? 130.833 106.659 -19.233 1.00 22.89 65 TYR A O 1
ATOM 2727 N N . ILE B 1 70 ? 129.527 106.311 -17.442 1.00 24.54 66 ILE A N 1
ATOM 2728 C CA . ILE B 1 70 ? 130.100 107.357 -16.652 1.00 25.62 66 ILE A CA 1
ATOM 2729 C C . ILE B 1 70 ? 130.866 106.703 -15.529 1.00 24.89 66 ILE A C 1
ATOM 2730 O O . ILE B 1 70 ? 130.266 105.996 -14.722 1.00 28.81 66 ILE A O 1
ATOM 2735 N N . ASN B 1 71 ? 132.164 106.965 -15.478 1.00 23.54 67 ASN A N 1
ATOM 2736 C CA . ASN B 1 71 ? 133.055 106.346 -14.507 1.00 29.74 67 ASN A CA 1
ATOM 2737 C C . ASN B 1 71 ? 132.734 104.853 -14.338 1.00 30.27 67 ASN A C 1
ATOM 2738 O O . ASN B 1 71 ? 132.529 104.402 -13.221 1.00 34.23 67 ASN A O 1
ATOM 2743 N N . GLY B 1 72 ? 132.593 104.132 -15.441 1.00 29.43 68 GLY A N 1
ATOM 2744 C CA . GLY B 1 72 ? 132.315 102.714 -15.401 1.00 33.32 68 GLY A CA 1
ATOM 2745 C C . GLY B 1 72 ? 130.885 102.265 -15.107 1.00 36.07 68 GLY A C 1
ATOM 2746 O O . GLY B 1 72 ? 130.617 101.062 -15.089 1.00 35.05 68 GLY A O 1
ATOM 2747 N N . ILE B 1 73 ? 129.961 103.207 -14.925 1.00 36.17 69 ILE A N 1
ATOM 2748 C CA . ILE B 1 73 ? 128.547 102.884 -14.733 1.00 34.76 69 ILE A CA 1
ATOM 2749 C C . ILE B 1 73 ? 127.749 103.130 -16.033 1.00 33.53 69 ILE A C 1
ATOM 2750 O O . ILE B 1 73 ? 127.712 104.233 -16.552 1.00 34.35 69 ILE A O 1
ATOM 2755 N N . ASP B 1 74 ? 127.100 102.103 -16.543 1.00 31.81 70 ASP A N 1
ATOM 2756 C CA . ASP B 1 74 ? 126.183 102.228 -17.668 1.00 32.23 70 ASP A CA 1
ATOM 2757 C C . ASP B 1 74 ? 124.952 103.036 -17.213 1.00 34.84 70 ASP A C 1
ATOM 2758 O O . ASP B 1 74 ? 124.011 102.465 -16.627 1.00 30.77 70 ASP A O 1
ATOM 2763 N N . ILE B 1 75 ? 124.951 104.348 -17.498 1.00 29.90 71 ILE A N 1
ATOM 2764 C CA . ILE B 1 75 ? 123.856 105.169 -17.054 1.00 28.80 71 ILE A CA 1
ATOM 2765 C C . ILE B 1 75 ? 122.590 104.908 -17.849 1.00 29.66 71 ILE A C 1
ATOM 2766 O O . ILE B 1 75 ? 121.527 105.317 -17.439 1.00 29.98 71 ILE A O 1
ATOM 2771 N N . THR B 1 76 ? 122.685 104.157 -18.927 1.00 30.54 72 THR A N 1
ATOM 2772 C CA . THR B 1 76 ? 121.506 103.737 -19.674 1.00 37.83 72 THR A CA 1
ATOM 2773 C C . THR B 1 76 ? 120.726 102.582 -19.031 1.00 42.96 72 THR A C 1
ATOM 2774 O O . THR B 1 76 ? 119.624 102.272 -19.487 1.00 41.27 72 THR A O 1
ATOM 2778 N N . ASP B 1 77 ? 121.291 101.903 -18.026 1.00 44.71 73 ASP A N 1
ATOM 2779 C CA . ASP B 1 77 ? 120.570 100.806 -17.370 1.00 44.54 73 ASP A CA 1
ATOM 2780 C C . ASP B 1 77 ? 119.419 101.343 -16.534 1.00 46.78 73 ASP A C 1
ATOM 2781 O O . ASP B 1 77 ? 119.573 102.319 -15.800 1.00 44.44 73 ASP A O 1
ATOM 2783 N N . LYS B 1 78 ? 118.255 100.704 -16.655 1.00 51.61 74 LYS A N 1
ATOM 2784 C CA . LYS B 1 78 ? 117.087 101.017 -15.817 1.00 51.70 74 LYS A CA 1
ATOM 2785 C C . LYS B 1 78 ? 117.428 101.055 -14.311 1.00 50.56 74 LYS A C 1
ATOM 2786 O O . LYS B 1 78 ? 116.801 101.786 -13.577 1.00 54.46 74 LYS A O 1
ATOM 2788 N N . LYS B 1 79 ? 118.435 100.294 -13.871 1.00 53.17 75 LYS A N 1
ATOM 2789 C CA . LYS B 1 79 ? 118.880 100.297 -12.457 1.00 53.40 75 LYS A CA 1
ATOM 2790 C C . LYS B 1 79 ? 119.492 101.621 -11.974 1.00 57.41 75 LYS A C 1
ATOM 2791 O O . LYS B 1 79 ? 119.729 101.778 -10.768 1.00 48.78 75 LYS A O 1
ATOM 2793 N N . VAL B 1 80 ? 119.749 102.550 -12.897 1.00 60.28 76 VAL A N 1
ATOM 2794 C CA . VAL B 1 80 ? 120.387 103.827 -12.571 1.00 62.91 76 VAL A CA 1
ATOM 2795 C C . VAL B 1 80 ? 119.408 104.998 -12.753 1.00 62.62 76 VAL A C 1
ATOM 2796 O O . VAL B 1 80 ? 118.953 105.283 -13.861 1.00 63.66 76 VAL A O 1
ATOM 2800 N N . SER B 1 81 ? 119.106 105.678 -11.655 1.00 61.75 77 SER A N 1
ATOM 2801 C CA . SER B 1 81 ? 118.110 106.778 -11.626 1.00 61.21 77 SER A CA 1
ATOM 2802 C C . SER B 1 81 ? 118.697 108.070 -12.149 1.00 53.01 77 SER A C 1
ATOM 2803 O O . SER B 1 81 ? 119.900 108.165 -12.321 1.00 47.58 77 SER A O 1
ATOM 2806 N N . LEU B 1 82 ? 117.861 109.081 -12.345 1.00 53.97 78 LEU A N 1
ATOM 2807 C CA . LEU B 1 82 ? 118.346 110.430 -12.643 1.00 57.37 78 LEU A CA 1
ATOM 2808 C C . LEU B 1 82 ? 118.999 111.142 -11.426 1.00 62.53 78 LEU A C 1
ATOM 2809 O O . LEU B 1 82 ? 119.571 112.212 -11.603 1.00 69.96 78 LEU A O 1
ATOM 2814 N N . LYS B 1 83 ? 118.902 110.582 -10.212 1.00 58.11 79 LYS A N 1
ATOM 2815 C CA . LYS B 1 83 ? 119.621 111.119 -9.042 1.00 54.69 79 LYS A CA 1
ATOM 2816 C C . LYS B 1 83 ? 121.017 110.591 -9.035 1.00 50.55 79 LYS A C 1
ATOM 2817 O O . LYS B 1 83 ? 121.970 111.348 -8.861 1.00 56.16 79 LYS A O 1
ATOM 2819 N N . ASP B 1 84 ? 121.160 109.284 -9.218 1.00 50.11 80 ASP A N 1
ATOM 2820 C CA . ASP B 1 84 ? 122.503 108.702 -9.308 1.00 50.90 80 ASP A CA 1
ATOM 2821 C C . ASP B 1 84 ? 123.379 109.487 -10.338 1.00 46.98 80 ASP A C 1
ATOM 2822 O O . ASP B 1 84 ? 124.543 109.771 -10.100 1.00 43.45 80 ASP A O 1
ATOM 2827 N N . ILE B 1 85 ? 122.778 109.879 -11.454 1.00 38.09 81 ILE A N 1
ATOM 2828 C CA . ILE B 1 85 ? 123.512 110.557 -12.505 1.00 39.89 81 ILE A CA 1
ATOM 2829 C C . ILE B 1 85 ? 123.937 111.959 -12.084 1.00 40.63 81 ILE A C 1
ATOM 2830 O O . ILE B 1 85 ? 125.073 112.387 -12.381 1.00 33.14 81 ILE A O 1
ATOM 2835 N N . ARG B 1 86 ? 123.064 112.642 -11.345 1.00 39.61 82 ARG A N 1
ATOM 2836 C CA . ARG B 1 86 ? 123.358 114.017 -10.913 1.00 42.31 82 ARG A CA 1
ATOM 2837 C C . ARG B 1 86 ? 124.531 114.108 -9.951 1.00 37.62 82 ARG A C 1
ATOM 2838 O O . ARG B 1 86 ? 125.163 115.157 -9.851 1.00 42.13 82 ARG A O 1
ATOM 2846 N N . LYS B 1 87 ? 124.854 113.003 -9.284 1.00 34.89 83 LYS A N 1
ATOM 2847 C CA . LYS B 1 87 ? 126.038 112.951 -8.432 1.00 31.09 83 LYS A CA 1
ATOM 2848 C C . LYS B 1 87 ? 127.320 112.904 -9.213 1.00 29.23 83 LYS A C 1
ATOM 2849 O O . LYS B 1 87 ? 128.412 113.060 -8.640 1.00 31.92 83 LYS A O 1
ATOM 2855 N N . GLN B 1 88 ? 127.227 112.584 -10.498 1.00 30.26 84 GLN A N 1
ATOM 2856 C CA . GLN B 1 88 ? 128.408 112.509 -11.365 1.00 32.52 84 GLN A CA 1
ATOM 2857 C C . GLN B 1 88 ? 128.501 113.628 -12.385 1.00 26.59 84 GLN A C 1
ATOM 2858 O O . GLN B 1 88 ? 129.572 114.102 -12.681 1.00 25.34 84 GLN A O 1
ATOM 2864 N N . VAL B 1 89 ? 127.375 114.020 -12.936 1.00 26.89 85 VAL A N 1
ATOM 2865 C CA . VAL B 1 89 ? 127.322 114.977 -14.044 1.00 26.89 85 VAL A CA 1
ATOM 2866 C C . VAL B 1 89 ? 126.375 116.118 -13.748 1.00 26.41 85 VAL A C 1
ATOM 2867 O O . VAL B 1 89 ? 125.175 115.922 -13.547 1.00 30.46 85 VAL A O 1
ATOM 2871 N N . GLY B 1 90 ? 126.886 117.322 -13.772 1.00 24.55 86 GLY A N 1
ATOM 2872 C CA . GLY B 1 90 ? 125.993 118.493 -13.728 1.00 23.33 86 GLY A CA 1
ATOM 2873 C C . GLY B 1 90 ? 125.890 119.230 -15.025 1.00 21.58 86 GLY A C 1
ATOM 2874 O O . GLY B 1 90 ? 126.850 119.324 -15.740 1.00 23.38 86 GLY A O 1
ATOM 2875 N N . LEU B 1 91 ? 124.724 119.754 -15.334 1.00 21.63 87 LEU A N 1
ATOM 2876 C CA . LEU B 1 91 ? 124.518 120.407 -16.590 1.00 23.76 87 LEU A CA 1
ATOM 2877 C C . LEU B 1 91 ? 123.925 121.791 -16.362 1.00 24.58 87 LEU A C 1
ATOM 2878 O O . LEU B 1 91 ? 122.856 121.928 -15.758 1.00 20.94 87 LEU A O 1
ATOM 2883 N N . VAL B 1 92 ? 124.665 122.805 -16.811 1.00 25.93 88 VAL A N 1
ATOM 2884 C CA . VAL B 1 92 ? 124.237 124.195 -16.721 1.00 23.86 88 VAL A CA 1
ATOM 2885 C C . VAL B 1 92 ? 123.780 124.636 -18.087 1.00 23.45 88 VAL A C 1
ATOM 2886 O O . VAL B 1 92 ? 124.574 124.746 -19.014 1.00 20.16 88 VAL A O 1
ATOM 2890 N N . PHE B 1 93 ? 122.488 124.882 -18.196 1.00 25.89 89 PHE A N 1
ATOM 2891 C CA . PHE B 1 93 ? 121.894 125.381 -19.433 1.00 25.94 89 PHE A CA 1
ATOM 2892 C C . PHE B 1 93 ? 122.194 126.868 -19.600 1.00 23.85 89 PHE A C 1
ATOM 2893 O O . PHE B 1 93 ? 122.617 127.549 -18.688 1.00 19.75 89 PHE A O 1
ATOM 2901 N N . GLN B 1 94 ? 121.976 127.360 -20.816 1.00 24.18 90 GLN A N 1
ATOM 2902 C CA . GLN B 1 94 ? 122.048 128.776 -21.105 1.00 25.95 90 GLN A CA 1
ATOM 2903 C C . GLN B 1 94 ? 121.130 129.621 -20.236 1.00 22.70 90 GLN A C 1
ATOM 2904 O O . GLN B 1 94 ? 119.996 129.253 -20.018 1.00 19.84 90 GLN A O 1
ATOM 2910 N N . TYR B 1 95 ? 121.614 130.779 -19.832 1.00 21.82 91 TYR A N 1
ATOM 2911 C CA . TYR B 1 95 ? 120.821 131.703 -19.038 1.00 22.12 91 TYR A CA 1
ATOM 2912 C C . TYR B 1 95 ? 120.172 130.967 -17.879 1.00 20.67 91 TYR A C 1
ATOM 2913 O O . TYR B 1 95 ? 118.978 130.984 -17.723 1.00 18.61 91 TYR A O 1
ATOM 2922 N N . PRO B 1 96 ? 120.989 130.328 -17.048 1.00 21.46 92 PRO A N 1
ATOM 2923 C CA . PRO B 1 96 ? 120.440 129.493 -16.030 1.00 23.87 92 PRO A CA 1
ATOM 2924 C C . PRO B 1 96 ? 119.823 130.283 -14.917 1.00 27.30 92 PRO A C 1
ATOM 2925 O O . PRO B 1 96 ? 119.153 129.687 -14.071 1.00 33.36 92 PRO A O 1
ATOM 2929 N N . GLU B 1 97 ? 120.074 131.590 -14.890 1.00 25.73 93 GLU A N 1
ATOM 2930 C CA . GLU B 1 97 ? 119.414 132.437 -13.973 1.00 29.52 93 GLU A CA 1
ATOM 2931 C C . GLU B 1 97 ? 117.902 132.394 -14.096 1.00 36.19 93 GLU A C 1
ATOM 2932 O O . GLU B 1 97 ? 117.231 132.682 -13.111 1.00 39.81 93 GLU A O 1
ATOM 2938 N N . TYR B 1 98 ? 117.356 132.070 -15.281 1.00 37.20 94 TYR A N 1
ATOM 2939 C CA . TYR B 1 98 ? 115.890 131.970 -15.446 1.00 35.32 94 TYR A CA 1
ATOM 2940 C C . TYR B 1 98 ? 115.285 130.730 -14.809 1.00 36.26 94 TYR A C 1
ATOM 2941 O O . TYR B 1 98 ? 114.102 130.560 -14.826 1.00 38.70 94 TYR A O 1
ATOM 2950 N N . GLN B 1 99 ? 116.093 129.851 -14.260 1.00 40.79 95 GLN A N 1
ATOM 2951 C CA . GLN B 1 99 ? 115.587 128.719 -13.496 1.00 41.84 95 GLN A CA 1
ATOM 2952 C C . GLN B 1 99 ? 115.632 128.946 -11.971 1.00 37.66 95 GLN A C 1
ATOM 2953 O O . GLN B 1 99 ? 115.231 128.059 -11.222 1.00 37.06 95 GLN A O 1
ATOM 2959 N N . LEU B 1 100 ? 116.093 130.109 -11.495 1.00 35.32 96 LEU A N 1
ATOM 2960 C CA . LEU B 1 100 ? 115.930 130.430 -10.058 1.00 37.79 96 LEU A CA 1
ATOM 2961 C C . LEU B 1 100 ? 114.425 130.417 -9.716 1.00 39.97 96 LEU A C 1
ATOM 2962 O O . LEU B 1 100 ? 113.597 130.826 -10.499 1.00 44.10 96 LEU A O 1
ATOM 2967 N N . PHE B 1 101 ? 114.094 129.871 -8.568 1.00 44.08 97 PHE A N 1
ATOM 2968 C CA . PHE B 1 101 ? 112.726 129.466 -8.247 1.00 56.01 97 PHE A CA 1
ATOM 2969 C C . PHE B 1 101 ? 112.464 129.859 -6.783 1.00 49.88 97 PHE A C 1
ATOM 2970 O O . PHE B 1 101 ? 111.432 130.430 -6.475 1.00 48.97 97 PHE A O 1
ATOM 2978 N N . GLU B 1 102 ? 113.414 129.567 -5.892 1.00 41.58 98 GLU A N 1
ATOM 2979 C CA . GLU B 1 102 ? 113.127 129.544 -4.474 1.00 41.20 98 GLU A CA 1
ATOM 2980 C C . GLU B 1 102 ? 113.212 130.905 -3.804 1.00 42.64 98 GLU A C 1
ATOM 2981 O O . GLU B 1 102 ? 113.655 131.903 -4.393 1.00 35.65 98 GLU A O 1
ATOM 2987 N N . GLU B 1 103 ? 112.769 130.915 -2.553 1.00 40.96 99 GLU A N 1
ATOM 2988 C CA . GLU B 1 103 ? 112.501 132.139 -1.796 1.00 39.81 99 GLU A CA 1
ATOM 2989 C C . GLU B 1 103 ? 113.783 132.862 -1.392 1.00 34.38 99 GLU A C 1
ATOM 2990 O O . GLU B 1 103 ? 113.809 134.081 -1.350 1.00 34.10 99 GLU A O 1
ATOM 2996 N N . THR B 1 104 ? 114.831 132.087 -1.123 1.00 30.34 100 THR A N 1
ATOM 2997 C CA . THR B 1 104 ? 116.129 132.605 -0.723 1.00 28.37 100 THR A CA 1
ATOM 2998 C C . THR B 1 104 ? 117.244 131.929 -1.544 1.00 27.60 100 THR A C 1
ATOM 2999 O O . THR B 1 104 ? 117.032 130.870 -2.184 1.00 22.88 100 THR A O 1
ATOM 3003 N N . VAL B 1 105 ? 118.426 132.541 -1.531 1.00 25.30 101 VAL A N 1
ATOM 3004 C CA . VAL B 1 105 ? 119.587 131.993 -2.204 1.00 25.29 101 VAL A CA 1
ATOM 3005 C C . VAL B 1 105 ? 119.879 130.623 -1.627 1.00 29.03 101 VAL A C 1
ATOM 3006 O O . VAL B 1 105 ? 120.132 129.655 -2.381 1.00 28.74 101 VAL A O 1
ATOM 3010 N N . PHE B 1 106 ? 119.875 130.521 -0.294 1.00 31.73 102 PHE A N 1
ATOM 3011 C CA . PHE B 1 106 ? 120.200 129.240 0.361 1.00 31.09 102 PHE A CA 1
ATOM 3012 C C . PHE B 1 106 ? 119.230 128.163 -0.129 1.00 31.65 102 PHE A C 1
ATOM 3013 O O . PHE B 1 106 ? 119.634 127.052 -0.506 1.00 27.13 102 PHE A O 1
ATOM 3021 N N . LYS B 1 107 ? 117.943 128.490 -0.138 1.00 34.28 103 LYS A N 1
ATOM 3022 C CA . LYS B 1 107 ? 116.959 127.502 -0.542 1.00 35.99 103 LYS A CA 1
ATOM 3023 C C . LYS B 1 107 ? 117.124 127.085 -2.009 1.00 33.33 103 LYS A C 1
ATOM 3024 O O . LYS B 1 107 ? 116.992 125.906 -2.344 1.00 31.73 103 LYS A O 1
ATOM 3030 N N . ASP B 1 108 ? 117.419 128.033 -2.875 1.00 31.63 104 ASP A N 1
ATOM 3031 C CA . ASP B 1 108 ? 117.616 127.693 -4.269 1.00 32.12 104 ASP A CA 1
ATOM 3032 C C . ASP B 1 108 ? 118.801 126.754 -4.464 1.00 30.81 104 ASP A C 1
ATOM 3033 O O . ASP B 1 108 ? 118.661 125.737 -5.105 1.00 28.88 104 ASP A O 1
ATOM 3038 N N . ILE B 1 109 ? 119.943 127.055 -3.840 1.00 31.18 105 ILE A N 1
ATOM 3039 C CA . ILE B 1 109 ? 121.104 126.170 -3.934 1.00 29.27 105 ILE A CA 1
ATOM 3040 C C . ILE B 1 109 ? 120.833 124.787 -3.314 1.00 31.20 105 ILE A C 1
ATOM 3041 O O . ILE B 1 109 ? 121.393 123.773 -3.752 1.00 29.33 105 ILE A O 1
ATOM 3046 N N . ALA B 1 110 ? 119.974 124.749 -2.308 1.00 31.31 106 ALA A N 1
ATOM 3047 C CA . ALA B 1 110 ? 119.755 123.548 -1.534 1.00 31.58 106 ALA A CA 1
ATOM 3048 C C . ALA B 1 110 ? 118.824 122.607 -2.234 1.00 33.44 106 ALA A C 1
ATOM 3049 O O . ALA B 1 110 ? 118.741 121.436 -1.884 1.00 34.52 106 ALA A O 1
ATOM 3051 N N . PHE B 1 111 ? 118.100 123.129 -3.205 1.00 33.81 107 PHE A N 1
ATOM 3052 C CA . PHE B 1 111 ? 117.085 122.367 -3.824 1.00 38.34 107 PHE A CA 1
ATOM 3053 C C . PHE B 1 111 ? 117.603 121.034 -4.296 1.00 38.63 107 PHE A C 1
ATOM 3054 O O . PHE B 1 111 ? 117.055 119.991 -3.941 1.00 35.99 107 PHE A O 1
ATOM 3062 N N . GLY B 1 112 ? 118.667 121.053 -5.091 1.00 37.44 108 GLY A N 1
ATOM 3063 C CA . GLY B 1 112 ? 119.176 119.813 -5.653 1.00 39.66 108 GLY A CA 1
ATOM 3064 C C . GLY B 1 112 ? 119.555 118.803 -4.615 1.00 37.71 108 GLY A C 1
ATOM 3065 O O . GLY B 1 112 ? 119.011 117.702 -4.587 1.00 44.10 108 GLY A O 1
ATOM 3066 N N . PRO B 1 113 ? 120.505 119.151 -3.753 1.00 40.90 109 PRO A N 1
ATOM 3067 C CA . PRO B 1 113 ? 120.954 118.193 -2.744 1.00 39.43 109 PRO A CA 1
ATOM 3068 C C . PRO B 1 113 ? 119.832 117.717 -1.794 1.00 44.72 109 PRO A C 1
ATOM 3069 O O . PRO B 1 113 ? 119.918 116.598 -1.317 1.00 48.66 109 PRO A O 1
ATOM 3073 N N . SER B 1 114 ? 118.777 118.513 -1.581 1.00 39.51 110 SER A N 1
ATOM 3074 C CA . SER B 1 114 ? 117.628 118.068 -0.772 1.00 46.72 110 SER A CA 1
ATOM 3075 C C . SER B 1 114 ? 116.783 117.031 -1.499 1.00 51.76 110 SER A C 1
ATOM 3076 O O . SER B 1 114 ? 116.303 116.071 -0.879 1.00 55.12 110 SER A O 1
ATOM 3079 N N . ASN B 1 115 ? 116.587 117.238 -2.799 1.00 56.50 111 ASN A N 1
ATOM 3080 C CA . ASN B 1 115 ? 115.980 116.213 -3.678 1.00 61.61 111 ASN A CA 1
ATOM 3081 C C . ASN B 1 115 ? 116.819 114.950 -3.890 1.00 57.38 111 ASN A C 1
ATOM 3082 O O . ASN B 1 115 ? 116.288 113.873 -4.073 1.00 55.24 111 ASN A O 1
ATOM 3087 N N . LEU B 1 116 ? 118.131 115.104 -3.798 1.00 59.12 112 LEU A N 1
ATOM 3088 C CA . LEU B 1 116 ? 119.065 113.986 -3.831 1.00 54.17 112 LEU A CA 1
ATOM 3089 C C . LEU B 1 116 ? 118.966 113.098 -2.589 1.00 56.25 112 LEU A C 1
ATOM 3090 O O . LEU B 1 116 ? 119.769 112.179 -2.457 1.00 57.13 112 LEU A O 1
ATOM 3095 N N . GLY B 1 117 ? 118.026 113.358 -1.673 1.00 54.02 113 GLY A N 1
ATOM 3096 C CA . GLY B 1 117 ? 118.151 112.868 -0.275 1.00 51.93 113 GLY A CA 1
ATOM 3097 C C . GLY B 1 117 ? 119.207 113.699 0.438 1.00 52.31 113 GLY A C 1
ATOM 3098 O O . GLY B 1 117 ? 119.183 114.905 0.336 1.00 61.21 113 GLY A O 1
ATOM 3099 N N . LEU B 1 118 ? 120.156 113.083 1.126 1.00 54.79 114 LEU A N 1
ATOM 3100 C CA . LEU B 1 118 ? 121.165 113.831 1.901 1.00 52.35 114 LEU A CA 1
ATOM 3101 C C . LEU B 1 118 ? 120.599 114.482 3.182 1.00 45.81 114 LEU A C 1
ATOM 3102 O O . LEU B 1 118 ? 119.565 115.117 3.156 1.00 44.25 114 LEU A O 1
ATOM 3107 N N . SER B 1 119 ? 121.268 114.258 4.308 1.00 49.43 115 SER A N 1
ATOM 3108 C CA . SER B 1 119 ? 120.896 114.845 5.611 1.00 47.55 115 SER A CA 1
ATOM 3109 C C . SER B 1 119 ? 120.940 116.398 5.559 1.00 51.57 115 SER A C 1
ATOM 3110 O O . SER B 1 119 ? 121.578 116.977 4.688 1.00 51.91 115 SER A O 1
ATOM 3113 N N . GLU B 1 120 ? 120.278 117.067 6.500 1.00 55.00 116 GLU A N 1
ATOM 3114 C CA . GLU B 1 120 ? 120.299 118.521 6.542 1.00 51.27 116 GLU A CA 1
ATOM 3115 C C . GLU B 1 120 ? 121.724 119.024 6.715 1.00 46.11 116 GLU A C 1
ATOM 3116 O O . GLU B 1 120 ? 122.147 119.970 6.063 1.00 50.20 116 GLU A O 1
ATOM 3122 N N . GLU B 1 121 ? 122.488 118.377 7.572 1.00 42.81 117 GLU A N 1
ATOM 3123 C CA . GLU B 1 121 ? 123.913 118.711 7.726 1.00 38.63 117 GLU A CA 1
ATOM 3124 C C . GLU B 1 121 ? 124.706 118.679 6.432 1.00 42.32 117 GLU A C 1
ATOM 3125 O O . GLU B 1 121 ? 125.585 119.519 6.232 1.00 42.57 117 GLU A O 1
ATOM 3131 N N . GLU B 1 122 ? 124.472 117.627 5.624 1.00 48.27 118 GLU A N 1
ATOM 3132 C CA . GLU B 1 122 ? 125.078 117.436 4.292 1.00 46.05 118 GLU A CA 1
ATOM 3133 C C . GLU B 1 122 ? 124.707 118.626 3.392 1.00 36.99 118 GLU A C 1
ATOM 3134 O O . GLU B 1 122 ? 125.559 119.292 2.835 1.00 33.95 118 GLU A O 1
ATOM 3140 N N . VAL B 1 123 ? 123.425 118.911 3.306 1.00 32.10 119 VAL A N 1
ATOM 3141 C CA . VAL B 1 123 ? 122.923 119.952 2.424 1.00 34.11 119 VAL A CA 1
ATOM 3142 C C . VAL B 1 123 ? 123.530 121.295 2.757 1.00 37.89 119 VAL A C 1
ATOM 3143 O O . VAL B 1 123 ? 124.138 121.973 1.921 1.00 37.75 119 VAL A O 1
ATOM 3147 N N . LYS B 1 124 ? 123.439 121.662 4.018 1.00 43.30 120 LYS A N 1
ATOM 3148 C CA . LYS B 1 124 ? 123.913 122.960 4.455 1.00 41.19 120 LYS A CA 1
ATOM 3149 C C . LYS B 1 124 ? 125.395 123.154 4.183 1.00 40.65 120 LYS A C 1
ATOM 3150 O O . LYS B 1 124 ? 125.825 124.237 3.744 1.00 42.66 120 LYS A O 1
ATOM 3156 N N . GLU B 1 125 ? 126.182 122.112 4.373 1.00 38.81 121 GLU A N 1
ATOM 3157 C CA . GLU B 1 125 ? 127.614 122.208 4.046 1.00 43.50 121 GLU A CA 1
ATOM 3158 C C . GLU B 1 125 ? 127.851 122.330 2.543 1.00 40.21 121 GLU A C 1
ATOM 3159 O O . GLU B 1 125 ? 128.723 123.053 2.118 1.00 41.13 121 GLU A O 1
ATOM 3165 N N . ARG B 1 126 ? 127.078 121.589 1.744 1.00 38.54 122 ARG A N 1
ATOM 3166 C CA . ARG B 1 126 ? 127.190 121.648 0.288 1.00 35.26 122 ARG A CA 1
ATOM 3167 C C . ARG B 1 126 ? 126.802 123.052 -0.233 1.00 31.52 122 ARG A C 1
ATOM 3168 O O . ARG B 1 126 ? 127.436 123.581 -1.098 1.00 31.63 122 ARG A O 1
ATOM 3176 N N . VAL B 1 127 ? 125.772 123.633 0.340 1.00 29.23 123 VAL A N 1
ATOM 3177 C CA . VAL B 1 127 ? 125.298 124.954 -0.044 1.00 29.17 123 VAL A CA 1
ATOM 3178 C C . VAL B 1 127 ? 126.365 125.993 0.197 1.00 32.72 123 VAL A C 1
ATOM 3179 O O . VAL B 1 127 ? 126.720 126.751 -0.726 1.00 33.44 123 VAL A O 1
ATOM 3183 N N . TYR B 1 128 ? 126.928 126.010 1.406 1.00 32.43 124 TYR A N 1
ATOM 3184 C CA . TYR B 1 128 ? 127.964 126.999 1.732 1.00 32.81 124 TYR A CA 1
ATOM 3185 C C . TYR B 1 128 ? 129.266 126.751 0.986 1.00 31.77 124 TYR A C 1
ATOM 3186 O O . TYR B 1 128 ? 129.983 127.689 0.615 1.00 33.86 124 TYR A O 1
ATOM 3195 N N . GLU B 1 129 ? 129.610 125.494 0.779 1.00 31.41 125 GLU A N 1
ATOM 3196 C CA . GLU B 1 129 ? 130.785 125.169 -0.036 1.00 34.78 125 GLU A CA 1
ATOM 3197 C C . GLU B 1 129 ? 130.627 125.693 -1.477 1.00 34.75 125 GLU A C 1
ATOM 3198 O O . GLU B 1 129 ? 131.533 126.352 -2.036 1.00 38.05 125 GLU A O 1
ATOM 3204 N N . ALA B 1 130 ? 129.435 125.468 -2.048 1.00 31.85 126 ALA A N 1
ATOM 3205 C CA . ALA B 1 130 ? 129.121 125.929 -3.397 1.00 28.18 126 ALA A CA 1
ATOM 3206 C C . ALA B 1 130 ? 129.180 127.443 -3.472 1.00 27.26 126 ALA A C 1
ATOM 3207 O O . ALA B 1 130 ? 129.745 127.984 -4.420 1.00 27.99 126 ALA A O 1
ATOM 3209 N N . MET B 1 131 ? 128.606 128.120 -2.475 1.00 28.24 127 MET A N 1
ATOM 3210 C CA . MET B 1 131 ? 128.557 129.578 -2.487 1.00 29.05 127 MET A CA 1
ATOM 3211 C C . MET B 1 131 ? 129.936 130.151 -2.521 1.00 31.14 127 MET A C 1
ATOM 3212 O O . MET B 1 131 ? 130.201 131.093 -3.274 1.00 34.58 127 MET A O 1
ATOM 3217 N N . GLU B 1 132 ? 130.831 129.549 -1.759 1.00 35.36 128 GLU A N 1
ATOM 3218 C CA . GLU B 1 132 ? 132.203 130.022 -1.707 1.00 42.10 128 GLU A CA 1
ATOM 3219 C C . GLU B 1 132 ? 132.857 129.816 -3.080 1.00 41.43 128 GLU A C 1
ATOM 3220 O O . GLU B 1 132 ? 133.488 130.717 -3.619 1.00 38.50 128 GLU A O 1
ATOM 3226 N N . ILE B 1 133 ? 132.680 128.638 -3.653 1.00 41.17 129 ILE A N 1
ATOM 3227 C CA . ILE B 1 133 ? 133.300 128.330 -4.938 1.00 40.87 129 ILE A CA 1
ATOM 3228 C C . ILE B 1 133 ? 132.910 129.289 -6.059 1.00 35.88 129 ILE A C 1
ATOM 3229 O O . ILE B 1 133 ? 133.774 129.744 -6.786 1.00 39.08 129 ILE A O 1
ATOM 3234 N N . VAL B 1 134 ? 131.634 129.639 -6.168 1.00 34.02 130 VAL A N 1
ATOM 3235 C CA . VAL B 1 134 ? 131.192 130.585 -7.208 1.00 31.98 130 VAL A CA 1
ATOM 3236 C C . VAL B 1 134 ? 131.322 132.025 -6.794 1.00 33.89 130 VAL A C 1
ATOM 3237 O O . VAL B 1 134 ? 130.915 132.912 -7.535 1.00 38.05 130 VAL A O 1
ATOM 3241 N N . GLY B 1 135 ? 131.867 132.273 -5.605 1.00 36.23 131 GLY A N 1
ATOM 3242 C CA . GLY B 1 135 ? 132.170 133.623 -5.188 1.00 35.51 131 GLY A CA 1
ATOM 3243 C C . GLY B 1 135 ? 130.968 134.465 -4.825 1.00 34.41 131 GLY A C 1
ATOM 3244 O O . GLY B 1 135 ? 130.889 135.615 -5.178 1.00 40.57 131 GLY A O 1
ATOM 3245 N N . ILE B 1 136 ? 130.021 133.924 -4.095 1.00 40.80 132 ILE A N 1
ATOM 3246 C CA . ILE B 1 136 ? 128.992 134.791 -3.502 1.00 42.64 132 ILE A CA 1
ATOM 3247 C C . ILE B 1 136 ? 129.073 134.734 -1.969 1.00 41.29 132 ILE A C 1
ATOM 3248 O O . ILE B 1 136 ? 129.125 133.650 -1.399 1.00 42.69 132 ILE A O 1
ATOM 3253 N N . SER B 1 137 ? 129.025 135.909 -1.332 1.00 41.46 133 SER A N 1
ATOM 3254 C CA . SER B 1 137 ? 129.094 136.009 0.137 1.00 39.78 133 SER A CA 1
ATOM 3255 C C . SER B 1 137 ? 128.059 135.191 0.775 1.00 32.49 133 SER A C 1
ATOM 3256 O O . SER B 1 137 ? 126.928 135.182 0.366 1.00 38.52 133 SER A O 1
ATOM 3259 N N . LYS B 1 138 ? 128.465 134.615 1.874 1.00 33.90 134 LYS A N 1
ATOM 3260 C CA . LYS B 1 138 ? 127.606 133.892 2.769 1.00 37.64 134 LYS A CA 1
ATOM 3261 C C . LYS B 1 138 ? 126.440 134.737 3.256 1.00 36.02 134 LYS A C 1
ATOM 3262 O 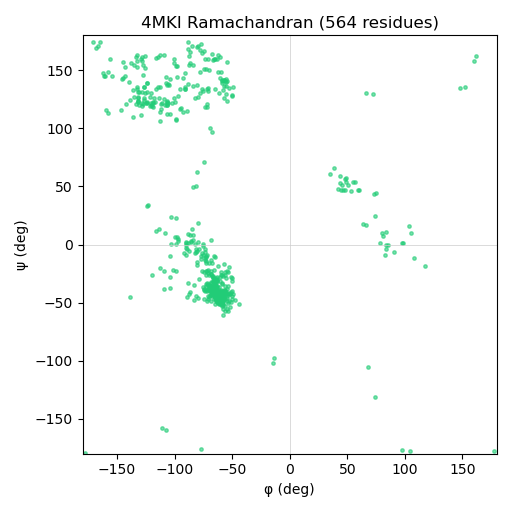O . LYS B 1 138 ? 125.401 134.190 3.600 1.00 39.59 134 LYS A O 1
ATOM 3268 N N . GLU B 1 139 ? 126.601 136.054 3.286 1.00 34.12 135 GLU A N 1
ATOM 3269 C CA . GLU B 1 139 ? 125.559 136.944 3.772 1.00 37.56 135 GLU A CA 1
ATOM 3270 C C . GLU B 1 139 ? 124.420 137.072 2.796 1.00 37.27 135 GLU A C 1
ATOM 3271 O O . GLU B 1 139 ? 123.367 137.616 3.151 1.00 38.72 135 GLU A O 1
ATOM 3277 N N . LEU B 1 140 ? 124.610 136.622 1.548 1.00 36.35 136 LEU A N 1
ATOM 3278 C CA . LEU B 1 140 ? 123.505 136.632 0.602 1.00 35.57 136 LEU A CA 1
ATOM 3279 C C . LEU B 1 140 ? 122.554 135.438 0.796 1.00 32.57 136 LEU A C 1
ATOM 3280 O O . LEU B 1 140 ? 121.523 135.384 0.149 1.00 29.88 136 LEU A O 1
ATOM 3285 N N . ALA B 1 141 ? 122.893 134.510 1.695 1.00 29.88 137 ALA A N 1
ATOM 3286 C CA . ALA B 1 141 ? 122.201 133.245 1.782 1.00 33.53 137 ALA A CA 1
ATOM 3287 C C . ALA B 1 141 ? 120.730 133.414 2.103 1.00 31.98 137 ALA A C 1
ATOM 3288 O O . ALA B 1 141 ? 119.897 132.636 1.651 1.00 31.74 137 ALA A O 1
ATOM 3290 N N . ASP B 1 142 ? 120.409 134.464 2.852 1.00 34.09 138 ASP A N 1
ATOM 3291 C CA . ASP B 1 142 ? 119.036 134.715 3.256 1.00 37.43 138 ASP A CA 1
ATOM 3292 C C . ASP B 1 142 ? 118.321 135.733 2.388 1.00 35.09 138 ASP A C 1
ATOM 3293 O O . ASP B 1 142 ? 117.181 136.055 2.668 1.00 37.13 138 ASP A O 1
ATOM 3298 N N . LYS B 1 143 ? 118.952 136.181 1.301 1.00 32.92 139 LYS A N 1
ATOM 3299 C CA . LYS B 1 143 ? 118.318 137.087 0.340 1.00 31.03 139 LYS A CA 1
ATOM 3300 C C . LYS B 1 143 ? 117.472 136.402 -0.693 1.00 31.32 139 LYS A C 1
ATOM 3301 O O . LYS B 1 143 ? 117.667 135.232 -0.996 1.00 31.06 139 LYS A O 1
ATOM 3307 N N . SER B 1 144 ? 116.505 137.146 -1.208 1.00 33.62 140 SER A N 1
ATOM 3308 C CA . SER B 1 144 ? 115.689 136.686 -2.317 1.00 36.08 140 SER A CA 1
ATOM 3309 C C . SER B 1 144 ? 116.509 136.796 -3.578 1.00 36.90 140 SER A C 1
ATOM 3310 O O . SER B 1 144 ? 117.161 137.808 -3.769 1.00 37.89 140 SER A O 1
ATOM 3313 N N . PRO B 1 145 ? 116.500 135.743 -4.425 1.00 41.67 141 PRO A N 1
ATOM 3314 C CA . PRO B 1 145 ? 117.300 135.754 -5.651 1.00 42.85 141 PRO A CA 1
ATOM 3315 C C . PRO B 1 145 ? 116.939 136.898 -6.567 1.00 44.65 141 PRO A C 1
ATOM 3316 O O . PRO B 1 145 ? 117.785 137.368 -7.328 1.00 44.46 141 PRO A O 1
ATOM 3320 N N . PHE B 1 146 ? 115.708 137.360 -6.457 1.00 47.73 142 PHE A N 1
ATOM 3321 C CA . PHE B 1 146 ? 115.155 138.303 -7.402 1.00 58.32 142 PHE A CA 1
ATOM 3322 C C . PHE B 1 146 ? 115.577 139.752 -7.010 1.00 54.95 142 PHE A C 1
ATOM 3323 O O . PHE B 1 146 ? 115.254 140.718 -7.686 1.00 61.29 142 PHE A O 1
ATOM 3331 N N . GLU B 1 147 ? 116.394 139.873 -5.974 1.00 53.89 143 GLU A N 1
ATOM 3332 C CA . GLU B 1 147 ? 116.981 141.136 -5.557 1.00 57.49 143 GLU A CA 1
ATOM 3333 C C . GLU B 1 147 ? 118.499 141.168 -5.881 1.00 56.59 143 GLU A C 1
ATOM 3334 O O . GLU B 1 147 ? 119.210 142.063 -5.441 1.00 53.03 143 GLU A O 1
ATOM 3340 N N . LEU B 1 148 ? 118.987 140.183 -6.643 1.00 50.21 144 LEU A N 1
ATOM 3341 C CA . LEU B 1 148 ? 120.408 140.064 -6.998 1.00 45.44 144 LEU A CA 1
ATOM 3342 C C . LEU B 1 148 ? 120.690 140.585 -8.419 1.00 40.38 144 LEU A C 1
ATOM 3343 O O . LEU B 1 148 ? 119.775 140.667 -9.223 1.00 38.60 144 LEU A O 1
ATOM 3348 N N . SER B 1 149 ? 121.950 140.922 -8.708 1.00 36.99 145 SER A N 1
ATOM 3349 C CA . SER B 1 149 ? 122.437 141.170 -10.100 1.00 41.23 145 SER A CA 1
ATOM 3350 C C . SER B 1 149 ? 122.148 139.998 -11.062 1.00 40.14 145 SER A C 1
ATOM 3351 O O . SER B 1 149 ? 122.094 138.831 -10.628 1.00 33.93 145 SER A O 1
ATOM 3354 N N . GLY B 1 150 ? 122.108 140.316 -12.360 1.00 30.36 146 GLY A N 1
ATOM 3355 C CA . GLY B 1 150 ? 122.173 139.307 -13.380 1.00 28.85 146 GLY A CA 1
ATOM 3356 C C . GLY B 1 150 ? 123.314 138.334 -13.185 1.00 27.09 146 GLY A C 1
ATOM 3357 O O . GLY B 1 150 ? 123.106 137.124 -13.227 1.00 27.16 146 GLY A O 1
ATOM 3358 N N . GLY B 1 151 ? 124.497 138.851 -12.905 1.00 26.90 147 GLY A N 1
ATOM 3359 C CA . GLY B 1 151 ? 125.653 138.031 -12.711 1.00 27.73 147 GLY A CA 1
ATOM 3360 C C . GLY B 1 151 ? 125.602 137.207 -11.446 1.00 31.61 147 GLY A C 1
ATOM 3361 O O . GLY B 1 151 ? 126.043 136.029 -11.408 1.00 32.02 147 GLY A O 1
ATOM 3362 N N . GLN B 1 152 ? 125.029 137.809 -10.410 1.00 33.37 148 GLN A N 1
ATOM 3363 C CA . GLN B 1 152 ? 124.875 137.134 -9.126 1.00 31.36 148 GLN A CA 1
ATOM 3364 C C . GLN B 1 152 ? 123.895 135.995 -9.235 1.00 27.01 148 GLN A C 1
ATOM 3365 O O . GLN B 1 152 ? 124.116 134.932 -8.664 1.00 28.34 148 GLN A O 1
ATOM 3371 N N . LYS B 1 153 ? 122.821 136.219 -9.970 1.00 24.57 149 LYS A N 1
ATOM 3372 C CA . LYS B 1 153 ? 121.885 135.191 -10.199 1.00 23.50 149 LYS A CA 1
ATOM 3373 C C . LYS B 1 153 ? 122.503 134.047 -10.924 1.00 22.02 149 LYS A C 1
ATOM 3374 O O . LYS B 1 153 ? 122.184 132.908 -10.648 1.00 21.02 149 LYS A O 1
ATOM 3380 N N . ARG B 1 154 ? 123.328 134.345 -11.928 1.00 22.54 150 ARG A N 1
ATOM 3381 C CA . ARG B 1 154 ? 123.925 133.291 -12.722 1.00 20.46 150 ARG A CA 1
ATOM 3382 C C . ARG B 1 154 ? 124.857 132.473 -11.854 1.00 21.18 150 ARG A C 1
ATOM 3383 O O . ARG B 1 154 ? 124.942 131.262 -12.018 1.00 19.54 150 ARG A O 1
ATOM 3391 N N . ARG B 1 155 ? 125.532 133.131 -10.900 1.00 23.20 151 ARG A N 1
ATOM 3392 C CA . ARG B 1 155 ? 126.363 132.442 -9.868 1.00 24.72 151 ARG A CA 1
ATOM 3393 C C . ARG B 1 155 ? 125.573 131.483 -9.012 1.00 23.43 151 ARG A C 1
ATOM 3394 O O . ARG B 1 155 ? 125.983 130.368 -8.765 1.00 26.25 151 ARG A O 1
ATOM 3402 N N . VAL B 1 156 ? 124.465 131.964 -8.484 1.00 24.11 152 VAL A N 1
ATOM 3403 C CA . VAL B 1 156 ? 123.593 131.146 -7.658 1.00 23.30 152 VAL A CA 1
ATOM 3404 C C . VAL B 1 156 ? 123.069 129.945 -8.418 1.00 24.16 152 VAL A C 1
ATOM 3405 O O . VAL B 1 156 ? 123.096 128.819 -7.879 1.00 25.84 152 VAL A O 1
ATOM 3409 N N . ALA B 1 157 ? 122.603 130.157 -9.661 1.00 23.20 153 ALA A N 1
ATOM 3410 C CA . ALA B 1 157 ? 122.115 128.998 -10.490 1.00 24.06 153 ALA A CA 1
ATOM 3411 C C . ALA B 1 157 ? 123.207 127.975 -10.667 1.00 21.74 153 ALA A C 1
ATOM 3412 O O . ALA B 1 157 ? 122.994 126.803 -10.541 1.00 24.40 153 ALA A O 1
ATOM 3414 N N . ILE B 1 158 ? 124.425 128.417 -10.883 1.00 23.60 154 ILE A N 1
ATOM 3415 C CA . ILE B 1 158 ? 125.540 127.463 -11.070 1.00 23.76 154 ILE A CA 1
ATOM 3416 C C . ILE B 1 158 ? 125.966 126.747 -9.774 1.00 24.92 154 ILE A C 1
ATOM 3417 O O . ILE B 1 158 ? 126.329 125.548 -9.771 1.00 23.18 154 ILE A O 1
ATOM 3422 N N . ALA B 1 159 ? 125.896 127.463 -8.670 1.00 24.83 155 ALA A N 1
ATOM 3423 C CA . ALA B 1 159 ? 126.181 126.862 -7.348 1.00 26.58 155 ALA A CA 1
ATOM 3424 C C . ALA B 1 159 ? 125.216 125.757 -7.049 1.00 21.76 155 ALA A C 1
ATOM 3425 O O . ALA B 1 159 ? 125.588 124.779 -6.453 1.00 22.86 155 ALA A O 1
ATOM 3427 N N . GLY B 1 160 ? 123.961 125.903 -7.457 1.00 21.86 156 GLY A N 1
ATOM 3428 C CA . GLY B 1 160 ? 122.949 124.828 -7.297 1.00 21.38 156 GLY A CA 1
ATOM 3429 C C . GLY B 1 160 ? 123.383 123.504 -7.889 1.00 23.54 156 GLY A C 1
ATOM 3430 O O . GLY B 1 160 ? 123.067 122.439 -7.365 1.00 27.87 156 GLY A O 1
ATOM 3431 N N . ILE B 1 161 ? 124.100 123.570 -8.999 1.00 23.70 157 ILE A N 1
ATOM 3432 C CA . ILE B 1 161 ? 124.563 122.391 -9.700 1.00 26.35 157 ILE A CA 1
ATOM 3433 C C . ILE B 1 161 ? 125.817 121.841 -9.046 1.00 27.41 157 ILE A C 1
ATOM 3434 O O . ILE B 1 161 ? 125.930 120.640 -8.886 1.00 30.74 157 ILE A O 1
ATOM 3439 N N . LEU B 1 162 ? 126.762 122.708 -8.704 1.00 27.94 158 LEU A N 1
ATOM 3440 C CA . LEU B 1 162 ? 127.997 122.286 -8.051 1.00 29.53 158 LEU A CA 1
ATOM 3441 C C . LEU B 1 162 ? 127.786 121.739 -6.636 1.00 29.85 158 LEU A C 1
ATOM 3442 O O . LEU B 1 162 ? 128.549 120.908 -6.164 1.00 28.73 158 LEU A O 1
ATOM 3447 N N . ALA B 1 163 ? 126.750 122.218 -5.963 1.00 28.86 159 ALA A N 1
ATOM 3448 C CA . ALA B 1 163 ? 126.350 121.690 -4.671 1.00 28.96 159 ALA A CA 1
ATOM 3449 C C . ALA B 1 163 ? 126.157 120.167 -4.660 1.00 33.58 159 ALA A C 1
ATOM 3450 O O . ALA B 1 163 ? 126.162 119.552 -3.602 1.00 33.62 159 ALA A O 1
ATOM 3452 N N . MET B 1 164 ? 125.973 119.555 -5.828 1.00 32.47 160 MET A N 1
ATOM 3453 C CA . MET B 1 164 ? 125.917 118.109 -5.912 1.00 34.11 160 MET A CA 1
ATOM 3454 C C . MET B 1 164 ? 127.289 117.476 -6.156 1.00 34.33 160 MET A C 1
ATOM 3455 O O . MET B 1 164 ? 127.404 116.291 -6.216 1.00 35.29 160 MET A O 1
ATOM 3460 N N . ARG B 1 165 ? 128.335 118.283 -6.231 1.00 33.02 161 ARG A N 1
ATOM 3461 C CA . ARG B 1 165 ? 129.704 117.782 -6.366 1.00 39.99 161 ARG A CA 1
ATOM 3462 C C . ARG B 1 165 ? 129.898 116.806 -7.521 1.00 38.86 161 ARG A C 1
ATOM 3463 O O . ARG B 1 165 ? 130.534 115.787 -7.365 1.00 38.63 161 ARG A O 1
ATOM 3471 N N . PRO B 1 166 ? 129.359 117.144 -8.686 1.00 35.13 162 PRO A N 1
ATOM 3472 C CA . PRO B 1 166 ? 129.713 116.341 -9.794 1.00 35.34 162 PRO A CA 1
ATOM 3473 C C . PRO B 1 166 ? 131.138 116.639 -10.179 1.00 33.50 162 PRO A C 1
ATOM 3474 O O . PRO B 1 166 ? 131.615 117.772 -10.052 1.00 31.05 162 PRO A O 1
ATOM 3478 N N . LYS B 1 167 ? 131.781 115.645 -10.731 1.00 31.24 163 LYS A N 1
ATOM 3479 C CA . LYS B 1 167 ? 133.150 115.801 -11.220 1.00 32.46 163 LYS A CA 1
ATOM 3480 C C . LYS B 1 167 ? 133.159 115.918 -12.708 1.00 27.11 163 LYS A C 1
ATOM 3481 O O . LYS B 1 167 ? 134.211 116.132 -13.284 1.00 30.87 163 LYS A O 1
ATOM 3487 N N . ILE B 1 168 ? 131.981 115.866 -13.327 1.00 25.17 164 ILE A N 1
ATOM 3488 C CA . ILE B 1 168 ? 131.812 116.228 -14.726 1.00 24.19 164 ILE A CA 1
ATOM 3489 C C . ILE B 1 168 ? 130.835 117.426 -14.807 1.00 24.90 164 ILE A C 1
ATOM 3490 O O . ILE B 1 168 ? 129.721 117.353 -14.313 1.00 23.06 164 ILE A O 1
ATOM 3495 N N . LEU B 1 169 ? 131.268 118.533 -15.394 1.00 23.21 165 LEU A N 1
ATOM 3496 C CA . LEU B 1 169 ? 130.450 119.729 -15.415 1.00 21.68 165 LEU A CA 1
ATOM 3497 C C . LEU B 1 169 ? 130.272 120.197 -16.840 1.00 20.59 165 LEU A C 1
ATOM 3498 O O . LEU B 1 169 ? 131.239 120.438 -17.579 1.00 21.65 165 LEU A O 1
ATOM 3503 N N . ILE B 1 170 ? 129.025 120.278 -17.260 1.00 20.20 166 ILE A N 1
ATOM 3504 C CA . ILE B 1 170 ? 128.707 120.630 -18.647 1.00 19.95 166 ILE A CA 1
ATOM 3505 C C . ILE B 1 170 ? 128.122 122.020 -18.617 1.00 20.52 166 ILE A C 1
ATOM 3506 O O . ILE B 1 170 ? 127.144 122.251 -17.891 1.00 21.45 166 ILE A O 1
ATOM 3511 N N . LEU B 1 171 ? 128.676 122.950 -19.389 1.00 21.72 167 LEU A N 1
ATOM 3512 C CA . LEU B 1 171 ? 128.074 124.272 -19.491 1.00 21.83 167 LEU A CA 1
ATOM 3513 C C . LEU B 1 171 ? 127.710 124.609 -20.924 1.00 21.88 167 LEU A C 1
ATOM 3514 O O . LEU B 1 171 ? 128.531 124.528 -21.807 1.00 23.74 167 LEU A O 1
ATOM 3519 N N . ASP B 1 172 ? 126.466 124.985 -21.144 1.00 21.54 168 ASP A N 1
ATOM 3520 C CA . ASP B 1 172 ? 126.025 125.436 -22.439 1.00 25.00 168 ASP A CA 1
ATOM 3521 C C . ASP B 1 172 ? 126.155 126.949 -22.519 1.00 22.05 168 ASP A C 1
ATOM 3522 O O . ASP B 1 172 ? 125.458 127.671 -21.807 1.00 22.19 168 ASP A O 1
ATOM 3527 N N . GLU B 1 173 ? 127.044 127.418 -23.389 1.00 21.82 169 GLU A N 1
ATOM 3528 C CA . GLU B 1 173 ? 127.290 128.877 -23.620 1.00 22.20 169 GLU A CA 1
ATOM 3529 C C . GLU B 1 173 ? 127.240 129.768 -22.364 1.00 20.57 169 GLU A C 1
ATOM 3530 O O . GLU B 1 173 ? 126.387 130.660 -22.247 1.00 20.93 169 GLU A O 1
ATOM 3536 N N . PRO B 1 174 ? 128.188 129.567 -21.448 1.00 18.85 170 PRO A N 1
ATOM 3537 C CA . PRO B 1 174 ? 128.083 130.243 -20.143 1.00 20.50 170 PRO A CA 1
ATOM 3538 C C . PRO B 1 174 ? 128.379 131.747 -20.191 1.00 19.44 170 PRO A C 1
ATOM 3539 O O . PRO B 1 174 ? 128.078 132.467 -19.221 1.00 17.75 170 PRO A O 1
ATOM 3543 N N . THR B 1 175 ? 128.969 132.209 -21.281 1.00 20.18 171 THR A N 1
ATOM 3544 C CA . THR B 1 175 ? 129.243 133.639 -21.407 1.00 20.58 171 THR A CA 1
ATOM 3545 C C . THR B 1 175 ? 128.111 134.402 -22.021 1.00 22.51 171 THR A C 1
ATOM 3546 O O . THR B 1 175 ? 128.180 135.638 -22.150 1.00 23.89 171 THR A O 1
ATOM 3550 N N . ALA B 1 176 ? 127.055 133.688 -22.444 1.00 23.67 172 ALA A N 1
ATOM 3551 C CA . ALA B 1 176 ? 125.944 134.327 -23.136 1.00 22.38 172 ALA A CA 1
ATOM 3552 C C . ALA B 1 176 ? 125.398 135.573 -22.402 1.00 22.82 172 ALA A C 1
ATOM 3553 O O . ALA B 1 176 ? 124.965 135.487 -21.230 1.00 21.38 172 ALA A O 1
ATOM 3555 N N . GLY B 1 177 ? 125.282 136.678 -23.134 1.00 20.55 173 GLY A N 1
ATOM 3556 C CA . GLY B 1 177 ? 124.605 137.859 -22.672 1.00 21.47 173 GLY A CA 1
ATOM 3557 C C . GLY B 1 177 ? 125.488 138.778 -21.795 1.00 23.95 173 GLY A C 1
ATOM 3558 O O . GLY B 1 177 ? 125.090 139.873 -21.405 1.00 26.41 173 GLY A O 1
ATOM 3559 N N . LEU B 1 178 ? 126.695 138.346 -21.505 1.00 21.51 174 LEU A N 1
ATOM 3560 C CA . LEU B 1 178 ? 127.570 139.099 -20.657 1.00 21.47 174 LEU A CA 1
ATOM 3561 C C . LEU B 1 178 ? 128.376 140.143 -21.416 1.00 20.34 174 LEU A C 1
ATOM 3562 O O . LEU B 1 178 ? 128.675 139.979 -22.578 1.00 18.91 174 LEU A O 1
ATOM 3567 N N . ASP B 1 179 ? 128.822 141.172 -20.695 1.00 20.79 175 ASP A N 1
ATOM 3568 C CA . ASP B 1 179 ? 129.689 142.154 -21.307 1.00 20.14 175 ASP A CA 1
ATOM 3569 C C . ASP B 1 179 ? 131.098 141.552 -21.408 1.00 19.76 175 ASP A C 1
ATOM 3570 O O . ASP B 1 179 ? 131.359 140.435 -20.883 1.00 15.97 175 ASP A O 1
ATOM 3575 N N . PRO B 1 180 ? 132.010 142.244 -22.091 1.00 19.70 176 PRO A N 1
ATOM 3576 C CA . PRO B 1 180 ? 133.278 141.542 -22.355 1.00 20.33 176 PRO A CA 1
ATOM 3577 C C . PRO B 1 180 ? 134.049 141.220 -21.094 1.00 22.91 176 PRO A C 1
ATOM 3578 O O . PRO B 1 180 ? 134.770 140.234 -21.029 1.00 23.79 176 PRO A O 1
ATOM 3582 N N . LYS B 1 181 ? 133.902 142.019 -20.057 1.00 24.33 177 LYS A N 1
ATOM 3583 C CA . LYS B 1 181 ? 134.622 141.680 -18.839 1.00 28.51 177 LYS A CA 1
ATOM 3584 C C . LYS B 1 181 ? 133.935 140.482 -18.148 1.00 23.52 177 LYS A C 1
ATOM 3585 O O . LYS B 1 181 ? 134.589 139.643 -17.617 1.00 20.85 177 LYS A O 1
ATOM 3591 N N . GLY B 1 182 ? 132.607 140.465 -18.168 1.00 23.19 178 GLY A N 1
ATOM 3592 C CA . GLY B 1 182 ? 131.820 139.365 -17.657 1.00 22.26 178 GLY A CA 1
ATOM 3593 C C . GLY B 1 182 ? 132.205 138.044 -18.320 1.00 24.64 178 GLY A C 1
ATOM 3594 O O . GLY B 1 182 ? 132.394 137.015 -17.661 1.00 23.17 178 GLY A O 1
ATOM 3595 N N . LYS B 1 183 ? 132.410 138.093 -19.615 1.00 26.01 179 LYS A N 1
ATOM 3596 C CA . LYS B 1 183 ? 132.754 136.901 -20.349 1.00 29.87 179 LYS A CA 1
ATOM 3597 C C . LYS B 1 183 ? 134.058 136.325 -19.847 1.00 28.50 179 LYS A C 1
ATOM 3598 O O . LYS B 1 183 ? 134.143 135.097 -19.556 1.00 22.31 179 LYS A O 1
ATOM 3604 N N . GLN B 1 184 ? 135.091 137.168 -19.749 1.00 32.06 180 GLN A N 1
ATOM 3605 C CA . GLN B 1 184 ? 136.412 136.634 -19.265 1.00 32.28 180 GLN A CA 1
ATOM 3606 C C . GLN B 1 184 ? 136.287 136.190 -17.860 1.00 28.33 180 GLN A C 1
ATOM 3607 O O . GLN B 1 184 ? 136.843 135.190 -17.490 1.00 29.19 180 GLN A O 1
ATOM 3613 N N . GLU B 1 185 ? 135.531 136.908 -17.050 1.00 28.19 181 GLU A N 1
ATOM 3614 C CA . GLU B 1 185 ? 135.435 136.496 -15.661 1.00 25.80 181 GLU A CA 1
ATOM 3615 C C . GLU B 1 185 ? 134.823 135.114 -15.509 1.00 24.52 181 GLU A C 1
ATOM 3616 O O . GLU B 1 185 ? 135.261 134.316 -14.687 1.00 25.97 181 GLU A O 1
ATOM 3622 N N . ILE B 1 186 ? 133.769 134.811 -16.250 1.00 24.80 182 ILE A N 1
ATOM 3623 C CA . ILE B 1 186 ? 133.137 133.515 -16.064 1.00 23.13 182 ILE A CA 1
ATOM 3624 C C . ILE B 1 186 ? 134.064 132.417 -16.583 1.00 21.88 182 ILE A C 1
ATOM 3625 O O . ILE B 1 186 ? 134.203 131.405 -15.958 1.00 24.28 182 ILE A O 1
ATOM 3630 N N . LEU B 1 187 ? 134.735 132.645 -17.696 1.00 25.09 183 LEU A N 1
ATOM 3631 C CA . LEU B 1 187 ? 135.641 131.669 -18.277 1.00 25.06 183 LEU A CA 1
ATOM 3632 C C . LEU B 1 187 ? 136.836 131.444 -17.368 1.00 29.80 183 LEU A C 1
ATOM 3633 O O . LEU B 1 187 ? 137.289 130.299 -17.201 1.00 32.93 183 LEU A O 1
ATOM 3638 N N . ASN B 1 188 ? 137.334 132.499 -16.741 1.00 28.56 184 ASN A N 1
ATOM 3639 C CA . ASN B 1 188 ? 138.448 132.343 -15.783 1.00 26.94 184 ASN A CA 1
ATOM 3640 C C . ASN B 1 188 ? 138.020 131.529 -14.585 1.00 25.64 184 ASN A C 1
ATOM 3641 O O . ASN B 1 188 ? 138.740 130.663 -14.161 1.00 27.31 184 ASN A O 1
ATOM 3646 N N . LYS B 1 189 ? 136.857 131.839 -14.034 1.00 25.70 185 LYS A N 1
ATOM 3647 C CA . LYS B 1 189 ? 136.311 131.107 -12.907 1.00 27.77 185 LYS A CA 1
ATOM 3648 C C . LYS B 1 189 ? 135.978 129.624 -13.250 1.00 29.05 185 LYS A C 1
ATOM 3649 O O . LYS B 1 189 ? 136.196 128.711 -12.448 1.00 30.31 185 LYS A O 1
ATOM 3655 N N . ILE B 1 190 ? 135.500 129.377 -14.448 1.00 27.92 186 ILE A N 1
ATOM 3656 C CA . ILE B 1 190 ? 135.267 128.015 -14.862 1.00 29.55 186 ILE A CA 1
ATOM 3657 C C . ILE B 1 190 ? 136.595 127.247 -14.902 1.00 28.16 186 ILE A C 1
ATOM 3658 O O . ILE B 1 190 ? 136.643 126.120 -14.474 1.00 26.07 186 ILE A O 1
ATOM 3663 N N . LYS B 1 191 ? 137.631 127.853 -15.467 1.00 28.75 187 LYS A N 1
ATOM 3664 C CA . LYS B 1 191 ? 138.927 127.231 -15.636 1.00 33.05 187 LYS A CA 1
ATOM 3665 C C . LYS B 1 191 ? 139.604 127.036 -14.302 1.00 36.24 187 LYS A C 1
ATOM 3666 O O . LYS B 1 191 ? 140.238 126.020 -14.070 1.00 33.01 187 LYS A O 1
ATOM 3672 N N . GLU B 1 192 ? 139.399 127.981 -13.405 1.00 36.18 188 GLU A N 1
ATOM 3673 C CA . GLU B 1 192 ? 139.985 127.896 -12.092 1.00 36.75 188 GLU A CA 1
ATOM 3674 C C . GLU B 1 192 ? 139.354 126.761 -11.288 1.00 35.24 188 GLU A C 1
ATOM 3675 O O . GLU B 1 192 ? 140.057 126.024 -10.609 1.00 34.85 188 GLU A O 1
ATOM 3681 N N . ILE B 1 193 ? 138.038 126.632 -11.357 1.00 32.15 189 ILE A N 1
ATOM 3682 C CA . ILE B 1 193 ? 137.327 125.569 -10.659 1.00 29.78 189 ILE A CA 1
ATOM 3683 C C . ILE B 1 193 ? 137.682 124.202 -11.312 1.00 32.72 189 ILE A C 1
ATOM 3684 O O . ILE B 1 193 ? 137.798 123.190 -10.608 1.00 29.87 189 ILE A O 1
ATOM 3689 N N . HIS B 1 194 ? 137.857 124.190 -12.636 1.00 28.15 190 HIS A N 1
ATOM 3690 C CA . HIS B 1 194 ? 138.275 123.004 -13.353 1.00 28.57 190 HIS A CA 1
ATOM 3691 C C . HIS B 1 194 ? 139.599 122.449 -12.788 1.00 30.67 190 HIS A C 1
ATOM 3692 O O . HIS B 1 194 ? 139.674 121.276 -12.408 1.00 26.53 190 HIS A O 1
ATOM 3699 N N . ASP B 1 195 ? 140.628 123.281 -12.781 1.00 34.11 191 ASP A N 1
ATOM 3700 C CA . ASP B 1 195 ? 141.981 122.885 -12.375 1.00 35.87 191 ASP A CA 1
ATOM 3701 C C . ASP B 1 195 ? 142.012 122.533 -10.897 1.00 39.02 191 ASP A C 1
ATOM 3702 O O . ASP B 1 195 ? 142.581 121.512 -10.523 1.00 42.32 191 ASP A O 1
ATOM 3707 N N . LYS B 1 196 ? 141.331 123.336 -10.081 1.00 40.68 192 LYS A N 1
ATOM 3708 C CA . LYS B 1 196 ? 141.344 123.155 -8.638 1.00 41.57 192 LYS A CA 1
ATOM 3709 C C . LYS B 1 196 ? 140.696 121.860 -8.187 1.00 37.92 192 LYS A C 1
ATOM 3710 O O . LYS B 1 196 ? 141.226 121.169 -7.292 1.00 41.61 192 LYS A O 1
ATOM 3716 N N . TYR B 1 197 ? 139.549 121.534 -8.755 1.00 31.80 193 TYR A N 1
ATOM 3717 C CA . TYR B 1 197 ? 138.809 120.335 -8.351 1.00 32.08 193 TYR A CA 1
ATOM 3718 C C . TYR B 1 197 ? 138.981 119.124 -9.237 1.00 31.14 193 TYR A C 1
ATOM 3719 O O . TYR B 1 197 ? 138.382 118.103 -8.975 1.00 32.07 193 TYR A O 1
ATOM 3728 N N . LYS B 1 198 ? 139.869 119.198 -10.215 1.00 35.42 194 LYS A N 1
ATOM 3729 C CA . LYS B 1 198 ? 140.217 118.047 -11.077 1.00 39.02 194 LYS A CA 1
ATOM 3730 C C . LYS B 1 198 ? 139.040 117.479 -11.835 1.00 36.28 194 LYS A C 1
ATOM 3731 O O . LYS B 1 198 ? 138.830 116.275 -11.896 1.00 41.93 194 LYS A O 1
ATOM 3737 N N . MET B 1 199 ? 138.292 118.389 -12.435 1.00 32.70 195 MET A N 1
ATOM 3738 C CA . MET B 1 199 ? 137.028 118.104 -13.044 1.00 31.33 195 MET A CA 1
ATOM 3739 C C . MET B 1 199 ? 137.260 117.664 -14.467 1.00 29.52 195 MET A C 1
ATOM 3740 O O . MET B 1 199 ? 138.351 117.894 -15.027 1.00 26.32 195 MET A O 1
ATOM 3745 N N . ILE B 1 200 ? 136.243 117.017 -15.052 1.00 25.55 196 ILE A N 1
ATOM 3746 C CA . ILE B 1 200 ? 136.021 117.184 -16.486 1.00 26.51 196 ILE A CA 1
ATOM 3747 C C . ILE B 1 200 ? 135.044 118.356 -16.689 1.00 24.10 196 ILE A C 1
ATOM 3748 O O . ILE B 1 200 ? 134.033 118.447 -16.013 1.00 24.73 196 ILE A O 1
ATOM 3753 N N . THR B 1 201 ? 135.351 119.255 -17.603 1.00 22.21 197 THR A N 1
ATOM 3754 C CA . THR B 1 201 ? 134.409 120.315 -17.940 1.00 22.71 197 THR A CA 1
ATOM 3755 C C . THR B 1 201 ? 134.149 120.238 -19.433 1.00 22.81 197 THR A C 1
ATOM 3756 O O . THR B 1 201 ? 135.053 119.953 -20.226 1.00 24.89 197 THR A O 1
ATOM 3760 N N . ILE B 1 202 ? 132.889 120.425 -19.803 1.00 22.43 198 ILE A N 1
ATOM 3761 C CA . ILE B 1 202 ? 132.429 120.327 -21.192 1.00 21.18 198 ILE A CA 1
ATOM 3762 C C . ILE B 1 202 ? 131.665 121.623 -21.491 1.00 21.13 198 ILE A C 1
ATOM 3763 O O . ILE B 1 202 ? 130.692 122.005 -20.794 1.00 17.56 198 ILE A O 1
ATOM 3768 N N . LEU B 1 203 ? 132.157 122.325 -22.480 1.00 21.35 199 LEU A N 1
ATOM 3769 C CA . LEU B 1 203 ? 131.695 123.640 -22.744 1.00 25.90 199 LEU A CA 1
ATOM 3770 C C . LEU B 1 203 ? 131.151 123.629 -24.154 1.00 24.34 199 LEU A C 1
ATOM 3771 O O . LEU B 1 203 ? 131.903 123.339 -25.102 1.00 24.98 199 LEU A O 1
ATOM 3776 N N . VAL B 1 204 ? 129.869 123.948 -24.297 1.00 23.14 200 VAL A N 1
ATOM 3777 C CA . VAL B 1 204 ? 129.201 124.043 -25.617 1.00 21.87 200 VAL A CA 1
ATOM 3778 C C . VAL B 1 204 ? 129.113 125.503 -25.989 1.00 20.82 200 VAL A C 1
ATOM 3779 O O . VAL B 1 204 ? 128.605 126.327 -25.189 1.00 19.59 200 VAL A O 1
ATOM 3783 N N . SER B 1 205 ? 129.609 125.841 -27.173 1.00 21.61 201 SER A N 1
ATOM 3784 C CA . SER B 1 205 ? 129.744 127.232 -27.532 1.00 22.04 201 SER A CA 1
ATOM 3785 C C . SER B 1 205 ? 129.897 127.497 -29.020 1.00 21.93 201 SER A C 1
ATOM 3786 O O . SER B 1 205 ? 130.571 126.768 -29.742 1.00 24.89 201 SER A O 1
ATOM 3789 N N . HIS B 1 206 ? 129.325 128.602 -29.441 1.00 21.06 202 HIS A N 1
ATOM 3790 C CA . HIS B 1 206 ? 129.524 129.123 -30.749 1.00 21.80 202 HIS A CA 1
ATOM 3791 C C . HIS B 1 206 ? 130.708 130.093 -30.838 1.00 23.08 202 HIS A C 1
ATOM 3792 O O . HIS B 1 206 ? 130.971 130.654 -31.884 1.00 22.63 202 HIS A O 1
ATOM 3799 N N . ASN B 1 207 ? 131.433 130.321 -29.764 1.00 24.19 203 ASN A N 1
ATOM 3800 C CA . ASN B 1 207 ? 132.523 131.287 -29.834 1.00 24.80 203 ASN A CA 1
ATOM 3801 C C . ASN B 1 207 ? 133.822 130.530 -30.032 1.00 26.45 203 ASN A C 1
ATOM 3802 O O . ASN B 1 207 ? 134.329 129.920 -29.087 1.00 27.38 203 ASN A O 1
ATOM 3807 N N . MET B 1 208 ? 134.368 130.622 -31.243 1.00 25.96 204 MET A N 1
ATOM 3808 C CA . MET B 1 208 ? 135.473 129.827 -31.673 1.00 27.17 204 MET A CA 1
ATOM 3809 C C . MET B 1 208 ? 136.750 130.243 -30.944 1.00 26.97 204 MET A C 1
ATOM 3810 O O . MET B 1 208 ? 137.530 129.405 -30.566 1.00 23.70 204 MET A O 1
ATOM 3815 N N . GLU B 1 209 ? 136.898 131.544 -30.710 1.00 30.30 205 GLU A N 1
ATOM 3816 C CA . GLU B 1 209 ? 138.022 132.128 -30.010 1.00 30.76 205 GLU A CA 1
ATOM 3817 C C . GLU B 1 209 ? 138.135 131.623 -28.612 1.00 30.24 205 GLU A C 1
ATOM 3818 O O . GLU B 1 209 ? 139.223 131.257 -28.213 1.00 33.18 205 GLU A O 1
ATOM 3824 N N . ASP B 1 210 ? 137.047 131.668 -27.833 1.00 31.43 206 ASP A N 1
ATOM 3825 C CA . ASP B 1 210 ? 137.065 131.196 -26.437 1.00 31.23 206 ASP A CA 1
ATOM 3826 C C . ASP B 1 210 ? 137.397 129.695 -26.436 1.00 29.34 206 ASP A C 1
ATOM 3827 O O . ASP B 1 210 ? 138.207 129.247 -25.687 1.00 28.18 206 ASP A O 1
ATOM 3832 N N . ILE B 1 211 ? 136.720 128.929 -27.281 1.00 30.27 207 ILE A N 1
ATOM 3833 C CA . ILE B 1 211 ? 136.873 127.471 -27.297 1.00 32.04 207 ILE A CA 1
ATOM 3834 C C . ILE B 1 211 ? 138.325 127.097 -27.546 1.00 32.47 207 ILE A C 1
ATOM 3835 O O . ILE B 1 211 ? 138.863 126.230 -26.888 1.00 34.58 207 ILE A O 1
ATOM 3840 N N . ALA B 1 212 ? 138.947 127.803 -28.481 1.00 33.16 208 ALA A N 1
ATOM 3841 C CA . ALA B 1 212 ? 140.314 127.568 -28.864 1.00 36.38 208 ALA A CA 1
ATOM 3842 C C . ALA B 1 212 ? 141.330 127.840 -27.767 1.00 37.23 208 ALA A C 1
ATOM 3843 O O . ALA B 1 212 ? 142.361 127.162 -27.727 1.00 34.26 208 ALA A O 1
ATOM 3845 N N . ARG B 1 213 ? 141.078 128.844 -26.929 1.00 37.15 209 ARG A N 1
ATOM 3846 C CA . ARG B 1 213 ? 142.012 129.175 -25.825 1.00 41.33 209 ARG A CA 1
ATOM 3847 C C . ARG B 1 213 ? 141.928 128.168 -24.691 1.00 35.84 209 ARG A C 1
ATOM 3848 O O . ARG B 1 213 ? 142.921 127.820 -24.105 1.00 35.27 209 ARG A O 1
ATOM 3856 N N . ILE B 1 214 ? 140.721 127.704 -24.391 1.00 37.46 210 ILE A N 1
ATOM 3857 C CA . ILE B 1 214 ? 140.459 127.051 -23.112 1.00 38.79 210 ILE A CA 1
ATOM 3858 C C . ILE B 1 214 ? 140.470 125.519 -23.191 1.00 33.56 210 ILE A C 1
ATOM 3859 O O . ILE B 1 214 ? 140.628 124.874 -22.196 1.00 31.07 210 ILE A O 1
ATOM 3864 N N . ALA B 1 215 ? 140.239 124.945 -24.363 1.00 32.61 211 ALA A N 1
ATOM 3865 C CA . ALA B 1 215 ? 139.970 123.509 -24.461 1.00 29.92 211 ALA A CA 1
ATOM 3866 C C . ALA B 1 215 ? 141.213 122.717 -24.678 1.00 28.18 211 ALA A C 1
ATOM 3867 O O . ALA B 1 215 ? 142.118 123.150 -25.417 1.00 28.50 211 ALA A O 1
ATOM 3869 N N . ASP B 1 216 ? 141.213 121.500 -24.141 1.00 28.82 212 ASP A N 1
ATOM 3870 C CA . ASP B 1 216 ? 142.244 120.475 -24.478 1.00 27.17 212 ASP A CA 1
ATOM 3871 C C . ASP B 1 216 ? 141.826 119.676 -25.671 1.00 25.44 212 ASP A C 1
ATOM 3872 O O . ASP B 1 216 ? 142.633 119.247 -26.444 1.00 29.53 212 ASP A O 1
ATOM 3877 N N . LYS B 1 217 ? 140.532 119.458 -25.813 1.00 29.08 213 LYS A N 1
ATOM 3878 C CA . LYS B 1 217 ? 139.985 118.605 -26.892 1.00 29.76 213 LYS A CA 1
ATOM 3879 C C . LYS B 1 217 ? 138.645 119.209 -27.409 1.00 26.83 213 LYS A C 1
ATOM 3880 O O . LYS B 1 217 ? 137.855 119.752 -26.633 1.00 24.77 213 LYS A O 1
ATOM 3886 N N . ILE B 1 218 ? 138.381 119.083 -28.700 1.00 24.19 214 ILE A N 1
ATOM 3887 C CA . ILE B 1 218 ? 137.143 119.597 -29.256 1.00 23.92 214 ILE A CA 1
ATOM 3888 C C . ILE B 1 218 ? 136.437 118.513 -30.009 1.00 23.58 214 ILE A C 1
ATOM 3889 O O . ILE B 1 218 ? 137.067 117.786 -30.760 1.00 22.50 214 ILE A O 1
ATOM 3894 N N . ILE B 1 219 ? 135.127 118.424 -29.777 1.00 22.93 215 ILE A N 1
ATOM 3895 C CA . ILE B 1 219 ? 134.215 117.574 -30.546 1.00 24.11 215 ILE A CA 1
ATOM 3896 C C . ILE B 1 219 ? 133.365 118.460 -31.473 1.00 25.42 215 ILE A C 1
ATOM 3897 O O . ILE B 1 219 ? 132.661 119.374 -31.031 1.00 22.38 215 ILE A O 1
ATOM 3902 N N . VAL B 1 220 ? 133.459 118.190 -32.756 1.00 24.29 216 VAL A N 1
ATOM 3903 C CA . VAL B 1 220 ? 132.778 118.972 -33.744 1.00 25.16 216 VAL A CA 1
ATOM 3904 C C . VAL B 1 220 ? 131.614 118.135 -34.259 1.00 24.17 216 VAL A C 1
ATOM 3905 O O . VAL B 1 220 ? 131.830 116.997 -34.719 1.00 25.55 216 VAL A O 1
ATOM 3909 N N . MET B 1 221 ? 130.418 118.682 -34.162 1.00 23.62 217 MET A N 1
ATOM 3910 C CA . MET B 1 221 ? 129.179 117.986 -34.577 1.00 25.08 217 MET A CA 1
ATOM 3911 C C . MET B 1 221 ? 128.811 118.482 -35.961 1.00 25.27 217 MET A C 1
ATOM 3912 O O . MET B 1 221 ? 129.105 119.626 -36.339 1.00 24.63 217 MET A O 1
ATOM 3917 N N . ASN B 1 222 ? 128.110 117.650 -36.711 1.00 25.70 218 ASN A N 1
ATOM 3918 C CA . ASN B 1 222 ? 127.615 118.051 -38.036 1.00 24.50 218 ASN A CA 1
ATOM 3919 C C . ASN B 1 222 ? 126.456 117.146 -38.362 1.00 23.74 218 ASN A C 1
ATOM 3920 O O . ASN B 1 222 ? 126.582 115.932 -38.409 1.00 22.83 218 ASN A O 1
ATOM 3925 N N . ARG B 1 223 ? 125.280 117.751 -38.425 1.00 25.36 219 ARG A N 1
ATOM 3926 C CA . ARG B 1 223 ? 124.039 117.054 -38.718 1.00 26.74 219 ARG A CA 1
ATOM 3927 C C . ARG B 1 223 ? 123.818 115.795 -37.924 1.00 25.79 219 ARG A C 1
ATOM 3928 O O . ARG B 1 223 ? 123.443 114.779 -38.480 1.00 23.80 219 ARG A O 1
ATOM 3936 N N . GLY B 1 224 ? 124.034 115.884 -36.619 1.00 22.85 220 GLY A N 1
ATOM 3937 C CA . GLY B 1 224 ? 123.799 114.740 -35.771 1.00 25.46 220 GLY A CA 1
ATOM 3938 C C . GLY B 1 224 ? 124.968 113.769 -35.686 1.00 26.91 220 GLY A C 1
ATOM 3939 O O . GLY B 1 224 ? 124.870 112.749 -35.005 1.00 29.41 220 GLY A O 1
ATOM 3940 N N . LYS B 1 225 ? 126.065 114.047 -36.382 1.00 25.55 221 LYS A N 1
ATOM 3941 C CA . LYS B 1 225 ? 127.213 113.177 -36.280 1.00 28.33 221 LYS A CA 1
ATOM 3942 C C . LYS B 1 225 ? 128.418 113.882 -35.670 1.00 24.35 221 LYS A C 1
ATOM 3943 O O . LYS B 1 225 ? 128.496 115.100 -35.692 1.00 24.51 221 LYS A O 1
ATOM 3949 N N . ILE B 1 226 ? 129.358 113.093 -35.173 1.00 24.18 222 ILE A N 1
ATOM 3950 C CA . ILE B 1 226 ? 130.716 113.579 -34.933 1.00 27.61 222 ILE A CA 1
ATOM 3951 C C . ILE B 1 226 ? 131.395 113.764 -36.260 1.00 25.99 222 ILE A C 1
ATOM 3952 O O . ILE B 1 226 ? 131.545 112.843 -37.024 1.00 26.88 222 ILE A O 1
ATOM 3957 N N . GLU B 1 227 ? 131.786 114.973 -36.554 1.00 29.85 223 GLU A N 1
ATOM 3958 C CA . GLU B 1 227 ? 132.510 115.223 -37.771 1.00 31.40 223 GLU A CA 1
ATOM 3959 C C . GLU B 1 227 ? 133.976 114.988 -37.505 1.00 29.68 223 GLU A C 1
ATOM 3960 O O . GLU B 1 227 ? 134.678 114.448 -38.352 1.00 29.90 223 GLU A O 1
ATOM 3966 N N . LEU B 1 228 ? 134.429 115.441 -36.344 1.00 31.54 224 LEU A N 1
ATOM 3967 C CA . LEU B 1 228 ? 135.812 115.423 -36.013 1.00 33.39 224 LEU A CA 1
ATOM 3968 C C . LEU B 1 228 ? 136.076 115.567 -34.516 1.00 29.29 224 LEU A C 1
ATOM 3969 O O . LEU B 1 228 ? 135.332 116.222 -33.804 1.00 29.77 224 LEU A O 1
ATOM 3974 N N . ILE B 1 229 ? 137.140 114.938 -34.047 1.00 27.13 225 ILE A N 1
ATOM 3975 C CA . ILE B 1 229 ? 137.611 115.073 -32.676 1.00 28.20 225 ILE A CA 1
ATOM 3976 C C . ILE B 1 229 ? 139.095 115.331 -32.664 1.00 26.83 225 ILE A C 1
ATOM 3977 O O . ILE B 1 229 ? 139.854 114.632 -33.314 1.00 27.42 225 ILE A O 1
ATOM 3982 N N . GLY B 1 230 ? 139.514 116.343 -31.916 1.00 27.12 226 GLY A N 1
ATOM 3983 C CA . GLY B 1 230 ? 140.926 116.587 -31.816 1.00 27.83 226 GLY A CA 1
ATOM 3984 C C . GLY B 1 230 ? 141.282 117.709 -30.929 1.00 27.33 226 GLY A C 1
ATOM 3985 O O . GLY B 1 230 ? 140.413 118.357 -30.365 1.00 27.10 226 GLY A O 1
ATOM 3986 N N . THR B 1 231 ? 142.581 117.968 -30.830 1.00 28.81 227 THR A N 1
ATOM 3987 C CA . THR B 1 231 ? 143.025 119.176 -30.128 1.00 30.26 227 THR A CA 1
ATOM 3988 C C . THR B 1 231 ? 142.550 120.427 -30.894 1.00 26.72 227 THR A C 1
ATOM 3989 O O . THR B 1 231 ? 142.230 120.354 -32.067 1.00 26.67 227 THR A O 1
ATOM 3993 N N . PRO B 1 232 ? 142.484 121.569 -30.224 1.00 26.50 228 PRO A N 1
ATOM 3994 C CA . PRO B 1 232 ? 142.088 122.788 -30.926 1.00 28.05 228 PRO A CA 1
ATOM 3995 C C . PRO B 1 232 ? 142.943 123.074 -32.149 1.00 30.14 228 PRO A C 1
ATOM 3996 O O . PRO B 1 232 ? 142.426 123.466 -33.187 1.00 32.72 228 PRO A O 1
ATOM 4000 N N . ARG B 1 233 ? 144.233 122.817 -32.066 1.00 32.80 229 ARG A N 1
ATOM 4001 C CA . ARG B 1 233 ? 145.100 122.990 -33.245 1.00 39.14 229 ARG A CA 1
ATOM 4002 C C . ARG B 1 233 ? 144.667 122.092 -34.353 1.00 35.10 229 ARG A C 1
ATOM 4003 O O . ARG B 1 233 ? 144.566 122.515 -35.500 1.00 37.80 229 ARG A O 1
ATOM 4011 N N . GLU B 1 234 ? 144.459 120.823 -34.015 1.00 35.80 230 GLU A N 1
ATOM 4012 C CA . GLU B 1 234 ? 144.066 119.867 -35.016 1.00 35.19 230 GLU A CA 1
ATOM 4013 C C . GLU B 1 234 ? 142.758 120.296 -35.644 1.00 30.70 230 GLU A C 1
ATOM 4014 O O . GLU B 1 234 ? 142.573 120.183 -36.829 1.00 34.61 230 GLU A O 1
ATOM 4020 N N . VAL B 1 235 ? 141.824 120.734 -34.835 1.00 29.07 231 VAL A N 1
ATOM 4021 C CA . VAL B 1 235 ? 140.504 121.030 -35.342 1.00 29.88 231 VAL A CA 1
ATOM 4022 C C . VAL B 1 235 ? 140.549 122.304 -36.197 1.00 27.93 231 VAL A C 1
ATOM 4023 O O . VAL B 1 235 ? 140.010 122.349 -37.314 1.00 28.75 231 VAL A O 1
ATOM 4027 N N . PHE B 1 236 ? 141.165 123.350 -35.677 1.00 26.52 232 PHE A N 1
ATOM 4028 C CA . PHE B 1 236 ? 141.113 124.641 -36.411 1.00 29.17 232 PHE A CA 1
ATOM 4029 C C . PHE B 1 236 ? 142.081 124.710 -37.576 1.00 30.36 232 PHE A C 1
ATOM 4030 O O . PHE B 1 236 ? 142.058 125.671 -38.343 1.00 29.67 232 PHE A O 1
ATOM 4038 N N . ARG B 1 237 ? 142.897 123.673 -37.740 1.00 32.70 233 ARG A N 1
ATOM 4039 C CA . ARG B 1 237 ? 143.619 123.510 -38.991 1.00 36.72 233 ARG A CA 1
ATOM 4040 C C . ARG B 1 237 ? 142.685 123.176 -40.146 1.00 35.36 233 ARG A C 1
ATOM 4041 O O . ARG B 1 237 ? 143.000 123.456 -41.291 1.00 34.92 233 ARG A O 1
ATOM 4049 N N . GLU B 1 238 ? 141.533 122.581 -39.859 1.00 34.38 234 GLU A N 1
ATOM 4050 C CA . GLU B 1 238 ? 140.555 122.272 -40.896 1.00 33.99 234 GLU A CA 1
ATOM 4051 C C . GLU B 1 238 ? 139.626 123.465 -41.249 1.00 34.17 234 GLU A C 1
ATOM 4052 O O . GLU B 1 238 ? 138.406 123.325 -41.313 1.00 33.96 234 GLU A O 1
ATOM 4058 N N . ALA B 1 239 ? 140.217 124.628 -41.493 1.00 35.14 235 ALA A N 1
ATOM 4059 C CA . ALA B 1 239 ? 139.469 125.869 -41.718 1.00 38.65 235 ALA A CA 1
ATOM 4060 C C . ALA B 1 239 ? 138.411 125.756 -42.788 1.00 37.10 235 ALA A C 1
ATOM 4061 O O . ALA B 1 239 ? 137.256 126.097 -42.557 1.00 39.40 235 ALA A O 1
ATOM 4063 N N . GLU B 1 240 ? 138.787 125.216 -43.928 1.00 38.55 236 GLU A N 1
ATOM 4064 C CA . GLU B 1 240 ? 137.892 125.065 -45.061 1.00 41.74 236 GLU A CA 1
ATOM 4065 C C . GLU B 1 240 ? 136.684 124.150 -44.747 1.00 39.05 236 GLU A C 1
ATOM 4066 O O . GLU B 1 240 ? 135.539 124.439 -45.147 1.00 38.29 236 GLU A O 1
ATOM 4072 N N . ARG B 1 241 ? 136.929 123.026 -44.078 1.00 35.62 237 ARG A N 1
ATOM 4073 C CA . ARG B 1 241 ? 135.831 122.123 -43.661 1.00 35.61 237 ARG A CA 1
ATOM 4074 C C . ARG B 1 241 ? 134.895 122.790 -42.623 1.00 29.31 237 ARG A C 1
ATOM 4075 O O . ARG B 1 241 ? 133.690 122.729 -42.760 1.00 33.09 237 ARG A O 1
ATOM 4083 N N . LEU B 1 242 ? 135.447 123.459 -41.625 1.00 30.40 238 LEU A N 1
ATOM 4084 C CA . LEU B 1 242 ? 134.615 124.142 -40.609 1.00 30.62 238 LEU A CA 1
ATOM 4085 C C . LEU B 1 242 ? 133.693 125.168 -41.273 1.00 30.23 238 LEU A C 1
ATOM 4086 O O . LEU B 1 242 ? 132.496 125.198 -41.021 1.00 30.65 238 LEU A O 1
ATOM 4091 N N . GLU B 1 243 ? 134.261 125.976 -42.147 1.00 35.55 239 GLU A N 1
ATOM 4092 C CA . GLU B 1 243 ? 133.505 126.961 -42.918 1.00 37.92 239 GLU A CA 1
ATOM 4093 C C . GLU B 1 243 ? 132.343 126.318 -43.628 1.00 35.56 239 GLU A C 1
ATOM 4094 O O . GLU B 1 243 ? 131.251 126.830 -43.572 1.00 44.19 239 GLU A O 1
ATOM 4100 N N . LYS B 1 244 ? 132.516 125.140 -44.205 1.00 33.51 240 LYS A N 1
ATOM 4101 C CA . LYS B 1 244 ? 131.408 124.534 -44.931 1.00 31.28 240 LYS A CA 1
ATOM 4102 C C . LYS B 1 244 ? 130.299 123.959 -44.029 1.00 28.80 240 LYS A C 1
ATOM 4103 O O . LYS B 1 244 ? 129.179 123.779 -44.482 1.00 26.70 240 LYS A O 1
ATOM 4109 N N . ILE B 1 245 ? 130.611 123.618 -42.781 1.00 27.63 241 ILE A N 1
ATOM 4110 C CA . ILE B 1 245 ? 129.593 123.032 -41.906 1.00 25.64 241 ILE A CA 1
ATOM 4111 C C . ILE B 1 245 ? 129.034 124.014 -40.866 1.00 24.73 241 ILE A C 1
ATOM 4112 O O . ILE B 1 245 ? 128.501 123.615 -39.843 1.00 27.22 241 ILE A O 1
ATOM 4117 N N . GLY B 1 246 ? 129.123 125.303 -41.150 1.00 23.45 242 GLY A N 1
ATOM 4118 C CA . GLY B 1 246 ? 128.430 126.315 -40.342 1.00 19.41 242 GLY A CA 1
ATOM 4119 C C . GLY B 1 246 ? 129.289 126.971 -39.292 1.00 19.46 242 GLY A C 1
ATOM 4120 O O . GLY B 1 246 ? 128.831 127.839 -38.607 1.00 19.14 242 GLY A O 1
ATOM 4121 N N . LEU B 1 247 ? 130.561 126.598 -39.218 1.00 22.66 243 LEU A N 1
ATOM 4122 C CA . LEU B 1 247 ? 131.476 127.104 -38.211 1.00 23.37 243 LEU A CA 1
ATOM 4123 C C . LEU B 1 247 ? 132.525 128.093 -38.773 1.00 26.19 243 LEU A C 1
ATOM 4124 O O . LEU B 1 247 ? 132.375 128.641 -39.834 1.00 29.06 243 LEU A O 1
ATOM 4129 N N . SER B 1 248 ? 133.605 128.263 -38.059 1.00 29.36 244 SER A N 1
ATOM 4130 C CA . SER B 1 248 ? 134.547 129.301 -38.333 1.00 33.64 244 SER A CA 1
ATOM 4131 C C . SER B 1 248 ? 135.818 128.995 -37.545 1.00 33.22 244 SER A C 1
ATOM 4132 O O . SER B 1 248 ? 135.822 128.088 -36.703 1.00 26.72 244 SER A O 1
ATOM 4135 N N . VAL B 1 249 ? 136.885 129.748 -37.812 1.00 33.95 245 VAL A N 1
ATOM 4136 C CA . VAL B 1 249 ? 138.106 129.676 -37.003 1.00 29.83 245 VAL A CA 1
ATOM 4137 C C . VAL B 1 249 ? 138.270 130.980 -36.255 1.00 27.20 245 VAL A C 1
ATOM 4138 O O . VAL B 1 249 ? 137.637 131.933 -36.586 1.00 26.09 245 VAL A O 1
ATOM 4142 N N . PRO B 1 250 ? 139.105 131.008 -35.210 1.00 28.25 246 PRO A N 1
ATOM 4143 C CA . PRO B 1 250 ? 139.365 132.273 -34.565 1.00 28.33 246 PRO A CA 1
ATOM 4144 C C . PRO B 1 250 ? 139.977 133.282 -35.527 1.00 31.18 246 PRO A C 1
ATOM 4145 O O . PRO B 1 250 ? 140.736 132.889 -36.408 1.00 32.56 246 PRO A O 1
ATOM 4149 N N . GLN B 1 251 ? 139.693 134.573 -35.338 1.00 30.76 247 GLN A N 1
ATOM 4150 C CA . GLN B 1 251 ? 140.302 135.644 -36.126 1.00 29.47 247 GLN A CA 1
ATOM 4151 C C . GLN B 1 251 ? 141.817 135.467 -36.329 1.00 27.44 247 GLN A C 1
ATOM 4152 O O . GLN B 1 251 ? 142.349 135.596 -37.453 1.00 24.45 247 GLN A O 1
ATOM 4158 N N . ILE B 1 252 ? 142.516 135.249 -35.228 1.00 27.66 248 ILE A N 1
ATOM 4159 C CA . ILE B 1 252 ? 143.960 135.178 -35.258 1.00 30.24 248 ILE A CA 1
ATOM 4160 C C . ILE B 1 252 ? 144.437 133.982 -36.077 1.00 32.19 248 ILE A C 1
ATOM 4161 O O . ILE B 1 252 ? 145.442 134.057 -36.805 1.00 35.43 248 ILE A O 1
ATOM 4166 N N . THR B 1 253 ? 143.677 132.901 -36.046 1.00 33.54 249 THR A N 1
ATOM 4167 C CA . THR B 1 253 ? 143.976 131.769 -36.910 1.00 30.79 249 THR A CA 1
ATOM 4168 C C . THR B 1 253 ? 143.785 132.117 -38.386 1.00 32.23 249 THR A C 1
ATOM 4169 O O . THR B 1 253 ? 144.579 131.686 -39.213 1.00 27.15 249 THR A O 1
ATOM 4173 N N . SER B 1 254 ? 142.713 132.839 -38.736 1.00 32.75 250 SER A N 1
ATOM 4174 C CA . SER B 1 254 ? 142.510 133.249 -40.122 1.00 32.49 250 SER A CA 1
ATOM 4175 C C . SER B 1 254 ? 143.680 134.094 -40.621 1.00 34.54 250 SER A C 1
ATOM 4176 O O . SER B 1 254 ? 144.158 133.922 -41.740 1.00 35.71 250 SER A O 1
ATOM 4179 N N . LEU B 1 255 ? 144.129 135.022 -39.793 1.00 33.46 251 LEU A N 1
ATOM 4180 C CA . LEU B 1 255 ? 145.288 135.842 -40.162 1.00 36.28 251 LEU A CA 1
ATOM 4181 C C . LEU B 1 255 ? 146.523 134.959 -40.458 1.00 33.86 251 LEU A C 1
ATOM 4182 O O . LEU B 1 255 ? 147.137 135.103 -41.477 1.00 33.60 251 LEU A O 1
ATOM 4187 N N . ALA B 1 256 ? 146.859 134.037 -39.557 1.00 32.77 252 ALA A N 1
ATOM 4188 C CA . ALA B 1 256 ? 148.028 133.150 -39.727 1.00 33.57 252 ALA A CA 1
ATOM 4189 C C . ALA B 1 256 ? 147.917 132.379 -41.041 1.00 35.00 252 ALA A C 1
ATOM 4190 O O . ALA B 1 256 ? 148.869 132.234 -41.772 1.00 33.05 252 ALA A O 1
ATOM 4192 N N . ARG B 1 257 ? 146.707 131.945 -41.336 1.00 36.04 253 ARG A N 1
ATOM 4193 C CA . ARG B 1 257 ? 146.350 131.293 -42.559 1.00 39.18 253 ARG A CA 1
ATOM 4194 C C . ARG B 1 257 ? 146.612 132.184 -43.763 1.00 40.98 253 ARG A C 1
ATOM 4195 O O . ARG B 1 257 ? 147.167 131.745 -44.776 1.00 39.86 253 ARG A O 1
ATOM 4203 N N . GLU B 1 258 ? 146.161 133.430 -43.675 1.00 39.91 254 GLU A N 1
ATOM 4204 C CA . GLU B 1 258 ? 146.305 134.373 -44.779 1.00 43.36 254 GLU A CA 1
ATOM 4205 C C . GLU B 1 258 ? 147.754 134.782 -45.026 1.00 43.43 254 GLU A C 1
ATOM 4206 O O . GLU B 1 258 ? 148.127 135.047 -46.154 1.00 39.80 254 GLU A O 1
ATOM 4212 N N . LEU B 1 259 ? 148.557 134.836 -43.963 1.00 43.03 255 LEU A N 1
ATOM 4213 C CA . LEU B 1 259 ? 149.978 135.138 -44.077 1.00 39.98 255 LEU A CA 1
ATOM 4214 C C . LEU B 1 259 ? 150.719 133.949 -44.670 1.00 40.07 255 LEU A C 1
ATOM 4215 O O . LEU B 1 259 ? 151.608 134.130 -45.493 1.00 36.06 255 LEU A O 1
ATOM 4220 N N . ARG B 1 260 ? 150.343 132.738 -44.277 1.00 39.16 256 ARG A N 1
ATOM 4221 C CA . ARG B 1 260 ? 150.913 131.536 -44.882 1.00 43.14 256 ARG A CA 1
ATOM 4222 C C . ARG B 1 260 ? 150.667 131.485 -46.397 1.00 48.70 256 ARG A C 1
ATOM 4223 O O . ARG B 1 260 ? 151.604 131.305 -47.165 1.00 52.32 256 ARG A O 1
ATOM 4231 N N . LYS B 1 261 ? 149.426 131.675 -46.831 1.00 47.57 257 LYS A N 1
ATOM 4232 C CA . LYS B 1 261 ? 149.121 131.692 -48.268 1.00 52.99 257 LYS A CA 1
ATOM 4233 C C . LYS B 1 261 ? 150.069 132.615 -49.038 1.00 54.80 257 LYS A C 1
ATOM 4234 O O . LYS B 1 261 ? 150.554 132.256 -50.093 1.00 50.59 257 LYS A O 1
ATOM 4240 N N . ARG B 1 262 ? 150.349 133.789 -48.488 1.00 56.16 258 ARG A N 1
ATOM 4241 C CA . ARG B 1 262 ? 151.174 134.758 -49.176 1.00 58.47 258 ARG A CA 1
ATOM 4242 C C . ARG B 1 262 ? 152.687 134.551 -49.005 1.00 52.02 258 ARG A C 1
ATOM 4243 O O . ARG B 1 262 ? 153.446 135.410 -49.407 1.00 57.94 258 ARG A O 1
ATOM 4251 N N . GLY B 1 263 ? 153.126 133.451 -48.402 1.00 47.32 259 GLY A N 1
ATOM 4252 C CA . GLY B 1 263 ? 154.554 133.179 -48.253 1.00 47.15 259 GLY A CA 1
ATOM 4253 C C . GLY B 1 263 ? 155.170 133.076 -46.862 1.00 47.23 259 GLY A C 1
ATOM 4254 O O . GLY B 1 263 ? 156.255 132.528 -46.708 1.00 48.72 259 GLY A O 1
ATOM 4255 N N . VAL B 1 264 ? 154.504 133.582 -45.836 1.00 46.55 260 VAL A N 1
ATOM 4256 C CA . VAL B 1 264 ? 155.112 133.626 -44.513 1.00 47.53 260 VAL A CA 1
ATOM 4257 C C . VAL B 1 264 ? 155.064 132.240 -43.827 1.00 49.49 260 VAL A C 1
ATOM 4258 O O . VAL B 1 264 ? 154.006 131.622 -43.776 1.00 44.95 260 VAL A O 1
ATOM 4262 N N . PRO B 1 265 ? 156.204 131.761 -43.289 1.00 50.02 261 PRO A N 1
ATOM 4263 C CA . PRO B 1 265 ? 156.284 130.460 -42.605 1.00 51.71 261 PRO A CA 1
ATOM 4264 C C . PRO B 1 265 ? 155.782 130.455 -41.156 1.00 48.03 261 PRO A C 1
ATOM 4265 O O . PRO B 1 265 ? 156.527 130.145 -40.219 1.00 57.04 261 PRO A O 1
ATOM 4269 N N . ILE B 1 266 ? 154.501 130.747 -40.996 1.00 46.43 262 ILE A N 1
ATOM 4270 C CA . ILE B 1 266 ? 153.806 130.738 -39.706 1.00 44.31 262 ILE A CA 1
ATOM 4271 C C . ILE B 1 266 ? 152.960 129.471 -39.683 1.00 43.89 262 ILE A C 1
ATOM 4272 O O . ILE B 1 266 ? 152.345 129.138 -40.692 1.00 46.79 262 ILE A O 1
ATOM 4277 N N . PRO B 1 267 ? 152.854 128.804 -38.527 1.00 38.89 263 PRO A N 1
ATOM 4278 C CA . PRO B 1 267 ? 151.868 127.736 -38.467 1.00 41.52 263 PRO A CA 1
ATOM 4279 C C . PRO B 1 267 ? 150.449 128.238 -38.795 1.00 46.50 263 PRO A C 1
ATOM 4280 O O . PRO B 1 267 ? 150.020 129.277 -38.267 1.00 46.33 263 PRO A O 1
ATOM 4284 N N . PRO B 1 268 ? 149.696 127.478 -39.607 1.00 44.36 264 PRO A N 1
ATOM 4285 C CA . PRO B 1 268 ? 148.340 127.846 -39.909 1.00 43.21 264 PRO A CA 1
ATOM 4286 C C . PRO B 1 268 ? 147.326 127.588 -38.760 1.00 44.62 264 PRO A C 1
ATOM 4287 O O . PRO B 1 268 ? 146.144 127.895 -38.906 1.00 46.61 264 PRO A O 1
ATOM 4291 N N . ASP B 1 269 ? 147.788 127.044 -37.643 1.00 44.98 265 ASP A N 1
ATOM 4292 C CA . ASP B 1 269 ? 146.929 126.647 -36.523 1.00 42.92 265 ASP A CA 1
ATOM 4293 C C . ASP B 1 269 ? 147.367 127.330 -35.230 1.00 40.54 265 ASP A C 1
ATOM 4294 O O . ASP B 1 269 ? 147.296 126.781 -34.134 1.00 40.53 265 ASP A O 1
ATOM 4299 N N . VAL B 1 270 ? 147.863 128.545 -35.389 1.00 39.24 266 VAL A N 1
ATOM 4300 C CA . VAL B 1 270 ? 148.026 129.470 -34.292 1.00 38.95 266 VAL A CA 1
ATOM 4301 C C . VAL B 1 270 ? 146.656 129.690 -33.653 1.00 35.81 266 VAL A C 1
ATOM 4302 O O . VAL B 1 270 ? 145.683 129.968 -34.358 1.00 37.58 266 VAL A O 1
ATOM 4306 N N . LEU B 1 271 ? 146.585 129.618 -32.337 1.00 36.79 267 LEU A N 1
ATOM 4307 C CA . LEU B 1 271 ? 145.294 129.728 -31.656 1.00 39.96 267 LEU A CA 1
ATOM 4308 C C . LEU B 1 271 ? 145.068 131.005 -30.883 1.00 41.19 267 LEU A C 1
ATOM 4309 O O . LEU B 1 271 ? 143.932 131.353 -30.657 1.00 44.26 267 LEU A O 1
ATOM 4314 N N . THR B 1 272 ? 146.132 131.693 -30.476 1.00 41.67 268 THR A N 1
ATOM 4315 C CA . THR B 1 272 ? 146.017 132.852 -29.583 1.00 42.55 268 THR A CA 1
ATOM 4316 C C . THR B 1 272 ? 146.839 134.026 -30.079 1.00 38.32 268 THR A C 1
ATOM 4317 O O . THR B 1 272 ? 147.805 133.823 -30.779 1.00 36.08 268 THR A O 1
ATOM 4321 N N . ILE B 1 273 ? 146.491 135.237 -29.655 1.00 37.96 269 ILE A N 1
ATOM 4322 C CA . ILE B 1 273 ? 147.307 136.401 -29.970 1.00 40.09 269 ILE A CA 1
ATOM 4323 C C . ILE B 1 273 ? 148.754 136.180 -29.478 1.00 37.04 269 ILE A C 1
ATOM 4324 O O . ILE B 1 273 ? 149.702 136.426 -30.214 1.00 30.70 269 ILE A O 1
ATOM 4329 N N . GLU B 1 274 ? 148.928 135.719 -28.252 1.00 39.84 270 GLU A N 1
ATOM 4330 C CA . GLU B 1 274 ? 150.295 135.474 -27.733 1.00 41.77 270 GLU A CA 1
ATOM 4331 C C . GLU B 1 274 ? 151.100 134.542 -28.660 1.00 36.18 270 GLU A C 1
ATOM 4332 O O . GLU B 1 274 ? 152.236 134.839 -29.016 1.00 34.10 270 GLU A O 1
ATOM 4338 N N . GLU B 1 275 ? 150.512 133.452 -29.104 1.00 33.94 271 GLU A N 1
ATOM 4339 C CA . GLU B 1 275 ? 151.243 132.547 -29.991 1.00 36.89 271 GLU A CA 1
ATOM 4340 C C . GLU B 1 275 ? 151.570 133.185 -31.329 1.00 32.61 271 GLU A C 1
ATOM 4341 O O . GLU B 1 275 ? 152.626 132.940 -31.884 1.00 29.85 271 GLU A O 1
ATOM 4347 N N . ALA B 1 276 ? 150.641 133.972 -31.863 1.00 30.26 272 ALA A N 1
ATOM 4348 C CA . ALA B 1 276 ? 150.855 134.633 -33.129 1.00 33.40 272 ALA A CA 1
ATOM 4349 C C . ALA B 1 276 ? 151.967 135.663 -33.045 1.00 31.24 272 ALA A C 1
ATOM 4350 O O . ALA B 1 276 ? 152.793 135.777 -33.961 1.00 26.42 272 ALA A O 1
ATOM 4352 N N . LYS B 1 277 ? 151.965 136.395 -31.946 1.00 33.36 273 LYS A N 1
ATOM 4353 C CA . LYS B 1 277 ? 152.955 137.413 -31.689 1.00 36.10 273 LYS A CA 1
ATOM 4354 C C . LYS B 1 277 ? 154.334 136.763 -31.688 1.00 33.89 273 LYS A C 1
ATOM 4355 O O . LYS B 1 277 ? 155.234 137.214 -32.395 1.00 30.00 273 LYS A O 1
ATOM 4361 N N . GLU B 1 278 ? 154.460 135.681 -30.931 1.00 31.17 274 GLU A N 1
ATOM 4362 C CA . GLU B 1 278 ? 155.722 135.034 -30.753 1.00 36.84 274 GLU A CA 1
ATOM 4363 C C . GLU B 1 278 ? 156.282 134.471 -32.072 1.00 34.93 274 GLU A C 1
ATOM 4364 O O . GLU B 1 278 ? 157.466 134.664 -32.373 1.00 33.78 274 GLU A O 1
ATOM 4370 N N . HIS B 1 279 ? 155.428 133.849 -32.894 1.00 34.44 275 HIS A N 1
ATOM 4371 C CA . HIS B 1 279 ? 155.864 133.358 -34.210 1.00 30.72 275 HIS A CA 1
ATOM 4372 C C . HIS B 1 279 ? 156.235 134.442 -35.172 1.00 28.91 275 HIS A C 1
ATOM 4373 O O . HIS B 1 279 ? 157.186 134.308 -35.951 1.00 28.57 275 HIS A O 1
ATOM 4380 N N . ILE B 1 280 ? 155.474 135.510 -35.166 1.00 29.43 276 ILE A N 1
ATOM 4381 C CA . ILE B 1 280 ? 155.717 136.582 -36.111 1.00 28.45 276 ILE A CA 1
ATOM 4382 C C . ILE B 1 280 ? 157.030 137.282 -35.753 1.00 27.64 276 ILE A C 1
ATOM 4383 O O . ILE B 1 280 ? 157.876 137.515 -36.612 1.00 27.22 276 ILE A O 1
ATOM 4388 N N . LEU B 1 281 ? 157.233 137.533 -34.481 1.00 25.58 277 LEU A N 1
ATOM 4389 C CA . LEU B 1 281 ? 158.486 138.185 -34.041 1.00 29.73 277 LEU A CA 1
ATOM 4390 C C . LEU B 1 281 ? 159.663 137.280 -34.245 1.00 27.50 277 LEU A C 1
ATOM 4391 O O . LEU B 1 281 ? 160.697 137.729 -34.680 1.00 26.05 277 LEU A O 1
ATOM 4396 N N . ARG B 1 282 ? 159.503 136.001 -33.954 1.00 29.30 278 ARG A N 1
ATOM 4397 C CA . ARG B 1 282 ? 160.618 135.070 -34.155 1.00 27.54 278 ARG A CA 1
ATOM 4398 C C . ARG B 1 282 ? 160.986 134.938 -35.622 1.00 27.57 278 ARG A C 1
ATOM 4399 O O . ARG B 1 282 ? 162.153 134.854 -35.962 1.00 27.21 278 ARG A O 1
ATOM 4407 N N . TYR B 1 283 ? 160.001 134.923 -36.497 1.00 27.55 279 TYR A N 1
ATOM 4408 C CA . TYR B 1 283 ? 160.269 134.859 -37.911 1.00 28.40 279 TYR A CA 1
ATOM 4409 C C . TYR B 1 283 ? 160.990 136.118 -38.397 1.00 32.55 279 TYR A C 1
ATOM 4410 O O . TYR B 1 283 ? 161.823 136.058 -39.301 1.00 36.62 279 TYR A O 1
ATOM 4419 N N . LEU B 1 284 ? 160.640 137.268 -37.828 1.00 37.33 280 LEU A N 1
ATOM 4420 C CA . LEU B 1 284 ? 161.293 138.515 -38.197 1.00 35.76 280 LEU A CA 1
ATOM 4421 C C . LEU B 1 284 ? 162.710 138.550 -37.689 1.00 33.04 280 LEU A C 1
ATOM 4422 O O . LEU B 1 284 ? 163.627 138.868 -38.425 1.00 28.48 280 LEU A O 1
ATOM 4427 N N . ARG B 1 285 ? 162.922 138.163 -36.438 1.00 33.91 281 ARG A N 1
ATOM 4428 C CA . ARG B 1 285 ? 164.291 138.080 -35.947 1.00 35.04 281 ARG A CA 1
ATOM 4429 C C . ARG B 1 285 ? 165.197 137.185 -36.798 1.00 36.86 281 ARG A C 1
ATOM 4430 O O . ARG B 1 285 ? 166.412 137.395 -36.831 1.00 35.76 281 ARG A O 1
ATOM 4438 N N . GLY B 1 286 ? 164.592 136.179 -37.448 1.00 36.12 282 GLY A N 1
ATOM 4439 C CA . GLY B 1 286 ? 165.318 135.218 -38.249 1.00 34.42 282 GLY A CA 1
ATOM 4440 C C . GLY B 1 286 ? 165.559 135.562 -39.706 1.00 34.04 282 GLY A C 1
ATOM 4441 O O . GLY B 1 286 ? 166.048 134.704 -40.430 1.00 31.53 282 GLY A O 1
ATOM 4442 N N . THR B 1 287 ? 165.273 136.785 -40.142 1.00 35.68 283 THR A N 1
ATOM 4443 C CA . THR B 1 287 ? 165.346 137.116 -41.576 1.00 42.10 283 THR A CA 1
ATOM 4444 C C . THR B 1 287 ? 166.363 138.174 -41.913 1.00 37.67 283 THR A C 1
ATOM 4445 O O . THR B 1 287 ? 166.413 139.152 -41.207 1.00 51.05 283 THR A O 1
#